Protein AF-A0A932EY19-F1 (afdb_monomer)

pLDDT: mean 72.68, std 18.91, range [20.19, 94.31]

Mean predicted aligned error: 14.41 Å

Radius of gyration: 33.02 Å; Cα contacts (8 Å, |Δi|>4): 1098; chains: 1; bounding box: 69×72×96 Å

Sequence (423 aa):
MHPPRRRRAAALLFATSMLAATVAALLGSPAGATTITYVGRTSGTQSTVTTNRGSQFERVINPEGTITAVLDDTAGTLVSATTSFAPAFTPTFTGPFGLLLYVRADLEQLGSSSGTATPSSTSGITNVAVTNTTRLRVTVYRTLDGTQRPATDQKLTDPAKCYADLSLRLTGTANRRTGDLSVSQDPFTIPQFPNGTPDPARTCGLATGSLNQQLAGANNSIVLNFTGGPTRAHYTGVSRGTSSTVVVRKGDPIFQRTLNPTGTIVADIDFTTGAVTNTVARFDPVTIKALPGILSSLPAWARINLTTIGTPTATLTPSGTAGIDNITVRTTARMAVTVLALDPNTGLKLTDPARCFVDVALTLQGTVDRGTDQLRLAQDPFRIPSFPAWGGCGLLLGPGLSLMVSGPANSISLNYVDGPVPA

Foldseek 3Di:
DDDDDDDDDDDDDDDDPDDDPPPPPPDPDPDDQKKFKAKWWAFQVQKWWWFDPDPVLTFIWRWTWMKIWIARQVQQWTPWMDMATDWTKTQWDQDPPRWTKIKIKGKAWDDTKIWGWHQDQFFGTWKTKIWTK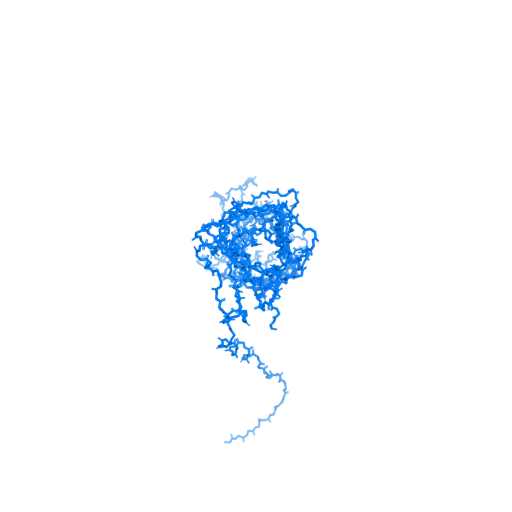IKIFMWMWTDDPRDDDPVPTDTQFDRVQFIFIWGDTWIGTAGQLQRKDKIKDWKGFTAQRDDDDPDPVHHRGPCRVVCCSRGGGIGIMIIDITGTHGQKIKDKFKFDQPQKWWQQDFPDDPAGDTWRKIWIWIWIAGPVVQAIPPTDTAIDKTKDWAQDDPCNVWGKIKIKGKAWDDDKGKGWAPPPRGQKIKMKIKTKIKTFIWMFTPDPPPGDTQFDSVQFIFIDIFIWIDMQRSRNRWDWTWTFFAFGDQTDQDDHTHPPVRVSVSSNRGDRGTIITGTGGPDDPDD

Solvent-accessible surface area (backbone atoms only — not comparable to full-atom values): 22203 Å² total; per-residue (Å²): 142,85,86,86,90,82,91,84,88,78,89,83,89,84,88,90,89,83,90,87,82,84,82,82,84,87,62,79,77,74,79,75,79,41,47,37,35,36,42,29,38,25,47,42,88,56,15,42,38,38,34,38,64,50,89,90,40,52,44,71,37,36,44,28,33,39,38,41,34,33,32,31,61,78,78,24,32,40,74,39,40,51,59,50,48,48,78,21,66,43,74,68,43,80,45,80,97,74,38,32,27,34,41,38,41,37,56,43,65,49,77,74,31,43,37,39,35,40,73,32,84,81,43,25,34,40,61,32,37,38,40,36,40,34,34,42,25,40,33,39,33,41,36,92,81,60,62,90,45,88,89,77,40,51,68,50,29,41,50,93,47,16,41,33,76,31,84,44,65,32,37,36,38,34,34,34,29,72,14,38,35,40,35,30,33,77,68,42,58,41,56,69,50,46,78,52,74,100,39,92,90,69,26,16,42,90,49,40,70,62,46,36,64,38,56,29,40,60,61,19,35,37,39,44,32,25,48,40,27,60,38,35,41,57,43,70,27,52,29,51,53,84,67,10,42,34,38,54,35,47,74,52,89,92,68,84,54,83,44,50,50,31,32,38,41,33,36,36,38,30,68,78,80,36,46,48,41,81,45,42,65,46,46,47,68,40,76,44,80,69,43,83,66,93,44,59,86,43,65,27,27,41,37,40,37,44,44,61,50,82,79,45,46,45,46,54,44,84,60,85,49,82,33,32,32,31,36,39,39,39,40,38,30,36,41,22,42,33,33,19,36,81,35,86,87,80,28,56,68,66,27,44,45,93,50,24,45,42,80,40,83,44,58,32,36,40,37,37,31,55,19,53,58,31,40,39,35,33,29,72,68,40,63,50,70,71,40,56,61,68,96,38,20,43,96,78,43,16,62,57,49,22,57,61,63,22,17,83,51,19,31,40,35,38,42,19,60,61,66,83,77,80,129

Secondary structure (DSSP, 8-state):
----------------S-SSSSSSSSS---S---EEEEEEEE-TTT-EEEE-SSTTT-EEE---EEEEEEEETTTTEEEEEEEEE--EEPPPEE-GGG-EEEEEEEEEEEEEEEEEEEEETTTEEEEEEEEEEEEEEEEEEEESSS---TTTSEESB-TTTSEEEEEEEEEEEEETTT--EEEEEEEEEEPPP---SS-TTTSSBTTHHHHHHHTSEEEEEEEEEEEEEEEEEEEEEEE-TTT-EEE---SSGGG---B---EEEEEEEETTTTEEEEEEEEEPPEEEE---SGGGGS-EEEEEEEEEEEEEEEEEEE-SSTTEEEEEEEEEEEEEEEEEES-TTTSEE-S-TTTSEEEEEEEEEEEEETTTTEEEEEEEEEPPPPPPTTTTS-TTTHHHHHHHH--TTEEEEEEEE------

Structure (mmCIF, N/CA/C/O backbone):
data_AF-A0A932EY19-F1
#
_entry.id   AF-A0A932EY19-F1
#
loop_
_atom_site.group_PDB
_atom_site.id
_atom_site.type_symbol
_atom_site.label_atom_id
_atom_site.label_alt_id
_atom_site.label_comp_id
_atom_site.label_asym_id
_atom_site.label_entity_id
_atom_site.label_seq_id
_atom_site.pdbx_PDB_ins_code
_atom_site.Cartn_x
_atom_site.Cartn_y
_atom_site.Cartn_z
_atom_site.occupancy
_atom_site.B_iso_or_equiv
_atom_site.auth_seq_id
_atom_site.auth_comp_id
_atom_site.auth_asym_id
_atom_site.auth_atom_id
_atom_site.pdbx_PDB_model_num
ATOM 1 N N . MET A 1 1 ? -8.400 -52.178 -42.804 1.00 41.41 1 MET A N 1
ATOM 2 C CA . MET A 1 1 ? -7.144 -52.820 -42.359 1.00 41.41 1 MET A CA 1
ATOM 3 C C . MET A 1 1 ? -6.386 -51.852 -41.459 1.00 41.41 1 MET A C 1
ATOM 5 O O . MET A 1 1 ? -6.065 -50.750 -41.874 1.00 41.41 1 MET A O 1
ATOM 9 N N . HIS A 1 2 ? -6.178 -52.248 -40.211 1.00 22.33 2 HIS A N 1
ATOM 10 C CA . HIS A 1 2 ? -5.276 -51.655 -39.215 1.00 22.33 2 HIS A CA 1
ATOM 11 C C . HIS A 1 2 ? -4.200 -52.733 -38.944 1.00 22.33 2 HIS A C 1
ATOM 13 O O . HIS A 1 2 ? -4.538 -53.908 -39.089 1.00 22.33 2 HIS A O 1
ATOM 19 N N . PRO A 1 3 ? -3.045 -52.450 -38.315 1.00 45.66 3 PRO A N 1
ATOM 20 C CA . PRO A 1 3 ? -1.992 -51.454 -38.559 1.00 45.66 3 PRO A CA 1
ATOM 21 C C . PRO A 1 3 ? -0.588 -52.156 -38.566 1.00 45.66 3 PRO A C 1
ATOM 23 O O . PRO A 1 3 ? -0.527 -53.380 -38.674 1.00 45.66 3 PRO A O 1
ATOM 26 N N . PRO A 1 4 ? 0.545 -51.443 -38.383 1.00 29.20 4 PRO A N 1
ATOM 27 C CA . PRO A 1 4 ? 1.147 -51.448 -37.036 1.00 29.20 4 PRO A CA 1
ATOM 28 C C . PRO A 1 4 ? 1.553 -50.020 -36.597 1.00 29.20 4 PRO A C 1
ATOM 30 O O . PRO A 1 4 ? 2.033 -49.242 -37.405 1.00 29.20 4 PRO A O 1
ATOM 33 N N . ARG A 1 5 ? 1.272 -49.500 -35.389 1.00 26.70 5 ARG A N 1
ATOM 34 C CA . ARG A 1 5 ? 1.547 -49.945 -34.001 1.00 26.70 5 ARG A CA 1
ATOM 35 C C . ARG A 1 5 ? 3.045 -50.150 -33.712 1.00 26.70 5 ARG A C 1
ATOM 37 O O . ARG A 1 5 ? 3.548 -51.241 -33.941 1.00 26.70 5 ARG A O 1
ATOM 44 N N . ARG A 1 6 ? 3.673 -49.193 -33.008 1.00 26.69 6 ARG A N 1
ATOM 45 C CA . ARG A 1 6 ? 4.061 -49.257 -31.568 1.00 26.69 6 ARG A CA 1
ATOM 46 C C . ARG A 1 6 ? 5.068 -48.131 -31.232 1.00 26.69 6 ARG A C 1
ATOM 48 O O . ARG A 1 6 ? 6.058 -48.003 -31.926 1.00 26.69 6 ARG A O 1
ATOM 55 N N . ARG A 1 7 ? 4.727 -47.225 -30.292 1.00 26.64 7 ARG A N 1
ATOM 56 C CA . ARG A 1 7 ? 5.081 -47.207 -28.834 1.00 26.64 7 ARG A CA 1
ATOM 57 C C . ARG A 1 7 ? 6.455 -46.550 -28.605 1.00 26.64 7 ARG A C 1
ATOM 59 O O . ARG A 1 7 ? 7.359 -46.848 -29.357 1.00 26.64 7 ARG A O 1
ATOM 66 N N . ARG A 1 8 ? 6.736 -45.743 -27.580 1.00 25.73 8 ARG A N 1
ATOM 67 C CA . ARG A 1 8 ? 6.120 -45.354 -26.286 1.00 25.73 8 ARG A CA 1
ATOM 68 C C . ARG A 1 8 ? 7.030 -44.225 -25.749 1.00 25.73 8 ARG A C 1
ATOM 70 O O . ARG A 1 8 ? 8.227 -44.304 -25.981 1.00 25.73 8 ARG A O 1
ATOM 77 N N . ALA A 1 9 ? 6.525 -43.161 -25.132 1.00 22.05 9 ALA A N 1
ATOM 78 C CA . ALA A 1 9 ? 6.479 -42.902 -23.673 1.00 22.05 9 ALA A CA 1
ATOM 79 C C . ALA A 1 9 ? 6.731 -41.377 -23.527 1.00 22.05 9 ALA A C 1
ATOM 81 O O . ALA A 1 9 ? 7.445 -40.839 -24.361 1.00 22.05 9 ALA A O 1
ATOM 82 N N . ALA A 1 10 ? 6.210 -40.587 -22.590 1.00 22.95 10 ALA A N 1
ATOM 83 C CA . ALA A 1 10 ? 5.550 -40.787 -21.301 1.00 22.95 10 ALA A CA 1
ATOM 84 C C . ALA A 1 10 ? 4.625 -39.554 -21.064 1.00 22.95 10 ALA A C 1
ATOM 86 O O . ALA A 1 10 ? 4.913 -38.486 -21.591 1.00 22.95 10 ALA A O 1
ATOM 87 N N . ALA A 1 11 ? 3.399 -39.709 -20.540 1.00 21.28 11 ALA A N 1
ATOM 88 C CA . ALA A 1 11 ? 3.009 -39.477 -19.129 1.00 21.28 11 ALA A CA 1
ATOM 89 C C . ALA A 1 11 ? 3.300 -38.027 -18.657 1.00 21.28 11 ALA A C 1
ATOM 91 O O . ALA A 1 11 ? 4.440 -37.598 -18.710 1.00 21.28 11 ALA A O 1
ATOM 92 N N . LEU A 1 12 ? 2.337 -37.201 -18.233 1.00 22.27 12 LEU A N 1
ATOM 93 C CA . LEU A 1 12 ? 1.388 -37.410 -17.134 1.00 22.27 12 LEU A CA 1
ATOM 94 C C . LEU A 1 12 ? 0.071 -36.629 -17.352 1.00 22.27 12 LEU A C 1
ATOM 96 O O . LEU A 1 12 ? 0.085 -35.465 -17.744 1.00 22.27 12 LEU A O 1
ATOM 100 N N . LEU A 1 13 ? -1.050 -37.271 -17.014 1.00 20.19 13 LEU A N 1
ATOM 101 C CA . LEU A 1 13 ? -2.313 -36.628 -16.643 1.00 20.19 13 LEU A CA 1
ATOM 102 C C . LEU A 1 13 ? -2.237 -36.135 -15.180 1.00 20.19 13 LEU A C 1
ATOM 104 O O . LEU A 1 13 ? -1.567 -36.778 -14.375 1.00 20.19 13 LEU A O 1
ATOM 108 N N . PHE A 1 14 ? -3.023 -35.100 -14.853 1.00 21.28 14 PHE A N 1
ATOM 109 C CA . PHE A 1 14 ? -4.076 -35.064 -13.807 1.00 21.28 14 PHE A CA 1
ATOM 110 C C . PHE A 1 14 ? -4.154 -33.732 -13.030 1.00 21.28 14 PHE A C 1
ATOM 112 O O . PHE A 1 14 ? -3.282 -33.389 -12.246 1.00 21.28 14 PHE A O 1
ATOM 119 N N . ALA A 1 15 ? -5.279 -33.042 -13.249 1.00 21.98 15 ALA A N 1
ATOM 120 C CA . ALA A 1 15 ? -6.218 -32.545 -12.239 1.00 21.98 15 ALA A CA 1
ATOM 121 C C . ALA A 1 15 ? -5.701 -31.756 -11.020 1.00 21.98 15 ALA A C 1
ATOM 123 O O . ALA A 1 15 ? -5.320 -32.348 -10.020 1.00 21.98 15 ALA A O 1
ATOM 124 N N . THR A 1 16 ? -5.948 -30.441 -11.035 1.00 24.75 16 THR A N 1
ATOM 125 C CA . THR A 1 16 ? -6.443 -29.665 -9.873 1.00 24.75 16 THR A CA 1
ATOM 126 C C . THR A 1 16 ? -7.260 -28.451 -10.345 1.00 24.75 16 THR A C 1
ATOM 128 O O . THR A 1 16 ? -7.015 -27.303 -10.000 1.00 24.75 16 THR A O 1
ATOM 131 N N . SER A 1 17 ? -8.287 -28.712 -11.152 1.00 24.48 17 SER A N 1
ATOM 132 C CA . SER A 1 17 ? -9.412 -27.802 -11.377 1.00 24.48 17 SER A CA 1
ATOM 133 C C . SER A 1 17 ? -10.645 -28.441 -10.738 1.00 24.48 17 SER A C 1
ATOM 135 O O . SER A 1 17 ? -11.333 -29.199 -11.411 1.00 24.48 17 SER A O 1
ATOM 137 N N . MET A 1 18 ? -10.826 -28.237 -9.426 1.00 24.89 18 MET A N 1
ATOM 138 C CA . MET A 1 18 ? -12.043 -28.435 -8.606 1.00 24.89 18 MET A CA 1
ATOM 139 C C . MET A 1 18 ? -11.643 -28.750 -7.154 1.00 24.89 18 MET A C 1
ATOM 141 O O . MET A 1 18 ? -11.585 -29.913 -6.774 1.00 24.89 18 MET A O 1
ATOM 145 N N . LEU A 1 19 ? -11.364 -27.716 -6.349 1.00 23.20 19 LEU A N 1
ATOM 146 C CA . LEU A 1 19 ? -11.694 -27.675 -4.912 1.00 23.20 19 LEU A CA 1
ATOM 147 C C . LEU A 1 19 ? -11.467 -26.253 -4.349 1.00 23.20 19 LEU A C 1
ATOM 149 O O . LEU A 1 19 ? -10.519 -25.998 -3.620 1.00 23.20 19 LEU A O 1
ATOM 153 N N . ALA A 1 20 ? -12.322 -25.299 -4.724 1.00 25.44 20 ALA A N 1
ATOM 154 C CA . ALA A 1 20 ? -12.454 -24.020 -4.003 1.00 25.44 20 ALA A CA 1
ATOM 155 C C . ALA A 1 20 ? -13.850 -23.379 -4.169 1.00 25.44 20 ALA A C 1
ATOM 157 O O . ALA A 1 20 ? -14.014 -22.186 -3.950 1.00 25.44 20 ALA A O 1
ATOM 158 N N . ALA A 1 21 ? -14.864 -24.156 -4.577 1.00 26.34 21 ALA A N 1
ATOM 159 C CA . ALA A 1 21 ? -16.198 -23.638 -4.910 1.00 26.34 21 ALA A CA 1
ATOM 160 C C . ALA A 1 21 ? -17.354 -24.236 -4.080 1.00 26.34 21 ALA A C 1
ATOM 162 O O . ALA A 1 21 ? -18.511 -23.956 -4.369 1.00 26.34 21 ALA A O 1
ATOM 163 N N . THR A 1 22 ? -17.096 -25.028 -3.033 1.00 25.39 22 THR A N 1
ATOM 164 C CA . THR A 1 22 ? -18.173 -25.663 -2.238 1.00 25.39 22 THR A CA 1
ATOM 165 C C . THR A 1 22 ? -17.925 -25.661 -0.726 1.00 25.39 22 THR A C 1
ATOM 167 O O . THR A 1 22 ? -18.200 -26.643 -0.048 1.00 25.39 22 THR A O 1
ATOM 170 N N . VAL A 1 23 ? -17.465 -24.529 -0.182 1.00 26.56 23 VAL A N 1
ATOM 171 C CA . VAL A 1 23 ? -17.737 -24.120 1.219 1.00 26.56 23 VAL A CA 1
ATOM 172 C C . VAL A 1 23 ? -18.206 -22.655 1.232 1.00 26.56 23 VAL A C 1
ATOM 174 O O . VAL A 1 23 ? -17.814 -21.850 2.062 1.00 26.56 23 VAL A O 1
ATOM 177 N N . ALA A 1 24 ? -19.028 -22.278 0.251 1.00 26.69 24 ALA A N 1
ATOM 178 C CA . ALA A 1 24 ? -19.553 -20.918 0.106 1.00 26.69 24 ALA A CA 1
ATOM 179 C C . ALA A 1 24 ? -21.018 -20.776 0.570 1.00 26.69 24 ALA A C 1
ATOM 181 O O . ALA A 1 24 ? -21.643 -19.764 0.282 1.00 26.69 24 ALA A O 1
ATOM 182 N N . ALA A 1 25 ? -21.596 -21.774 1.256 1.00 26.92 25 ALA A N 1
ATOM 183 C CA . ALA A 1 25 ? -23.048 -21.798 1.482 1.00 26.92 25 ALA A CA 1
ATOM 184 C C . ALA A 1 25 ? -23.539 -21.988 2.929 1.00 26.92 25 ALA A C 1
ATOM 186 O O . ALA A 1 25 ? -24.745 -21.914 3.127 1.00 26.92 25 ALA A O 1
ATOM 187 N N . LEU A 1 26 ? -22.687 -22.195 3.945 1.00 24.69 26 LEU A N 1
ATOM 188 C CA . LEU A 1 26 ? -23.171 -22.467 5.321 1.00 24.69 26 LEU A CA 1
ATOM 189 C C . LEU A 1 26 ? -22.337 -21.866 6.465 1.00 24.69 26 LEU A C 1
ATOM 191 O O . LEU A 1 26 ? -22.635 -22.105 7.631 1.00 24.69 26 LEU A O 1
ATOM 195 N N . LEU A 1 27 ? -21.340 -21.042 6.158 1.00 25.58 27 LEU A N 1
ATOM 196 C CA . LEU A 1 27 ? -20.616 -20.248 7.147 1.00 25.58 27 LEU A CA 1
ATOM 197 C C . LEU A 1 27 ? -20.782 -18.798 6.720 1.00 25.58 27 LEU A C 1
ATOM 199 O O . LEU A 1 27 ? -20.503 -18.469 5.566 1.00 25.58 27 LEU A O 1
ATOM 203 N N . GLY A 1 28 ? -21.315 -17.959 7.611 1.00 25.08 28 GLY A N 1
ATOM 204 C CA . GLY A 1 28 ? -21.382 -16.523 7.372 1.00 25.08 28 GLY A CA 1
ATOM 205 C C . GLY A 1 28 ? -20.021 -16.057 6.873 1.00 25.08 28 GLY A C 1
ATOM 206 O O . GLY A 1 28 ? -19.003 -16.449 7.443 1.00 25.08 28 GLY A O 1
ATOM 207 N N . SER A 1 29 ? -20.019 -15.304 5.773 1.00 24.28 29 SER A N 1
ATOM 208 C CA . SER A 1 29 ? -18.826 -14.664 5.220 1.00 24.28 29 SER A CA 1
ATOM 209 C C . SER A 1 29 ? -17.918 -14.213 6.369 1.00 24.28 29 SER A C 1
ATOM 211 O O . SER A 1 29 ? -18.405 -13.440 7.209 1.00 24.28 29 SER A O 1
ATOM 213 N N . PRO A 1 30 ? -16.661 -14.691 6.473 1.00 29.19 30 PRO A N 1
ATOM 214 C CA . PRO A 1 30 ? -15.753 -14.120 7.450 1.00 29.19 30 PRO A CA 1
ATOM 215 C C . PRO A 1 30 ? -15.715 -12.610 7.199 1.00 29.19 30 PRO A C 1
ATOM 217 O O . PRO A 1 30 ? -15.793 -12.163 6.050 1.00 29.19 30 PRO A O 1
ATOM 220 N N . ALA A 1 31 ? -15.727 -11.847 8.291 1.00 35.22 31 ALA A N 1
ATOM 221 C CA . ALA A 1 31 ? -15.650 -10.392 8.292 1.00 35.22 31 ALA A CA 1
ATOM 222 C C . ALA A 1 31 ? -14.646 -9.899 7.231 1.00 35.22 31 ALA A C 1
ATOM 224 O O . ALA A 1 31 ? -13.602 -10.517 7.044 1.00 35.22 31 ALA A O 1
ATOM 225 N N . GLY A 1 32 ? -15.044 -8.854 6.497 1.00 40.22 32 GLY A N 1
ATOM 226 C CA . GLY A 1 32 ? -14.531 -8.501 5.171 1.00 40.22 32 GLY A CA 1
ATOM 227 C C . GLY A 1 32 ? -13.011 -8.540 5.018 1.00 40.22 32 GLY A C 1
ATOM 228 O O . GLY A 1 32 ? -12.283 -8.091 5.895 1.00 40.22 32 GLY A O 1
ATOM 229 N N . ALA A 1 33 ? -12.558 -9.053 3.870 1.00 44.94 33 ALA A N 1
ATOM 230 C CA . ALA A 1 33 ? -11.153 -9.063 3.486 1.00 44.94 33 ALA A CA 1
ATOM 231 C C . ALA A 1 33 ? -10.539 -7.666 3.642 1.00 44.94 33 ALA A C 1
ATOM 233 O O . ALA A 1 33 ? -11.011 -6.689 3.048 1.00 44.94 33 ALA A O 1
ATOM 234 N N . THR A 1 34 ? -9.489 -7.576 4.449 1.00 64.06 34 THR A N 1
ATOM 235 C CA . THR A 1 34 ? -8.743 -6.343 4.662 1.00 64.06 34 THR A CA 1
ATOM 236 C C . THR A 1 34 ? -7.938 -6.039 3.403 1.00 64.06 34 THR A C 1
ATOM 238 O O . THR A 1 34 ? -6.936 -6.694 3.114 1.00 64.06 34 THR A O 1
ATOM 241 N N . THR A 1 35 ? -8.390 -5.069 2.604 1.00 70.81 35 THR A N 1
ATOM 242 C CA . THR A 1 35 ? -7.622 -4.607 1.442 1.00 70.81 35 THR A CA 1
ATOM 243 C C . THR A 1 35 ? -6.713 -3.450 1.818 1.00 70.81 35 THR A C 1
ATOM 245 O O . THR A 1 35 ? -7.153 -2.500 2.469 1.00 70.81 35 THR A O 1
ATOM 248 N N . ILE A 1 36 ? -5.479 -3.474 1.326 1.00 72.44 36 ILE A N 1
ATOM 249 C CA . ILE A 1 36 ? -4.508 -2.393 1.505 1.00 72.44 36 ILE A CA 1
ATOM 250 C C . ILE A 1 36 ? -4.220 -1.777 0.153 1.00 72.44 36 ILE A C 1
ATOM 252 O O . ILE A 1 36 ? -3.866 -2.481 -0.793 1.00 72.44 36 ILE A O 1
ATOM 256 N N . THR A 1 37 ? -4.331 -0.454 0.071 1.00 80.88 37 THR A N 1
ATOM 257 C CA . THR A 1 37 ? -3.890 0.285 -1.115 1.00 80.88 37 THR A CA 1
ATOM 258 C C . THR A 1 37 ? -2.486 0.823 -0.879 1.00 80.88 37 THR A C 1
ATOM 260 O O . THR A 1 37 ? -2.269 1.620 0.031 1.00 80.88 37 THR A O 1
ATOM 263 N N . TYR A 1 38 ? -1.535 0.399 -1.704 1.00 82.25 38 TYR A N 1
ATOM 264 C CA . TYR A 1 38 ? -0.167 0.897 -1.743 1.00 82.25 38 TYR A CA 1
ATOM 265 C C . TYR A 1 38 ? -0.004 1.885 -2.893 1.00 82.25 38 TYR A C 1
ATOM 267 O O . TYR A 1 38 ? -0.383 1.588 -4.027 1.00 82.25 38 TYR A O 1
ATOM 275 N N . VAL A 1 39 ? 0.606 3.036 -2.613 1.00 84.31 39 VAL A N 1
ATOM 276 C CA . VAL A 1 39 ? 1.035 3.983 -3.645 1.00 84.31 39 VAL A CA 1
ATOM 277 C C . VAL A 1 39 ? 2.513 4.273 -3.450 1.00 84.31 39 VAL A C 1
ATOM 279 O O . VAL A 1 39 ? 2.936 4.677 -2.367 1.00 84.31 39 VAL A O 1
ATOM 282 N N . GLY A 1 40 ? 3.291 4.072 -4.509 1.00 87.38 40 GLY A N 1
ATOM 283 C CA . GLY A 1 40 ? 4.732 4.281 -4.511 1.00 87.38 40 GLY A CA 1
ATOM 284 C C . GLY A 1 40 ? 5.191 5.103 -5.704 1.00 87.38 40 GLY A C 1
ATOM 285 O O . GLY A 1 40 ? 4.524 5.166 -6.740 1.00 87.38 40 GLY A O 1
ATOM 286 N N . ARG A 1 41 ? 6.347 5.741 -5.558 1.00 91.31 41 ARG A N 1
ATOM 287 C CA . ARG A 1 41 ? 7.051 6.469 -6.611 1.00 91.31 41 ARG A CA 1
ATOM 288 C C . ARG A 1 41 ? 8.493 6.012 -6.668 1.00 91.31 41 ARG A C 1
ATOM 290 O O . ARG A 1 41 ? 9.104 5.755 -5.637 1.00 91.31 41 ARG A O 1
ATOM 297 N N . THR A 1 42 ? 9.034 5.940 -7.870 1.00 91.19 42 THR A N 1
ATOM 298 C CA . THR A 1 42 ? 10.452 5.695 -8.091 1.00 91.19 42 THR A CA 1
ATOM 299 C C . THR A 1 42 ? 11.065 6.872 -8.831 1.00 91.19 42 THR A C 1
ATOM 301 O O . THR A 1 42 ? 10.442 7.431 -9.739 1.00 91.19 42 THR A O 1
ATOM 304 N N . SER A 1 43 ? 12.261 7.270 -8.408 1.00 84.56 43 SER A N 1
ATOM 305 C CA . SER A 1 43 ? 13.093 8.231 -9.127 1.00 84.56 43 SER A CA 1
ATOM 306 C C . SER A 1 43 ? 14.096 7.498 -10.020 1.00 84.56 43 SER A C 1
ATOM 308 O O . SER A 1 43 ? 14.414 6.332 -9.778 1.00 84.56 43 SER A O 1
ATOM 310 N N . GLY A 1 44 ? 14.654 8.191 -11.018 1.00 72.38 44 GLY A N 1
ATOM 311 C CA . GLY A 1 44 ? 15.538 7.568 -12.003 1.00 72.38 44 GLY A CA 1
ATOM 312 C C . GLY A 1 44 ? 16.790 6.937 -11.387 1.00 72.38 44 GLY A C 1
ATOM 313 O O . GLY A 1 44 ? 17.403 6.072 -11.983 1.00 72.38 44 GLY A O 1
ATOM 314 N N . THR A 1 45 ? 17.184 7.297 -10.168 1.00 82.81 45 THR A N 1
ATOM 315 C CA . THR A 1 45 ? 18.331 6.665 -9.496 1.00 82.81 45 THR A CA 1
ATOM 316 C C . THR A 1 45 ? 17.964 5.460 -8.634 1.00 82.81 45 THR A C 1
ATOM 318 O O . THR A 1 45 ? 18.855 4.727 -8.215 1.00 82.81 45 THR A O 1
ATOM 321 N N . GLN A 1 46 ? 16.679 5.255 -8.340 1.00 84.38 46 GLN A N 1
ATOM 322 C CA . GLN A 1 46 ? 16.209 4.175 -7.472 1.00 84.38 46 GLN A CA 1
ATOM 323 C C . GLN A 1 46 ? 15.897 2.903 -8.254 1.00 84.38 46 GLN A C 1
ATOM 325 O O . GLN A 1 46 ? 16.123 1.811 -7.741 1.00 84.38 46 GLN A O 1
ATOM 330 N N . SER A 1 47 ? 15.393 3.032 -9.478 1.00 88.38 47 SER A N 1
ATOM 331 C CA . SER A 1 47 ? 15.082 1.898 -10.343 1.00 88.38 47 SER A CA 1
ATOM 332 C C . SER A 1 47 ? 16.044 1.823 -11.513 1.00 88.38 47 SER A C 1
ATOM 334 O O . SER A 1 47 ? 16.402 2.844 -12.094 1.00 88.38 47 SER A O 1
ATOM 336 N N . THR A 1 48 ? 16.417 0.607 -11.892 1.00 89.69 48 THR A N 1
ATOM 337 C CA . THR A 1 48 ? 17.315 0.342 -13.010 1.00 89.69 48 THR A CA 1
ATOM 338 C C . THR A 1 48 ? 16.772 -0.783 -13.884 1.00 89.69 48 THR A C 1
ATOM 340 O O . THR A 1 48 ? 16.276 -1.806 -13.414 1.00 89.69 48 THR A O 1
ATOM 343 N N . VAL A 1 49 ? 16.879 -0.595 -15.193 1.00 87.19 49 VAL A N 1
ATOM 344 C CA . VAL A 1 49 ? 16.785 -1.654 -16.193 1.00 87.19 49 VAL A CA 1
ATOM 345 C C . VAL A 1 49 ? 18.150 -1.741 -16.847 1.00 87.19 49 VAL A C 1
ATOM 347 O O . VAL A 1 49 ? 18.572 -0.817 -17.544 1.00 87.19 49 VAL A O 1
ATOM 350 N N . THR A 1 50 ? 18.839 -2.849 -16.619 1.00 88.00 50 THR A N 1
ATOM 351 C CA . THR A 1 50 ? 20.136 -3.112 -17.226 1.00 88.00 50 THR A CA 1
ATOM 352 C C . THR A 1 50 ? 19.937 -4.063 -18.387 1.00 88.00 50 THR A C 1
ATOM 354 O O . THR A 1 50 ? 19.535 -5.215 -18.219 1.00 88.00 50 THR A O 1
ATOM 357 N N . THR A 1 51 ? 20.238 -3.579 -19.586 1.00 84.00 51 THR A N 1
ATOM 358 C CA . THR A 1 51 ? 20.344 -4.444 -20.762 1.00 84.00 51 THR A CA 1
ATOM 359 C C . THR A 1 51 ? 21.777 -4.925 -20.884 1.00 84.00 51 THR A C 1
ATOM 361 O O . THR A 1 51 ? 22.688 -4.099 -20.864 1.00 84.00 51 THR A O 1
ATOM 364 N N . ASN A 1 52 ? 21.992 -6.240 -20.957 1.00 79.75 52 ASN A N 1
ATOM 365 C CA . ASN A 1 52 ? 23.334 -6.820 -20.964 1.00 79.75 52 ASN A CA 1
ATOM 366 C C . ASN A 1 52 ? 23.491 -7.839 -22.094 1.00 79.75 52 ASN A C 1
ATOM 368 O O . ASN A 1 52 ? 22.893 -8.914 -22.104 1.00 79.75 52 ASN A O 1
ATOM 372 N N . ARG A 1 53 ? 24.356 -7.487 -23.046 1.00 75.94 53 ARG A N 1
ATOM 373 C CA . ARG A 1 53 ? 24.770 -8.319 -24.183 1.00 75.94 53 ARG A CA 1
ATOM 374 C C . ARG A 1 53 ? 26.298 -8.390 -24.277 1.00 75.94 53 ARG A C 1
ATOM 376 O O . ARG A 1 53 ? 26.856 -8.514 -25.364 1.00 75.94 53 ARG A O 1
ATOM 383 N N . GLY A 1 54 ? 26.963 -8.297 -23.124 1.00 72.94 54 GLY A N 1
ATOM 384 C CA . GLY A 1 54 ? 28.404 -8.098 -22.986 1.00 72.94 54 GLY A CA 1
ATOM 385 C C . GLY A 1 54 ? 28.757 -6.645 -22.655 1.00 72.94 54 GLY A C 1
ATOM 386 O O . GLY A 1 54 ? 27.980 -5.727 -22.917 1.00 72.94 54 GLY A O 1
ATOM 387 N N . SER A 1 55 ? 29.958 -6.431 -22.109 1.00 74.31 55 SER A N 1
ATOM 388 C CA . SER A 1 55 ? 30.392 -5.149 -21.521 1.00 74.31 55 SER A CA 1
ATOM 389 C C . SER A 1 55 ? 30.337 -3.945 -22.471 1.00 74.31 55 SER A C 1
ATOM 391 O O . SER A 1 55 ? 30.184 -2.815 -22.024 1.00 74.31 55 SER A O 1
ATOM 393 N N . GLN A 1 56 ? 30.428 -4.157 -23.787 1.00 73.25 56 GLN A N 1
ATOM 394 C CA . GLN A 1 56 ? 30.376 -3.079 -24.787 1.00 73.25 56 GLN A CA 1
ATOM 395 C C . GLN A 1 56 ? 28.947 -2.590 -25.091 1.00 73.25 56 GLN A C 1
ATOM 397 O O . GLN A 1 56 ? 28.742 -1.451 -25.528 1.00 73.25 56 GLN A O 1
ATOM 402 N N . PHE A 1 57 ? 27.946 -3.437 -24.852 1.00 74.06 57 PHE A N 1
ATOM 403 C CA . PHE A 1 57 ? 26.538 -3.157 -25.148 1.00 74.06 57 PHE A CA 1
ATOM 404 C C . PHE A 1 57 ? 25.693 -2.989 -23.894 1.00 74.06 57 PHE A C 1
ATOM 406 O O . PHE A 1 57 ? 24.491 -2.771 -24.005 1.00 74.06 57 PHE A O 1
ATOM 413 N N . GLU A 1 58 ? 26.317 -3.042 -22.718 1.00 82.06 58 GLU A N 1
ATOM 414 C CA . GLU A 1 58 ? 25.629 -2.757 -21.473 1.00 82.06 58 GLU A CA 1
ATOM 415 C C . GLU A 1 58 ? 25.065 -1.334 -21.501 1.00 82.06 58 GLU A C 1
ATOM 417 O O . GLU A 1 58 ? 25.762 -0.364 -21.832 1.00 82.06 58 GLU A O 1
ATOM 422 N N . ARG A 1 59 ? 23.772 -1.215 -21.211 1.00 80.00 59 ARG A N 1
ATOM 423 C CA . ARG A 1 59 ? 23.089 0.068 -21.042 1.00 80.00 59 ARG A CA 1
ATOM 424 C C . ARG A 1 59 ? 22.234 -0.006 -19.795 1.00 80.00 59 ARG A C 1
ATOM 426 O O . ARG A 1 59 ? 21.483 -0.965 -19.622 1.00 80.00 59 ARG A O 1
ATOM 433 N N . VAL A 1 60 ? 22.333 1.037 -18.980 1.00 84.31 60 VAL A N 1
ATOM 434 C CA . VAL A 1 60 ? 21.497 1.239 -17.799 1.00 84.31 60 VAL A CA 1
ATOM 435 C C . VAL A 1 60 ? 20.454 2.294 -18.133 1.00 84.31 60 VAL A C 1
ATOM 437 O O . VAL A 1 60 ? 20.780 3.390 -18.595 1.00 84.31 60 VAL A O 1
ATOM 440 N N . ILE A 1 61 ? 19.195 1.932 -17.929 1.00 84.94 61 ILE A N 1
ATOM 441 C CA . ILE A 1 61 ? 18.036 2.800 -18.082 1.00 84.94 61 ILE A CA 1
ATOM 442 C C . ILE A 1 61 ? 17.440 3.000 -16.698 1.00 84.94 61 ILE A C 1
ATOM 444 O O . ILE A 1 61 ? 17.278 2.055 -15.933 1.00 84.94 61 ILE A O 1
ATOM 448 N N . ASN A 1 62 ? 17.092 4.242 -16.415 1.00 88.00 62 ASN A N 1
ATOM 449 C CA . ASN A 1 62 ? 16.761 4.735 -15.093 1.00 88.00 62 ASN A CA 1
ATOM 450 C C . ASN A 1 62 ? 15.316 5.249 -15.104 1.00 88.00 62 ASN A C 1
ATOM 452 O O . ASN A 1 62 ? 15.101 6.449 -15.292 1.00 88.00 62 ASN A O 1
ATOM 456 N N . PRO A 1 63 ? 14.309 4.356 -15.044 1.00 86.12 63 PRO A N 1
ATOM 457 C CA . PRO A 1 63 ? 12.922 4.764 -15.177 1.00 86.12 63 PRO A CA 1
ATOM 458 C C . PRO A 1 63 ? 12.447 5.524 -13.938 1.00 86.12 63 PRO A C 1
ATOM 460 O O . PRO A 1 63 ? 12.632 5.089 -12.804 1.00 86.12 63 PRO A O 1
ATOM 463 N N . GLU A 1 64 ? 11.762 6.634 -14.179 1.00 91.19 64 GLU A N 1
ATOM 464 C CA . GLU A 1 64 ? 10.935 7.306 -13.179 1.00 91.19 64 GLU A CA 1
ATOM 465 C C . GLU A 1 64 ? 9.502 6.823 -13.311 1.00 91.19 64 GLU A C 1
ATOM 467 O O . GLU A 1 64 ? 9.036 6.560 -14.419 1.00 91.19 64 GLU A O 1
ATOM 472 N N . GLY A 1 65 ? 8.772 6.710 -12.207 1.00 92.19 65 GLY A N 1
ATOM 473 C CA . GLY A 1 65 ? 7.410 6.207 -12.297 1.00 92.19 65 GLY A CA 1
ATOM 474 C C . GLY A 1 65 ? 6.649 6.141 -10.991 1.00 92.19 65 GLY A C 1
ATOM 475 O O . GLY A 1 65 ? 7.135 6.506 -9.921 1.00 92.19 65 GLY A O 1
ATOM 476 N N . THR A 1 66 ? 5.420 5.657 -11.098 1.00 91.81 66 THR A N 1
ATOM 477 C CA . THR A 1 66 ? 4.509 5.431 -9.984 1.00 91.81 66 THR A CA 1
ATOM 478 C C . THR A 1 66 ? 3.950 4.019 -10.038 1.00 91.81 66 THR A C 1
ATOM 480 O O . THR A 1 66 ? 3.832 3.418 -11.105 1.00 91.81 66 THR A O 1
ATOM 483 N N . ILE A 1 67 ? 3.586 3.498 -8.873 1.00 90.62 67 ILE A N 1
ATOM 484 C CA . ILE A 1 67 ? 2.829 2.262 -8.720 1.00 90.62 67 ILE A CA 1
ATOM 485 C C . ILE A 1 67 ? 1.621 2.530 -7.830 1.00 90.62 67 ILE A C 1
ATOM 487 O O . ILE A 1 67 ? 1.704 3.261 -6.845 1.00 90.62 67 ILE A O 1
ATOM 491 N N . THR A 1 68 ? 0.489 1.940 -8.185 1.00 89.44 68 THR A N 1
ATOM 492 C CA . THR A 1 68 ? -0.681 1.796 -7.319 1.00 89.44 68 THR A CA 1
ATOM 493 C C . THR A 1 68 ? -1.042 0.324 -7.288 1.00 89.44 68 THR A C 1
ATOM 495 O O . THR A 1 68 ? -1.235 -0.276 -8.342 1.00 89.44 68 THR A O 1
ATOM 498 N N . ALA A 1 69 ? -1.088 -0.267 -6.102 1.00 86.69 69 ALA A N 1
ATOM 499 C CA . ALA A 1 69 ? -1.369 -1.682 -5.911 1.00 86.69 69 ALA A CA 1
ATOM 500 C C . ALA A 1 69 ? -2.416 -1.876 -4.815 1.00 86.69 69 ALA A C 1
ATOM 502 O O . ALA A 1 69 ? -2.413 -1.155 -3.822 1.00 86.69 69 ALA A O 1
ATOM 503 N N . VAL A 1 70 ? -3.295 -2.855 -4.993 1.00 84.88 70 VAL A N 1
ATOM 504 C CA . VAL A 1 70 ? -4.272 -3.287 -3.996 1.00 84.88 70 VAL A CA 1
ATOM 505 C C . VAL A 1 70 ? -3.974 -4.736 -3.641 1.00 84.88 70 VAL A C 1
ATOM 507 O O . VAL A 1 70 ? -3.979 -5.605 -4.515 1.00 84.88 70 VAL A O 1
ATOM 510 N N . LEU A 1 71 ? -3.704 -4.985 -2.365 1.00 81.75 71 LEU A N 1
ATOM 511 C CA . LEU A 1 71 ? -3.454 -6.313 -1.812 1.00 81.75 71 LEU A CA 1
ATOM 512 C C . LEU A 1 71 ? -4.644 -6.737 -0.952 1.00 81.75 71 LEU A C 1
ATOM 514 O O . LEU A 1 71 ? -5.118 -5.945 -0.142 1.00 81.75 71 LEU A O 1
ATOM 518 N N . ASP A 1 72 ? -5.090 -7.979 -1.112 1.00 80.75 72 ASP A N 1
ATOM 519 C CA . ASP A 1 72 ? -5.896 -8.681 -0.116 1.00 80.75 72 ASP A CA 1
ATOM 520 C C . ASP A 1 72 ? -4.934 -9.303 0.898 1.00 80.75 72 ASP A C 1
ATOM 522 O O . ASP A 1 72 ? -4.227 -10.267 0.583 1.00 80.75 72 ASP A O 1
ATOM 526 N N . ASP A 1 73 ? -4.870 -8.716 2.092 1.00 70.88 73 ASP A N 1
ATOM 527 C CA . ASP A 1 73 ? -3.927 -9.132 3.133 1.00 70.88 73 ASP A CA 1
ATOM 528 C C . ASP A 1 73 ? -4.305 -10.479 3.754 1.00 70.88 73 ASP A C 1
ATOM 530 O O . ASP A 1 73 ? -3.449 -11.236 4.203 1.00 70.88 73 ASP A O 1
ATOM 534 N N . THR A 1 74 ? -5.597 -10.817 3.734 1.00 72.12 74 THR A N 1
ATOM 535 C CA . THR A 1 74 ? -6.091 -12.079 4.292 1.00 72.12 74 THR A CA 1
ATOM 536 C C . THR A 1 74 ? -5.716 -13.244 3.385 1.00 72.12 74 THR A C 1
ATOM 538 O O . THR A 1 74 ? -5.248 -14.282 3.853 1.00 72.12 74 THR A O 1
ATOM 541 N N . ALA A 1 75 ? -5.905 -13.072 2.076 1.00 77.81 75 ALA A N 1
ATOM 542 C CA . ALA A 1 75 ? -5.547 -14.085 1.091 1.00 77.81 75 ALA A CA 1
ATOM 543 C C . ALA A 1 75 ? -4.054 -14.054 0.710 1.00 77.81 75 ALA A C 1
ATOM 545 O O . ALA A 1 75 ? -3.561 -15.011 0.111 1.00 77.81 75 ALA A O 1
ATOM 546 N N . GLY A 1 76 ? -3.339 -12.961 1.004 1.00 78.50 76 GLY A N 1
ATOM 547 C CA . GLY A 1 76 ? -1.973 -12.736 0.524 1.00 78.50 76 GLY A CA 1
ATOM 548 C C . GLY A 1 76 ? -1.904 -12.614 -1.003 1.00 78.50 76 GLY A C 1
ATOM 549 O O . GLY A 1 76 ? -0.927 -13.038 -1.628 1.00 78.50 76 GLY A O 1
ATOM 550 N N . THR A 1 77 ? -2.958 -12.085 -1.633 1.00 86.00 77 THR A N 1
ATOM 551 C CA . THR A 1 77 ? -3.074 -12.012 -3.100 1.00 86.00 77 THR A CA 1
ATOM 552 C C . THR A 1 77 ? -3.168 -10.579 -3.592 1.00 86.00 77 THR A C 1
ATOM 554 O O . THR A 1 77 ? -3.821 -9.727 -2.992 1.00 86.00 77 THR A O 1
ATOM 557 N N . LEU A 1 78 ? -2.504 -10.302 -4.712 1.00 85.69 78 LEU A N 1
ATOM 558 C CA . LEU A 1 78 ? -2.592 -9.012 -5.378 1.00 85.69 78 LEU A CA 1
ATOM 559 C C . LEU A 1 78 ? -3.924 -8.926 -6.132 1.00 85.69 78 LEU A C 1
ATOM 561 O O . LEU A 1 78 ? -4.125 -9.641 -7.113 1.00 85.69 78 LEU A O 1
ATOM 565 N N . VAL A 1 79 ? -4.807 -8.031 -5.691 1.00 86.44 79 VAL A N 1
ATOM 566 C CA . VAL A 1 79 ? -6.110 -7.771 -6.323 1.00 86.44 79 VAL A CA 1
ATOM 567 C C . VAL A 1 79 ? -5.919 -6.977 -7.612 1.00 86.44 79 VAL A C 1
ATOM 569 O O . VAL A 1 79 ? -6.521 -7.279 -8.640 1.00 86.44 79 VAL A O 1
ATOM 572 N N . SER A 1 80 ? -5.065 -5.955 -7.569 1.00 87.62 80 SER A N 1
ATOM 573 C CA . SER A 1 80 ? -4.675 -5.179 -8.744 1.00 87.62 80 SER A CA 1
ATOM 574 C C . SER A 1 80 ? -3.315 -4.521 -8.532 1.00 87.62 80 SER A C 1
ATOM 576 O O . SER A 1 80 ? -2.934 -4.197 -7.410 1.00 87.62 80 SER A O 1
ATOM 578 N N . ALA A 1 81 ? -2.568 -4.295 -9.610 1.00 88.69 81 ALA A N 1
ATOM 579 C CA . ALA A 1 81 ? -1.499 -3.305 -9.607 1.00 88.69 81 ALA A CA 1
ATOM 580 C C . ALA A 1 81 ? -1.358 -2.653 -10.975 1.00 88.69 81 ALA A C 1
ATOM 582 O O . ALA A 1 81 ? -1.452 -3.317 -12.011 1.00 88.69 81 ALA A O 1
ATOM 583 N N . THR A 1 82 ? -1.105 -1.353 -10.946 1.00 89.69 82 THR A N 1
ATOM 584 C CA . THR A 1 82 ? -0.890 -0.499 -12.108 1.00 89.69 82 THR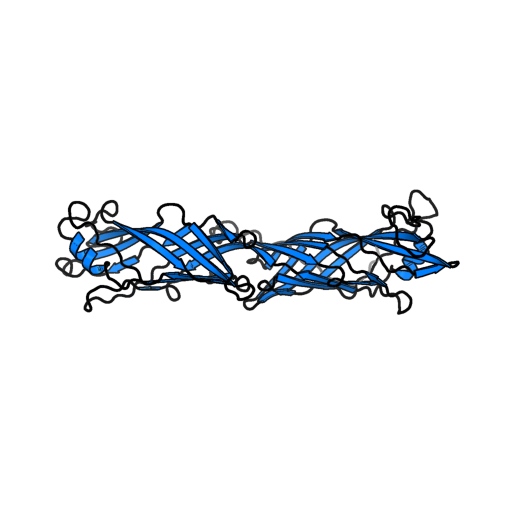 A CA 1
ATOM 585 C C . THR A 1 82 ? 0.358 0.340 -11.896 1.00 89.69 82 THR A C 1
ATOM 587 O O . THR A 1 82 ? 0.479 1.026 -10.879 1.00 89.69 82 THR A O 1
ATOM 590 N N . THR A 1 83 ? 1.259 0.318 -12.867 1.00 91.00 83 THR A N 1
ATOM 591 C CA . THR A 1 83 ? 2.460 1.146 -12.921 1.00 91.00 83 THR A CA 1
ATOM 592 C C . THR A 1 83 ? 2.383 2.129 -14.078 1.00 91.00 83 THR A C 1
ATOM 594 O O . THR A 1 83 ? 1.891 1.788 -15.153 1.00 91.00 83 THR A O 1
ATOM 597 N N . SER A 1 84 ? 2.928 3.323 -13.878 1.00 91.62 84 SER A N 1
ATOM 598 C CA . SER A 1 84 ? 3.145 4.314 -14.929 1.00 91.62 84 SER A CA 1
ATOM 599 C C . SER A 1 84 ? 4.599 4.749 -14.892 1.00 91.62 84 SER A C 1
ATOM 601 O O . SER A 1 84 ? 5.077 5.149 -13.835 1.00 91.62 84 SER A O 1
ATOM 603 N N . PHE A 1 85 ? 5.283 4.727 -16.033 1.00 91.81 85 PHE A N 1
ATOM 604 C CA . PHE A 1 85 ? 6.665 5.188 -16.141 1.00 91.81 85 PHE A CA 1
ATOM 605 C C . PHE A 1 85 ? 6.757 6.421 -17.037 1.00 91.81 85 PHE A C 1
ATOM 607 O O . PHE A 1 85 ? 6.089 6.510 -18.068 1.00 91.81 85 PHE A O 1
ATOM 614 N N . ALA A 1 86 ? 7.587 7.379 -16.638 1.00 90.69 86 ALA A N 1
ATOM 615 C CA . ALA A 1 86 ? 8.020 8.455 -17.508 1.00 90.69 86 ALA A CA 1
ATOM 616 C C . ALA A 1 86 ? 9.041 7.919 -18.531 1.00 90.69 86 ALA A C 1
ATOM 618 O O . ALA A 1 86 ? 9.724 6.924 -18.262 1.00 90.69 86 ALA A O 1
ATOM 619 N N . PRO A 1 87 ? 9.182 8.572 -19.697 1.00 91.19 87 PRO A N 1
ATOM 620 C CA . PRO A 1 87 ? 10.211 8.212 -20.661 1.00 91.19 87 PRO A CA 1
ATOM 621 C C . PRO A 1 87 ? 11.607 8.335 -20.050 1.00 91.19 87 PRO A C 1
ATOM 623 O O . PRO A 1 87 ? 11.944 9.373 -19.480 1.00 91.19 87 PRO A O 1
ATOM 626 N N . ALA A 1 88 ? 12.434 7.308 -20.221 1.00 90.19 88 ALA A N 1
ATOM 627 C CA . ALA A 1 88 ? 13.826 7.322 -19.791 1.00 90.19 88 ALA A CA 1
ATOM 628 C C . ALA A 1 88 ? 14.755 7.452 -21.000 1.00 90.19 88 ALA A C 1
ATOM 630 O O . ALA A 1 88 ? 14.494 6.881 -22.061 1.00 90.19 88 ALA A O 1
ATOM 631 N N . PHE A 1 89 ? 15.852 8.191 -20.841 1.00 87.81 89 PHE A N 1
ATOM 632 C CA . PHE A 1 89 ? 16.815 8.443 -21.910 1.00 87.81 89 PHE A CA 1
ATOM 633 C C . PHE A 1 89 ? 18.195 7.925 -21.520 1.00 87.81 89 PHE A C 1
ATOM 635 O O . PHE A 1 89 ? 18.650 8.123 -20.394 1.00 87.81 89 PHE A O 1
ATOM 642 N N . THR A 1 90 ? 18.881 7.277 -22.456 1.00 85.88 90 THR A N 1
ATOM 643 C CA . THR A 1 90 ? 20.306 6.979 -22.292 1.00 85.88 90 THR A CA 1
ATOM 644 C C . THR A 1 90 ? 21.123 8.260 -22.448 1.00 85.88 90 THR A C 1
ATOM 646 O O . THR A 1 90 ? 20.692 9.166 -23.166 1.00 85.88 90 THR A O 1
ATOM 649 N N . PRO A 1 91 ? 22.348 8.332 -21.903 1.00 86.38 91 PRO A N 1
ATOM 650 C CA . PRO A 1 91 ? 23.317 9.335 -22.331 1.00 86.38 91 PRO A CA 1
ATOM 651 C C . PRO A 1 91 ? 23.540 9.292 -23.850 1.00 86.38 91 PRO A C 1
ATOM 653 O O . PRO A 1 91 ? 23.348 8.249 -24.487 1.00 86.38 91 PRO A O 1
ATOM 656 N N . THR A 1 92 ? 23.948 10.421 -24.430 1.00 87.50 92 THR A N 1
ATOM 657 C CA . THR A 1 92 ? 24.345 10.485 -25.842 1.00 87.50 92 THR A CA 1
ATOM 658 C C . THR A 1 92 ? 25.616 9.662 -26.065 1.00 87.50 92 THR A C 1
ATOM 660 O O . THR A 1 92 ? 26.556 9.737 -25.277 1.00 87.50 92 THR A O 1
ATOM 663 N N . PHE A 1 93 ? 25.660 8.890 -27.147 1.00 84.69 93 PHE A N 1
ATOM 664 C CA . PHE A 1 93 ? 26.794 8.056 -27.534 1.00 84.69 93 PHE A CA 1
ATOM 665 C C . PHE A 1 93 ? 27.089 8.170 -29.031 1.00 84.69 93 PHE A C 1
ATOM 667 O O . PHE A 1 93 ? 26.224 8.522 -29.835 1.00 84.69 93 PHE A O 1
ATOM 674 N N . THR A 1 94 ? 28.317 7.834 -29.419 1.00 85.75 94 THR A N 1
ATOM 675 C CA . THR A 1 94 ? 28.719 7.797 -30.827 1.00 85.75 94 THR A CA 1
ATOM 676 C C . THR A 1 94 ? 28.253 6.492 -31.470 1.00 85.75 94 THR A C 1
ATOM 678 O O . THR A 1 94 ? 28.669 5.403 -31.078 1.00 85.75 94 THR A O 1
ATOM 681 N N . GLY A 1 95 ? 27.369 6.603 -32.453 1.00 76.56 95 GLY A N 1
ATOM 682 C CA . GLY A 1 95 ? 26.921 5.521 -33.317 1.00 76.56 95 GLY A CA 1
ATOM 683 C C . GLY A 1 95 ? 27.756 5.382 -34.598 1.00 76.56 95 GLY A C 1
ATOM 684 O O . GLY A 1 95 ? 28.793 6.031 -34.763 1.00 76.56 95 GLY A O 1
ATOM 685 N N . PRO A 1 96 ? 27.302 4.537 -35.541 1.00 72.94 96 PRO A N 1
ATOM 686 C CA . PRO A 1 96 ? 27.949 4.363 -36.838 1.00 72.94 96 PRO A CA 1
ATOM 687 C C . PRO A 1 96 ? 28.137 5.691 -37.578 1.00 72.94 96 PRO A C 1
ATOM 689 O O . PRO A 1 96 ? 27.312 6.595 -37.454 1.00 72.94 96 PRO A O 1
ATOM 692 N N . PHE A 1 97 ? 29.208 5.795 -38.369 1.00 79.75 97 PHE A N 1
ATOM 693 C CA . PHE A 1 97 ? 29.534 6.984 -39.173 1.00 79.75 97 PHE A CA 1
ATOM 694 C C . PHE A 1 97 ? 29.697 8.284 -38.361 1.00 79.75 97 PHE A C 1
ATOM 696 O O . PHE A 1 97 ? 29.518 9.374 -38.897 1.00 79.75 97 PHE A O 1
ATOM 703 N N . GLY A 1 98 ? 30.020 8.180 -37.067 1.00 80.88 98 GLY A N 1
ATOM 704 C CA . GLY A 1 98 ? 30.211 9.340 -36.192 1.00 80.88 98 GLY A CA 1
ATOM 705 C C . GLY A 1 98 ? 28.912 10.051 -35.804 1.00 80.88 98 GLY A C 1
ATOM 706 O O . GLY A 1 98 ? 28.955 11.179 -35.322 1.00 80.88 98 GLY A O 1
ATOM 707 N N . LEU A 1 99 ? 27.751 9.421 -36.016 1.00 85.62 99 LEU A N 1
ATOM 708 C CA . LEU A 1 99 ? 26.466 9.989 -35.616 1.00 85.62 99 LEU A CA 1
ATOM 709 C C . LEU A 1 99 ? 26.359 10.043 -34.090 1.00 85.62 99 LEU A C 1
ATOM 711 O O . LEU A 1 99 ? 26.633 9.053 -33.421 1.00 85.62 99 LEU A O 1
ATOM 715 N N . LEU A 1 100 ? 25.901 11.163 -33.537 1.00 90.00 100 LEU A N 1
ATOM 716 C CA . LEU A 1 100 ? 25.590 11.268 -32.113 1.00 90.00 100 LEU A CA 1
ATOM 717 C C . LEU A 1 100 ? 24.152 10.802 -31.882 1.00 90.00 100 LEU A C 1
ATOM 719 O O . LEU A 1 100 ? 23.205 11.377 -32.425 1.00 90.00 100 LEU A O 1
ATOM 723 N N . LEU A 1 101 ? 23.995 9.729 -31.112 1.00 87.88 101 LEU A N 1
ATOM 724 C CA . LEU A 1 101 ? 22.730 9.037 -30.901 1.00 87.88 101 LEU A CA 1
ATOM 725 C C . LEU A 1 101 ? 22.370 8.987 -29.420 1.00 87.88 101 LEU A C 1
ATOM 727 O O . LEU A 1 101 ? 23.240 8.969 -28.557 1.00 87.88 101 LEU A O 1
ATOM 731 N N . TYR A 1 102 ? 21.082 8.899 -29.126 1.00 88.88 102 TYR A N 1
ATOM 732 C CA . TYR A 1 102 ? 20.591 8.508 -27.808 1.00 88.88 102 TYR A CA 1
ATOM 733 C C . TYR A 1 102 ? 19.299 7.711 -27.958 1.00 88.88 102 TYR A C 1
ATOM 735 O O . TYR A 1 102 ? 18.635 7.750 -28.999 1.00 88.88 102 TYR A O 1
ATOM 743 N N . VAL A 1 103 ? 18.958 6.950 -26.924 1.00 87.38 103 VAL A N 1
ATOM 744 C CA . VAL A 1 103 ? 17.795 6.068 -26.928 1.00 87.38 103 VAL A CA 1
ATOM 745 C C . VAL A 1 103 ? 16.805 6.540 -25.881 1.00 87.38 103 VAL A C 1
ATOM 747 O O . VAL A 1 103 ? 17.167 6.734 -24.725 1.00 87.38 103 VAL A O 1
ATOM 750 N N . ARG A 1 104 ? 15.548 6.687 -26.293 1.00 90.94 104 ARG A N 1
ATOM 751 C CA . ARG A 1 104 ? 14.395 6.783 -25.402 1.00 90.94 104 ARG A CA 1
ATOM 752 C C . ARG A 1 104 ? 13.799 5.395 -25.219 1.00 90.94 104 ARG A C 1
ATOM 754 O O . ARG A 1 104 ? 13.496 4.728 -26.212 1.00 90.94 104 ARG A O 1
ATOM 761 N N . ALA A 1 105 ? 13.598 5.006 -23.971 1.00 89.94 105 ALA A N 1
ATOM 762 C CA . ALA A 1 105 ? 12.859 3.822 -23.579 1.00 89.94 105 ALA A CA 1
ATOM 763 C C . ALA A 1 105 ? 11.564 4.240 -22.876 1.00 89.94 105 ALA A C 1
ATOM 765 O O . ALA A 1 105 ? 11.593 5.011 -21.916 1.00 89.94 105 ALA A O 1
ATOM 766 N N . ASP A 1 106 ? 10.438 3.717 -23.350 1.00 92.06 106 ASP A N 1
ATOM 767 C CA . ASP A 1 106 ? 9.144 3.845 -22.686 1.00 92.06 106 ASP A CA 1
ATOM 768 C C . ASP A 1 106 ? 8.703 2.460 -22.203 1.00 92.06 106 ASP A C 1
ATOM 770 O O . ASP A 1 106 ? 8.723 1.495 -22.973 1.00 92.06 106 ASP A O 1
ATOM 774 N N . LEU A 1 107 ? 8.307 2.364 -20.934 1.00 91.31 107 LEU A N 1
ATOM 775 C CA . LEU A 1 107 ? 7.754 1.150 -20.337 1.00 91.31 107 LEU A CA 1
ATOM 776 C C . LEU A 1 107 ? 6.253 1.340 -20.128 1.00 91.31 107 LEU A C 1
ATOM 778 O O . LEU A 1 107 ? 5.821 2.222 -19.389 1.00 91.31 107 LEU A O 1
ATOM 782 N N . GLU A 1 108 ? 5.461 0.504 -20.785 1.00 93.06 108 GLU A N 1
ATOM 783 C CA . GLU A 1 108 ? 4.003 0.552 -20.750 1.00 93.06 108 GLU A CA 1
ATOM 784 C C . GLU A 1 108 ? 3.471 -0.757 -20.164 1.00 93.06 108 GLU A C 1
ATOM 786 O O . GLU A 1 108 ? 3.715 -1.834 -20.707 1.00 93.06 108 GLU A O 1
ATOM 791 N N . GLN A 1 109 ? 2.736 -0.691 -19.054 1.00 92.75 109 GLN A N 1
ATOM 792 C CA . GLN A 1 109 ? 2.088 -1.878 -18.506 1.00 92.75 109 GLN A CA 1
ATOM 793 C C . GLN A 1 109 ? 0.950 -2.334 -19.431 1.00 92.75 109 GLN A C 1
ATOM 795 O O . GLN A 1 109 ? 0.034 -1.565 -19.718 1.00 92.75 109 GLN A O 1
ATOM 800 N N . LEU A 1 110 ? 0.968 -3.601 -19.847 1.00 91.31 110 LEU A N 1
ATOM 801 C CA . LEU A 1 110 ? -0.115 -4.221 -20.603 1.00 91.31 110 LEU A CA 1
ATOM 802 C C . LEU A 1 110 ? -1.000 -5.056 -19.673 1.00 91.31 110 LEU A C 1
ATOM 804 O O . LEU A 1 110 ? -0.574 -6.070 -19.121 1.00 91.31 110 LEU A O 1
ATOM 808 N N . GLY A 1 111 ? -2.259 -4.641 -19.533 1.00 86.31 111 GLY A N 1
ATOM 809 C CA . GLY A 1 111 ? -3.247 -5.346 -18.716 1.00 86.31 111 GLY A CA 1
ATOM 810 C C . GLY A 1 111 ? -2.965 -5.284 -17.211 1.00 86.31 111 GLY A C 1
ATOM 811 O O . GLY A 1 111 ? -2.133 -4.512 -16.733 1.00 86.31 111 GLY A O 1
ATOM 812 N N . SER A 1 112 ? -3.701 -6.084 -16.442 1.00 80.81 112 SER A N 1
ATOM 813 C CA . SER A 1 112 ? -3.552 -6.165 -14.987 1.00 80.81 112 SER A CA 1
ATOM 814 C C . SER A 1 112 ? -2.355 -7.025 -14.591 1.00 80.81 112 SER A C 1
ATOM 816 O O . SER A 1 112 ? -2.151 -8.110 -15.133 1.00 80.81 112 SER A O 1
ATOM 818 N N . SER A 1 113 ? -1.609 -6.579 -13.585 1.00 88.44 113 SER A N 1
ATOM 819 C CA . SER A 1 113 ? -0.643 -7.426 -12.885 1.00 88.44 113 SER A CA 1
ATOM 820 C C . SER A 1 113 ? -1.356 -8.415 -11.965 1.00 88.44 113 SER A C 1
ATOM 822 O O . SER A 1 113 ? -2.388 -8.090 -11.381 1.00 88.44 113 SER A O 1
ATOM 824 N N . SER A 1 114 ? -0.774 -9.598 -11.798 1.00 88.31 114 SER A N 1
ATOM 825 C CA . SER A 1 114 ? -1.234 -10.618 -10.846 1.00 88.31 114 SER A CA 1
ATOM 826 C C . SER A 1 114 ? -0.079 -11.050 -9.960 1.00 88.31 114 SER A C 1
ATOM 828 O O . SER A 1 114 ? 1.065 -11.049 -10.414 1.00 88.31 114 SER A O 1
ATOM 830 N N . GLY A 1 115 ? -0.342 -11.456 -8.726 1.00 88.31 115 GLY A N 1
ATOM 831 C CA . GLY A 1 115 ? 0.738 -11.835 -7.832 1.00 88.31 115 GLY A CA 1
ATOM 832 C C . GLY A 1 115 ? 0.283 -12.278 -6.457 1.00 88.31 115 GLY A C 1
ATOM 833 O O . GLY A 1 115 ? -0.902 -12.263 -6.132 1.00 88.31 115 GLY A O 1
ATOM 834 N N . THR A 1 116 ? 1.264 -12.649 -5.651 1.00 89.44 116 THR A N 1
ATOM 835 C CA . THR A 1 116 ? 1.094 -13.021 -4.249 1.00 89.44 116 THR A CA 1
ATOM 836 C C . THR A 1 116 ? 2.068 -12.235 -3.397 1.00 89.44 116 THR A C 1
ATOM 838 O O . THR A 1 116 ? 3.142 -11.843 -3.858 1.00 89.44 116 THR A O 1
ATOM 841 N N . ALA A 1 117 ? 1.717 -12.047 -2.137 1.00 84.62 117 ALA A N 1
ATOM 842 C CA . ALA A 1 117 ? 2.604 -11.490 -1.141 1.00 84.62 117 ALA A CA 1
ATOM 843 C C . ALA A 1 117 ? 2.371 -12.218 0.183 1.00 84.62 117 ALA A C 1
ATOM 845 O O . ALA A 1 117 ? 1.237 -12.566 0.499 1.00 84.62 117 ALA A O 1
ATOM 846 N N . THR A 1 118 ? 3.430 -12.502 0.939 1.00 82.31 118 THR A N 1
ATOM 847 C CA . THR A 1 118 ? 3.298 -13.155 2.247 1.00 82.31 118 THR A CA 1
ATOM 848 C C . THR A 1 118 ? 3.261 -12.088 3.339 1.00 82.31 118 THR A C 1
ATOM 850 O O . THR A 1 118 ? 4.246 -11.369 3.503 1.00 82.31 118 THR A O 1
ATOM 853 N N . PRO A 1 119 ? 2.172 -11.959 4.110 1.00 69.62 119 PRO A N 1
ATOM 854 C CA . PRO A 1 119 ? 2.153 -11.056 5.254 1.00 69.62 119 PRO A CA 1
ATOM 855 C C . PRO A 1 119 ? 3.223 -11.449 6.283 1.00 69.62 119 PRO A C 1
ATOM 857 O O . PRO A 1 119 ? 3.486 -12.630 6.517 1.00 69.62 119 PRO A O 1
ATOM 860 N N . SER A 1 120 ? 3.858 -10.459 6.906 1.00 69.19 120 SER A N 1
ATOM 861 C CA . SER A 1 120 ? 4.873 -10.648 7.945 1.00 69.19 120 SER A CA 1
ATOM 862 C C . SER A 1 120 ? 4.538 -9.822 9.176 1.00 69.19 120 SER A C 1
ATOM 864 O O . SER A 1 120 ? 4.321 -8.615 9.085 1.00 69.19 120 SER A O 1
ATOM 866 N N . SER A 1 121 ? 4.594 -10.458 10.346 1.00 59.88 121 SER A N 1
ATOM 867 C CA . SER A 1 121 ? 4.280 -9.848 11.641 1.00 59.88 121 SER A CA 1
ATOM 868 C C . SER A 1 121 ? 5.297 -8.807 12.129 1.00 59.88 121 SER A C 1
ATOM 870 O O . SER A 1 121 ? 5.079 -8.210 13.181 1.00 59.88 121 SER A O 1
ATOM 872 N N . THR A 1 122 ? 6.400 -8.577 11.407 1.00 58.28 122 THR A N 1
ATOM 873 C CA . THR A 1 122 ? 7.475 -7.654 11.831 1.00 58.28 122 THR A CA 1
ATOM 874 C C . THR A 1 122 ? 7.720 -6.493 10.869 1.00 58.28 122 THR A C 1
ATOM 876 O O . THR A 1 122 ? 8.145 -5.423 11.310 1.00 58.28 122 THR A O 1
ATOM 879 N N . SER A 1 123 ? 7.485 -6.686 9.567 1.00 56.94 123 SER A N 1
ATOM 880 C CA . SER A 1 123 ? 7.811 -5.698 8.518 1.00 56.94 123 SER A CA 1
ATOM 881 C C . SER A 1 123 ? 6.683 -5.471 7.505 1.00 56.94 123 SER A C 1
ATOM 883 O O . SER A 1 123 ? 6.842 -4.671 6.583 1.00 56.94 123 SER A O 1
ATOM 885 N N . GLY A 1 124 ? 5.540 -6.134 7.680 1.00 63.28 124 GLY A N 1
ATOM 886 C CA . GLY A 1 124 ? 4.363 -5.968 6.840 1.00 63.28 124 GLY A CA 1
ATOM 887 C C . GLY A 1 124 ? 4.223 -7.054 5.789 1.00 63.28 124 GLY A C 1
ATOM 888 O O . GLY A 1 124 ? 3.308 -7.861 5.890 1.00 63.28 124 GLY A O 1
ATOM 889 N N . ILE A 1 125 ? 5.105 -7.097 4.784 1.00 71.38 125 ILE A N 1
ATOM 890 C CA . ILE A 1 125 ? 5.012 -8.055 3.670 1.00 71.38 125 ILE A CA 1
ATOM 891 C C . ILE A 1 125 ? 6.404 -8.575 3.280 1.00 71.38 125 ILE A C 1
ATOM 893 O O . ILE A 1 125 ? 7.308 -7.822 2.918 1.00 71.38 125 ILE A O 1
ATOM 897 N N . THR A 1 126 ? 6.574 -9.891 3.281 1.00 70.19 126 THR A N 1
ATOM 898 C CA . THR A 1 126 ? 7.746 -10.584 2.739 1.00 70.19 126 THR A CA 1
ATOM 899 C C . THR A 1 126 ? 7.356 -11.376 1.488 1.00 70.19 126 THR A C 1
ATOM 901 O O . THR A 1 126 ? 6.203 -11.754 1.304 1.00 70.19 126 THR A O 1
ATOM 904 N N . ASN A 1 127 ? 8.305 -11.612 0.580 1.00 77.56 127 ASN A N 1
ATOM 905 C CA . ASN A 1 127 ? 8.101 -12.438 -0.620 1.00 77.56 127 ASN A CA 1
ATOM 906 C C . ASN A 1 127 ? 6.973 -11.945 -1.547 1.00 77.56 127 ASN A C 1
ATOM 908 O O . ASN A 1 127 ? 6.031 -12.675 -1.861 1.00 77.56 127 ASN A O 1
ATOM 912 N N . VAL A 1 128 ? 7.080 -10.701 -2.008 1.00 86.00 128 VAL A N 1
ATOM 913 C CA . VAL A 1 128 ? 6.256 -10.192 -3.109 1.00 86.00 128 VAL A CA 1
ATOM 914 C C . VAL A 1 128 ? 6.655 -10.935 -4.381 1.00 86.00 128 VAL A C 1
ATOM 916 O O . VAL A 1 128 ? 7.835 -10.978 -4.717 1.00 86.00 128 VAL A O 1
ATOM 919 N N . ALA A 1 129 ? 5.690 -11.501 -5.097 1.00 89.38 129 ALA A N 1
ATOM 920 C CA . ALA A 1 129 ? 5.888 -12.101 -6.410 1.00 89.38 129 ALA A CA 1
ATOM 921 C C . ALA A 1 129 ? 4.795 -11.604 -7.355 1.00 89.38 129 ALA A C 1
ATOM 923 O O . ALA A 1 129 ? 3.617 -11.874 -7.140 1.00 89.38 129 ALA A O 1
ATOM 924 N N . VAL A 1 130 ? 5.182 -10.885 -8.405 1.00 90.31 130 VAL A N 1
ATOM 925 C CA . VAL A 1 130 ? 4.267 -10.255 -9.359 1.00 90.31 130 VAL A CA 1
ATOM 926 C C . VAL A 1 130 ? 4.618 -10.702 -10.763 1.00 90.31 130 VAL A C 1
ATOM 928 O O . VAL A 1 130 ? 5.770 -10.655 -11.179 1.00 90.31 130 VAL A O 1
ATOM 931 N N . THR A 1 131 ? 3.606 -11.120 -11.508 1.00 89.62 131 THR A N 1
ATOM 932 C CA . THR A 1 131 ? 3.701 -11.357 -12.944 1.00 89.62 131 THR A CA 1
ATOM 933 C C . THR A 1 131 ? 2.979 -10.238 -13.674 1.00 89.62 131 THR A C 1
ATOM 935 O O . THR A 1 131 ? 1.835 -9.906 -13.348 1.00 89.62 131 THR A O 1
ATOM 938 N N . ASN A 1 132 ? 3.652 -9.657 -14.658 1.00 91.06 132 ASN A N 1
ATOM 939 C CA . ASN A 1 132 ? 3.110 -8.603 -15.495 1.00 91.06 132 ASN A CA 1
ATOM 940 C C . ASN A 1 132 ? 3.639 -8.725 -16.929 1.00 91.06 132 ASN A C 1
ATOM 942 O O . ASN A 1 132 ? 4.761 -9.178 -17.153 1.00 91.06 132 ASN A O 1
ATOM 946 N N . THR A 1 133 ? 2.832 -8.291 -17.897 1.00 91.94 133 THR A N 1
ATOM 947 C CA . THR A 1 133 ? 3.320 -8.040 -19.254 1.00 91.94 133 THR A CA 1
ATOM 948 C C . THR A 1 133 ? 3.602 -6.551 -19.405 1.00 91.94 133 THR A C 1
ATOM 950 O O . THR A 1 133 ? 2.692 -5.736 -19.291 1.00 91.94 133 THR A O 1
ATOM 953 N N . THR A 1 134 ? 4.850 -6.186 -19.677 1.00 92.31 134 THR A N 1
ATOM 954 C CA . THR A 1 134 ? 5.262 -4.795 -19.907 1.00 92.31 134 THR A CA 1
ATOM 955 C C . THR A 1 134 ? 5.753 -4.642 -21.338 1.00 92.31 134 THR A C 1
ATOM 957 O O . THR A 1 134 ? 6.616 -5.388 -21.784 1.00 92.31 134 THR A O 1
ATOM 960 N N . ARG A 1 135 ? 5.247 -3.655 -22.067 1.00 93.19 135 ARG A N 1
ATOM 961 C CA . ARG A 1 135 ? 5.748 -3.283 -23.385 1.00 93.19 135 ARG A CA 1
ATOM 962 C C . ARG A 1 135 ? 6.902 -2.302 -23.249 1.00 93.19 135 ARG A C 1
ATOM 964 O O . ARG A 1 135 ? 6.724 -1.198 -22.746 1.00 93.19 135 ARG A O 1
ATOM 971 N N . LEU A 1 136 ? 8.068 -2.694 -23.750 1.00 90.88 136 LEU A N 1
ATOM 972 C CA . LEU A 1 136 ? 9.217 -1.815 -23.932 1.00 90.88 136 LEU A CA 1
ATOM 973 C C . LEU A 1 136 ? 9.163 -1.216 -25.337 1.00 90.88 136 LEU A C 1
ATOM 975 O O . LEU A 1 136 ? 9.316 -1.942 -26.320 1.00 90.88 136 LEU A O 1
ATOM 979 N N . ARG A 1 137 ? 8.971 0.101 -25.442 1.00 91.31 137 ARG A N 1
ATOM 980 C CA . ARG A 1 137 ? 9.083 0.847 -26.705 1.00 91.31 137 ARG A CA 1
ATOM 981 C C . ARG A 1 137 ? 10.424 1.549 -26.771 1.00 91.31 137 ARG A C 1
ATOM 983 O O . ARG A 1 137 ? 10.887 2.103 -25.777 1.00 91.31 137 ARG A O 1
ATOM 990 N N . VAL A 1 138 ? 11.024 1.552 -27.957 1.00 89.00 138 VAL A N 1
ATOM 991 C CA . VAL A 1 138 ? 12.349 2.133 -28.170 1.00 89.00 138 VAL A CA 1
ATOM 992 C C . VAL A 1 138 ? 12.308 3.146 -29.306 1.00 89.00 138 VAL A C 1
ATOM 994 O O . VAL A 1 138 ? 11.971 2.821 -30.447 1.00 89.00 138 VAL A O 1
ATOM 997 N N . THR A 1 139 ? 12.712 4.380 -29.003 1.00 90.06 139 THR A N 1
ATOM 998 C CA . THR A 1 139 ? 12.963 5.411 -30.017 1.00 90.06 139 THR A CA 1
ATOM 999 C C . THR A 1 139 ? 14.442 5.762 -30.032 1.00 90.06 139 THR A C 1
ATOM 1001 O O . THR A 1 139 ? 14.976 6.249 -29.039 1.00 90.06 139 THR A O 1
ATOM 1004 N N . VAL A 1 140 ? 15.106 5.544 -31.163 1.00 88.56 140 VAL A N 1
ATOM 1005 C CA . VAL A 1 140 ? 16.477 6.006 -31.383 1.00 88.56 140 VAL A CA 1
ATOM 1006 C C . VAL A 1 140 ? 16.418 7.393 -31.997 1.00 88.56 140 VAL A C 1
ATOM 1008 O O . VAL A 1 140 ? 15.772 7.595 -33.027 1.00 88.56 140 VAL A O 1
ATOM 1011 N N . TYR A 1 141 ? 17.112 8.334 -31.378 1.00 91.06 141 TYR A N 1
ATOM 1012 C CA . TYR A 1 141 ? 17.235 9.701 -31.849 1.00 91.06 141 TYR A CA 1
ATOM 1013 C C . TYR A 1 141 ? 18.652 9.972 -32.330 1.00 91.06 141 TYR A C 1
ATOM 1015 O O . TYR A 1 141 ? 19.620 9.432 -31.794 1.00 91.06 141 TYR A O 1
ATOM 1023 N N . ARG A 1 142 ? 18.763 10.856 -33.318 1.00 90.69 142 ARG A N 1
ATOM 1024 C CA . ARG A 1 142 ? 20.016 11.485 -33.721 1.00 90.69 142 ARG A CA 1
ATOM 1025 C C . ARG A 1 142 ? 20.002 12.948 -33.296 1.00 90.69 142 ARG A C 1
ATOM 1027 O O . ARG A 1 142 ? 19.101 13.688 -33.687 1.00 90.69 142 ARG A O 1
ATOM 1034 N N . THR A 1 143 ? 21.043 13.353 -32.578 1.00 92.62 143 THR A N 1
ATOM 1035 C CA . THR A 1 143 ? 21.344 14.755 -32.260 1.00 92.62 143 THR A CA 1
ATOM 1036 C C . THR A 1 143 ? 22.488 15.263 -33.146 1.00 92.62 143 THR A C 1
ATOM 1038 O O . THR A 1 143 ? 23.305 14.482 -33.642 1.00 92.62 143 THR A O 1
ATOM 1041 N N . LEU A 1 144 ? 22.517 16.572 -33.403 1.00 90.31 144 LEU A N 1
ATOM 1042 C CA . LEU A 1 144 ? 23.543 17.222 -34.228 1.00 90.31 144 LEU A CA 1
ATOM 1043 C C . LEU A 1 144 ? 24.732 17.730 -33.404 1.00 90.31 144 LEU A C 1
ATOM 1045 O O . LEU A 1 144 ? 25.853 17.718 -33.900 1.00 90.31 144 LEU A O 1
ATOM 1049 N N . ASP A 1 145 ? 24.489 18.167 -32.169 1.00 90.69 145 ASP A N 1
ATOM 1050 C CA . ASP A 1 145 ? 25.468 18.839 -31.302 1.00 90.69 145 ASP A CA 1
ATOM 1051 C C . ASP A 1 145 ? 25.749 18.061 -30.002 1.00 90.69 145 ASP A C 1
ATOM 1053 O O . ASP A 1 145 ? 26.492 18.524 -29.141 1.00 90.69 145 ASP A O 1
ATOM 1057 N N . GLY A 1 146 ? 25.149 16.877 -29.847 1.00 87.56 146 GLY A N 1
ATOM 1058 C CA . GLY A 1 146 ? 25.273 16.042 -28.652 1.00 87.56 146 GLY A CA 1
ATOM 1059 C C . GLY A 1 146 ? 24.255 16.365 -27.557 1.00 87.56 146 GLY A C 1
ATOM 1060 O O . GLY A 1 146 ? 24.072 15.553 -26.645 1.00 87.56 146 GLY A O 1
ATOM 1061 N N . THR A 1 147 ? 23.543 17.491 -27.670 1.00 93.38 147 THR A N 1
ATOM 1062 C CA . THR A 1 147 ? 22.475 17.882 -26.747 1.00 93.38 147 THR A CA 1
ATOM 1063 C C . THR A 1 147 ? 21.180 17.176 -27.130 1.00 93.38 147 THR A C 1
ATOM 1065 O O . THR A 1 147 ? 20.768 17.198 -28.289 1.00 93.38 147 THR A O 1
ATOM 1068 N N . GLN A 1 148 ? 20.512 16.555 -26.161 1.00 92.94 148 GLN A N 1
ATOM 1069 C CA . GLN A 1 148 ? 19.262 15.834 -26.402 1.00 92.94 148 GLN A CA 1
ATOM 1070 C C . GLN A 1 148 ? 18.086 16.811 -26.493 1.00 92.94 148 GLN A C 1
ATOM 1072 O O . GLN A 1 148 ? 17.814 17.559 -25.554 1.00 92.94 148 GLN A O 1
ATOM 1077 N N . ARG A 1 149 ? 17.368 16.796 -27.618 1.00 94.31 149 ARG A N 1
ATOM 1078 C CA . ARG A 1 149 ? 16.146 17.576 -27.860 1.00 94.31 149 ARG A CA 1
ATOM 1079 C C . ARG A 1 149 ? 15.069 16.679 -28.487 1.00 94.31 149 ARG A C 1
ATOM 1081 O O . ARG A 1 149 ? 14.786 16.795 -29.681 1.00 94.31 149 ARG A O 1
ATOM 1088 N N . PRO A 1 150 ? 14.392 15.818 -27.699 1.00 91.56 150 PRO A N 1
ATOM 1089 C CA . PRO A 1 150 ? 13.489 14.781 -28.224 1.00 91.56 150 PRO A CA 1
ATOM 1090 C C . PRO A 1 150 ? 12.327 15.278 -29.095 1.00 91.56 150 PRO A C 1
ATOM 1092 O O . PRO A 1 150 ? 11.737 14.495 -29.844 1.00 91.56 150 PRO A O 1
ATOM 1095 N N . ALA A 1 151 ? 11.966 16.559 -28.981 1.00 92.00 151 ALA A N 1
ATOM 1096 C CA . ALA A 1 151 ? 10.925 17.187 -29.788 1.00 92.00 151 ALA A CA 1
ATOM 1097 C C . ALA A 1 151 ? 11.388 17.543 -31.213 1.00 92.00 151 ALA A C 1
ATOM 1099 O O . ALA A 1 151 ? 10.572 17.524 -32.130 1.00 92.00 151 ALA A O 1
ATOM 1100 N N . THR A 1 152 ? 12.672 17.864 -31.400 1.00 92.56 152 THR A N 1
ATOM 1101 C CA . THR A 1 152 ? 13.232 18.360 -32.672 1.00 92.56 152 THR A CA 1
ATOM 1102 C C . THR A 1 152 ? 14.242 17.411 -33.304 1.00 92.56 152 THR A C 1
ATOM 1104 O O . THR A 1 152 ? 14.528 17.528 -34.493 1.00 92.56 152 THR A O 1
ATOM 1107 N N . ASP A 1 153 ? 14.795 16.488 -32.523 1.00 93.69 153 ASP A N 1
ATOM 1108 C CA . ASP A 1 153 ? 15.788 15.535 -32.997 1.00 93.69 153 ASP A CA 1
ATOM 1109 C C . ASP A 1 153 ? 15.195 14.535 -33.988 1.00 93.69 153 ASP A C 1
ATOM 1111 O O . ASP A 1 153 ? 14.032 14.123 -33.903 1.00 93.69 153 ASP A O 1
ATOM 1115 N N . GLN A 1 154 ? 16.031 14.104 -34.930 1.00 90.00 154 GLN A N 1
ATOM 1116 C CA . GLN A 1 154 ? 15.624 13.149 -35.948 1.00 90.00 154 GLN A CA 1
ATOM 1117 C C . GLN A 1 154 ? 15.375 11.781 -35.305 1.00 90.00 154 GLN A C 1
ATOM 1119 O O . GLN A 1 154 ? 16.281 11.178 -34.728 1.00 90.00 154 GLN A O 1
ATOM 1124 N N . LYS A 1 155 ? 14.158 11.258 -35.464 1.00 89.88 155 LYS A N 1
ATOM 1125 C CA . LYS A 1 155 ? 13.800 9.893 -35.064 1.00 89.88 155 LYS A CA 1
ATOM 1126 C C . LYS A 1 155 ? 14.274 8.902 -36.123 1.00 89.88 155 LYS A C 1
ATOM 1128 O O . LYS A 1 155 ? 13.925 9.032 -37.294 1.00 89.88 155 LYS A O 1
ATOM 1133 N N . LEU A 1 156 ? 15.058 7.913 -35.708 1.00 86.25 156 LEU A N 1
ATOM 1134 C CA . LEU A 1 156 ? 15.550 6.826 -36.562 1.00 86.25 156 LEU A CA 1
ATOM 1135 C C . LEU A 1 156 ? 14.696 5.555 -36.446 1.00 86.25 156 LEU A C 1
ATOM 1137 O O . LEU A 1 156 ? 14.755 4.693 -37.326 1.00 86.25 156 LEU A O 1
ATOM 1141 N N . THR A 1 157 ? 13.897 5.445 -35.381 1.00 86.44 157 THR A N 1
ATOM 1142 C CA . THR A 1 157 ? 12.900 4.385 -35.193 1.00 86.44 157 THR A CA 1
ATOM 1143 C C . THR A 1 157 ? 11.536 4.959 -34.841 1.00 86.44 157 THR A C 1
ATOM 1145 O O . THR A 1 157 ? 11.418 6.080 -34.345 1.00 86.44 157 THR A O 1
ATOM 1148 N N . ASP A 1 158 ? 10.497 4.179 -35.125 1.00 84.12 158 ASP A N 1
ATOM 1149 C CA . ASP A 1 158 ? 9.108 4.527 -34.831 1.00 84.12 158 ASP A CA 1
ATOM 1150 C C . ASP A 1 158 ? 8.636 3.750 -33.587 1.00 84.12 158 ASP A C 1
ATOM 1152 O O . ASP A 1 158 ? 8.487 2.530 -33.679 1.00 84.12 158 ASP A O 1
ATOM 1156 N N . PRO A 1 159 ? 8.371 4.394 -32.433 1.00 82.38 159 PRO A N 1
ATOM 1157 C CA . PRO A 1 159 ? 7.948 3.700 -31.209 1.00 82.38 159 PRO A CA 1
ATOM 1158 C C . PRO A 1 159 ? 6.581 3.013 -31.319 1.00 82.38 159 PRO A C 1
ATOM 1160 O O . PRO A 1 159 ? 6.261 2.148 -30.499 1.00 82.38 159 PRO A O 1
ATOM 1163 N N . ALA A 1 160 ? 5.759 3.364 -32.316 1.00 85.06 160 ALA A N 1
ATOM 1164 C CA . ALA A 1 160 ? 4.506 2.658 -32.574 1.00 85.06 160 ALA A CA 1
ATOM 1165 C C . ALA A 1 160 ? 4.751 1.242 -33.123 1.00 85.06 160 ALA A C 1
ATOM 1167 O O . ALA A 1 160 ? 3.912 0.361 -32.941 1.00 85.06 160 ALA A O 1
ATOM 1168 N N . LYS A 1 161 ? 5.911 1.018 -33.754 1.00 85.12 161 LYS A N 1
ATOM 1169 C CA . LYS A 1 161 ? 6.300 -0.241 -34.412 1.00 85.12 161 LYS A CA 1
ATOM 1170 C C . LYS A 1 161 ? 7.495 -0.917 -33.741 1.00 85.12 161 LYS A C 1
ATOM 1172 O O . LYS A 1 161 ? 7.639 -2.132 -33.822 1.00 85.12 161 LYS A O 1
ATOM 1177 N N . CYS A 1 162 ? 8.353 -0.141 -33.084 1.00 87.44 162 CYS A N 1
ATOM 1178 C CA . CYS A 1 162 ? 9.550 -0.616 -32.416 1.00 87.44 162 CYS A CA 1
ATOM 1179 C C . CYS A 1 162 ? 9.290 -0.862 -30.930 1.00 87.44 162 CYS A C 1
ATOM 1181 O O . CYS A 1 162 ? 9.626 -0.048 -30.065 1.00 87.44 162 CYS A O 1
ATOM 1183 N N . TYR A 1 163 ? 8.651 -1.994 -30.651 1.00 90.69 163 TYR A N 1
ATOM 1184 C CA . TYR A 1 163 ? 8.385 -2.437 -29.293 1.00 90.69 163 TYR A CA 1
ATOM 1185 C C . TYR A 1 163 ? 8.582 -3.943 -29.137 1.00 90.69 163 TYR A C 1
ATOM 1187 O O . TYR A 1 163 ? 8.526 -4.693 -30.113 1.00 90.69 163 TYR A O 1
ATOM 1195 N N . ALA A 1 164 ? 8.798 -4.365 -27.898 1.00 89.81 164 ALA A N 1
ATOM 1196 C CA . ALA A 1 164 ? 8.805 -5.759 -27.493 1.00 89.81 164 ALA A CA 1
ATOM 1197 C C . ALA A 1 164 ? 7.967 -5.918 -26.222 1.00 89.81 164 ALA A C 1
ATOM 1199 O O . ALA A 1 164 ? 8.055 -5.096 -25.308 1.00 89.81 164 ALA A O 1
ATOM 1200 N N . ASP A 1 165 ? 7.167 -6.979 -26.169 1.00 92.25 165 ASP A N 1
ATOM 1201 C CA . ASP A 1 165 ? 6.387 -7.318 -24.982 1.00 92.25 165 ASP A CA 1
ATOM 1202 C C . ASP A 1 165 ? 7.228 -8.228 -24.081 1.00 92.25 165 ASP A C 1
ATOM 1204 O O . ASP A 1 165 ? 7.716 -9.280 -24.496 1.00 92.25 165 ASP A O 1
ATOM 1208 N N . LEU A 1 166 ? 7.431 -7.787 -22.845 1.00 91.44 166 LEU A N 1
ATOM 1209 C CA . LEU A 1 166 ? 8.241 -8.437 -21.828 1.00 91.44 166 LEU A CA 1
ATOM 1210 C C . LEU A 1 166 ? 7.314 -9.156 -20.853 1.00 91.44 166 LEU A C 1
ATOM 1212 O O . LEU A 1 166 ? 6.478 -8.530 -20.204 1.00 91.44 166 LEU A O 1
ATOM 1216 N N . SER A 1 167 ? 7.476 -10.470 -20.732 1.00 90.75 167 SER A N 1
ATOM 1217 C CA . SER A 1 167 ? 6.844 -11.245 -19.662 1.00 90.75 167 SER A CA 1
ATOM 1218 C C . SER A 1 167 ? 7.732 -11.186 -18.424 1.00 90.75 167 SER A C 1
ATOM 1220 O O . SER A 1 167 ? 8.728 -11.906 -18.336 1.00 90.75 167 SER A O 1
ATOM 1222 N N . LEU A 1 168 ? 7.390 -10.299 -17.494 1.00 92.44 168 LEU A N 1
ATOM 1223 C CA . LEU A 1 168 ? 8.150 -10.092 -16.271 1.00 92.44 168 LEU A CA 1
ATOM 1224 C C . LEU A 1 168 ? 7.528 -10.877 -15.118 1.00 92.44 168 LEU A C 1
ATOM 1226 O O . LEU A 1 168 ? 6.318 -10.841 -14.896 1.00 92.44 168 LEU A O 1
ATOM 1230 N N . ARG A 1 169 ? 8.382 -11.562 -14.363 1.00 92.94 169 ARG A N 1
ATOM 1231 C CA . ARG A 1 169 ? 8.087 -12.172 -13.072 1.00 92.94 169 ARG A CA 1
ATOM 1232 C C . ARG A 1 169 ? 9.021 -11.549 -12.042 1.00 92.94 169 ARG A C 1
ATOM 1234 O O . ARG A 1 169 ? 10.136 -12.018 -11.835 1.00 92.94 169 ARG A O 1
ATOM 1241 N N . LEU A 1 170 ? 8.545 -10.477 -11.431 1.00 92.94 170 LEU A N 1
ATOM 1242 C CA . LEU A 1 170 ? 9.272 -9.687 -10.453 1.00 92.94 170 LEU A CA 1
ATOM 1243 C C . LEU A 1 170 ? 9.090 -10.291 -9.060 1.00 92.94 170 LEU A C 1
ATOM 1245 O O . LEU A 1 170 ? 7.979 -10.663 -8.680 1.00 92.94 170 LEU A O 1
ATOM 1249 N N . THR A 1 171 ? 10.166 -10.362 -8.286 1.00 93.19 171 THR A N 1
ATOM 1250 C CA . THR A 1 171 ? 10.143 -10.833 -6.898 1.00 93.19 171 THR A CA 1
ATOM 1251 C C . THR A 1 171 ? 10.841 -9.853 -5.973 1.00 93.19 171 THR A C 1
ATOM 1253 O O . THR A 1 171 ? 11.811 -9.222 -6.380 1.00 93.19 171 THR A O 1
ATOM 1256 N N . GLY A 1 172 ? 10.397 -9.741 -4.726 1.00 90.38 172 GLY A N 1
ATOM 1257 C CA . GLY A 1 172 ? 11.093 -8.925 -3.738 1.00 90.38 172 GLY A CA 1
ATOM 1258 C C . GLY A 1 172 ? 10.332 -8.747 -2.430 1.00 90.38 172 GLY A C 1
ATOM 1259 O O . GLY A 1 172 ? 9.729 -9.693 -1.919 1.00 90.38 172 GLY A O 1
ATOM 1260 N N . THR A 1 173 ? 10.396 -7.553 -1.852 1.00 87.56 173 THR A N 1
ATOM 1261 C CA . THR A 1 173 ? 9.897 -7.256 -0.502 1.00 87.56 173 THR A CA 1
ATOM 1262 C C . THR A 1 173 ? 9.185 -5.908 -0.445 1.00 87.56 173 THR A C 1
ATOM 1264 O O . THR A 1 173 ? 9.486 -4.998 -1.215 1.00 87.56 173 THR A O 1
ATOM 1267 N N . ALA A 1 174 ? 8.239 -5.779 0.488 1.00 82.88 174 ALA A N 1
ATOM 1268 C CA . ALA A 1 174 ? 7.561 -4.522 0.781 1.00 82.88 174 ALA A CA 1
ATOM 1269 C C . ALA A 1 174 ? 7.600 -4.252 2.288 1.00 82.88 174 ALA A C 1
ATOM 1271 O O . ALA A 1 174 ? 7.058 -5.012 3.089 1.00 82.88 174 ALA A O 1
ATOM 1272 N N . ASN A 1 175 ? 8.212 -3.144 2.686 1.00 78.94 175 ASN A N 1
ATOM 1273 C CA . ASN A 1 175 ? 8.174 -2.686 4.064 1.00 78.94 175 ASN A CA 1
ATOM 1274 C C . ASN A 1 175 ? 6.954 -1.786 4.250 1.00 78.94 175 ASN A C 1
ATOM 1276 O O . ASN A 1 175 ? 6.923 -0.677 3.732 1.00 78.94 175 ASN A O 1
ATOM 1280 N N . ARG A 1 176 ? 5.945 -2.220 5.010 1.00 74.12 176 ARG A N 1
ATOM 1281 C CA . ARG A 1 176 ? 4.722 -1.415 5.201 1.00 74.12 176 ARG A CA 1
ATOM 1282 C C . ARG A 1 176 ? 4.909 -0.217 6.137 1.00 74.12 176 ARG A C 1
ATOM 1284 O O . ARG A 1 176 ? 4.100 0.706 6.091 1.00 74.12 176 ARG A O 1
ATOM 1291 N N . ARG A 1 177 ? 5.965 -0.202 6.962 1.00 73.12 177 ARG A N 1
ATOM 1292 C CA . ARG A 1 177 ? 6.256 0.923 7.868 1.00 73.12 177 ARG A CA 1
ATOM 1293 C C . ARG A 1 177 ? 6.930 2.084 7.155 1.00 73.12 177 ARG A C 1
ATOM 1295 O O . ARG A 1 177 ? 6.519 3.224 7.339 1.00 73.12 177 ARG A O 1
ATOM 1302 N N . THR A 1 178 ? 7.967 1.792 6.374 1.00 74.75 178 THR A N 1
ATOM 1303 C CA . THR A 1 178 ? 8.667 2.809 5.570 1.00 74.75 178 THR A CA 1
ATOM 1304 C C . THR A 1 178 ? 7.977 3.043 4.232 1.00 74.75 178 THR A C 1
ATOM 1306 O O . THR A 1 178 ? 8.133 4.102 3.640 1.00 74.75 178 THR A O 1
ATOM 1309 N N . GLY A 1 179 ? 7.189 2.059 3.793 1.00 75.19 179 GLY A N 1
ATOM 1310 C CA . GLY A 1 179 ? 6.504 2.032 2.513 1.00 75.19 179 GLY A CA 1
ATOM 1311 C C . GLY A 1 179 ? 7.433 1.824 1.321 1.00 75.19 179 GLY A C 1
ATOM 1312 O O . GLY A 1 179 ? 7.059 2.132 0.190 1.00 75.19 179 GLY A O 1
ATOM 1313 N N . ASP A 1 180 ? 8.620 1.273 1.561 1.00 84.25 180 ASP A N 1
ATOM 1314 C CA . ASP A 1 180 ? 9.541 0.881 0.503 1.00 84.25 180 ASP A CA 1
ATOM 1315 C C . ASP A 1 180 ? 9.090 -0.438 -0.127 1.00 84.25 180 ASP A C 1
ATOM 1317 O O . ASP A 1 180 ? 8.847 -1.423 0.572 1.00 84.25 180 ASP A O 1
ATOM 1321 N N . LEU A 1 181 ? 9.006 -0.469 -1.452 1.00 87.75 181 LEU A N 1
ATOM 1322 C CA . LEU A 1 181 ? 8.774 -1.671 -2.243 1.00 87.75 181 LEU A CA 1
ATOM 1323 C C . LEU A 1 181 ? 9.979 -1.879 -3.151 1.00 87.75 181 LEU A C 1
ATOM 1325 O O . LEU A 1 181 ? 10.272 -1.033 -3.990 1.00 87.75 181 LEU A O 1
ATOM 1329 N N . SER A 1 182 ? 10.638 -3.022 -3.017 1.00 90.44 182 SER A N 1
ATOM 1330 C CA . SER A 1 182 ? 11.712 -3.442 -3.909 1.00 90.44 182 SER A CA 1
ATOM 1331 C C . SER A 1 182 ? 11.286 -4.713 -4.615 1.00 90.44 182 SER A C 1
ATOM 1333 O O . SER A 1 182 ? 10.946 -5.698 -3.960 1.00 90.44 182 SER A O 1
ATOM 1335 N N . VAL A 1 183 ? 11.281 -4.699 -5.943 1.00 91.75 183 VAL A N 1
ATOM 1336 C CA . VAL A 1 183 ? 11.045 -5.892 -6.755 1.00 91.75 183 VAL A CA 1
ATOM 1337 C C . VAL A 1 183 ? 12.063 -5.961 -7.875 1.00 91.75 183 VAL A C 1
ATOM 1339 O O . VAL A 1 183 ? 12.413 -4.953 -8.482 1.00 91.75 183 VAL A O 1
ATOM 1342 N N . SER A 1 184 ? 12.539 -7.157 -8.173 1.00 93.38 184 SER A N 1
ATOM 1343 C CA . SER A 1 184 ? 13.535 -7.365 -9.208 1.00 93.38 184 SER A CA 1
ATOM 1344 C C . SER A 1 184 ? 13.288 -8.650 -9.974 1.00 93.38 184 SER A C 1
ATOM 1346 O O . SER A 1 184 ? 12.598 -9.565 -9.520 1.00 93.38 184 SER A O 1
ATOM 1348 N N . GLN A 1 185 ? 13.856 -8.705 -11.169 1.00 92.81 185 GLN A N 1
ATOM 1349 C CA . GLN A 1 185 ? 14.009 -9.931 -11.924 1.00 92.81 185 GLN A CA 1
ATOM 1350 C C . GLN A 1 185 ? 15.381 -9.916 -12.580 1.00 92.81 185 GLN A C 1
ATOM 1352 O O . GLN A 1 185 ? 15.714 -8.999 -13.331 1.00 92.81 185 GLN A O 1
ATOM 1357 N N . ASP A 1 186 ? 16.145 -10.968 -12.320 1.00 87.06 186 ASP A N 1
ATOM 1358 C CA . ASP A 1 186 ? 17.414 -11.230 -12.978 1.00 87.06 186 ASP A CA 1
ATOM 1359 C C . ASP A 1 186 ? 17.597 -12.753 -13.131 1.00 87.06 186 ASP A C 1
ATOM 1361 O O . ASP A 1 186 ? 17.568 -13.462 -12.119 1.00 87.06 186 ASP A O 1
ATOM 1365 N N . PRO A 1 187 ? 17.738 -13.293 -14.357 1.00 91.06 187 PRO A N 1
ATOM 1366 C CA . PRO A 1 187 ? 17.673 -12.605 -15.650 1.00 91.06 187 PRO A CA 1
ATOM 1367 C C . PRO A 1 187 ? 16.253 -12.542 -16.248 1.00 91.06 187 PRO A C 1
ATOM 1369 O O . PRO A 1 187 ? 15.354 -13.320 -15.912 1.00 91.06 187 PRO A O 1
ATOM 1372 N N . PHE A 1 188 ? 16.065 -11.666 -17.237 1.00 91.56 188 PHE A N 1
ATOM 1373 C CA . PHE A 1 188 ? 14.954 -11.711 -18.190 1.00 91.56 188 PHE A CA 1
ATOM 1374 C C . PHE A 1 188 ? 15.439 -11.591 -19.642 1.00 91.56 188 PHE A C 1
ATOM 1376 O O . PHE A 1 188 ? 16.562 -11.165 -19.933 1.00 91.56 188 PHE A O 1
ATOM 1383 N N . THR A 1 189 ? 14.581 -12.007 -20.575 1.00 91.62 189 THR A N 1
ATOM 1384 C CA . THR A 1 189 ? 14.875 -11.981 -22.013 1.00 91.62 189 THR A CA 1
ATOM 1385 C C . THR A 1 189 ? 14.070 -10.886 -22.696 1.00 91.62 189 THR A C 1
ATOM 1387 O O . THR A 1 189 ? 12.850 -10.851 -22.557 1.00 91.62 189 THR A O 1
ATOM 1390 N N . ILE A 1 190 ? 14.741 -10.028 -23.465 1.00 90.88 190 ILE A N 1
ATOM 1391 C CA . ILE A 1 190 ? 14.095 -9.101 -24.399 1.00 90.88 190 ILE A CA 1
ATOM 1392 C C . ILE A 1 190 ? 13.943 -9.833 -25.741 1.00 90.88 190 ILE A C 1
ATOM 1394 O O . ILE A 1 190 ? 14.960 -10.229 -26.324 1.00 90.88 190 ILE A O 1
ATOM 1398 N N . PRO A 1 191 ? 12.713 -10.056 -26.243 1.00 90.00 191 PRO A N 1
ATOM 1399 C CA . PRO A 1 191 ? 12.495 -10.626 -27.569 1.00 90.00 191 PRO A CA 1
ATOM 1400 C C . PRO A 1 191 ? 13.085 -9.754 -28.679 1.00 90.00 191 PRO A C 1
ATOM 1402 O O . PRO A 1 191 ? 13.379 -8.576 -28.483 1.00 90.00 191 PRO A O 1
ATOM 1405 N N . GLN A 1 192 ? 13.219 -10.316 -29.879 1.00 88.12 192 GLN A N 1
ATOM 1406 C CA . GLN A 1 192 ? 13.596 -9.504 -31.032 1.00 88.12 192 GLN A CA 1
ATOM 1407 C C . GLN A 1 192 ? 12.505 -8.478 -31.351 1.00 88.12 192 GLN A C 1
ATOM 1409 O O . GLN A 1 192 ? 11.324 -8.812 -31.440 1.00 88.12 192 GLN A O 1
ATOM 1414 N N . PHE A 1 193 ? 12.925 -7.238 -31.581 1.00 85.12 193 PHE A N 1
ATOM 1415 C CA . PHE A 1 193 ? 12.091 -6.199 -32.159 1.00 85.12 193 PHE A CA 1
ATOM 1416 C C . PHE A 1 193 ? 11.668 -6.601 -33.580 1.00 85.12 193 PHE A C 1
ATOM 1418 O O . PHE A 1 193 ? 12.481 -7.202 -34.299 1.00 85.12 193 PHE A O 1
ATOM 1425 N N . PRO A 1 194 ? 10.439 -6.251 -34.010 1.00 81.38 194 PRO A N 1
ATOM 1426 C CA . PRO A 1 194 ? 9.898 -6.632 -35.311 1.00 81.38 194 PRO A CA 1
ATOM 1427 C C . PRO A 1 194 ? 10.835 -6.284 -36.474 1.00 81.38 194 PRO A C 1
ATOM 1429 O O . PRO A 1 194 ? 10.987 -5.121 -36.858 1.00 81.38 194 PRO A O 1
ATOM 1432 N N . ASN A 1 195 ? 11.446 -7.321 -37.051 1.00 70.88 195 ASN A N 1
ATOM 1433 C CA . ASN A 1 195 ? 12.306 -7.235 -38.224 1.00 70.88 195 ASN A CA 1
ATOM 1434 C C . ASN A 1 195 ? 11.518 -7.716 -39.450 1.00 70.88 195 ASN A C 1
ATOM 1436 O O . ASN A 1 195 ? 11.539 -8.895 -39.793 1.00 70.88 195 ASN A O 1
ATOM 1440 N N . GLY A 1 196 ? 10.733 -6.825 -40.055 1.00 56.16 196 GLY A N 1
ATOM 1441 C CA . GLY A 1 196 ? 10.073 -7.110 -41.330 1.00 56.16 196 GLY A CA 1
ATOM 1442 C C . GLY A 1 196 ? 11.022 -6.926 -42.517 1.00 56.16 196 GLY A C 1
ATOM 1443 O O . GLY A 1 196 ? 12.046 -6.250 -42.407 1.00 56.16 196 GLY A O 1
ATOM 1444 N N . THR A 1 197 ? 10.638 -7.454 -43.684 1.00 54.03 197 THR A N 1
ATOM 1445 C CA . THR A 1 197 ? 11.104 -6.928 -44.983 1.00 54.03 197 THR A CA 1
ATOM 1446 C C . THR A 1 197 ? 11.004 -5.399 -44.976 1.00 54.03 197 THR A C 1
ATOM 1448 O O . THR A 1 197 ? 10.065 -4.910 -44.347 1.00 54.03 197 THR A O 1
ATOM 1451 N N . PRO A 1 198 ? 11.912 -4.650 -45.636 1.00 54.03 198 PRO A N 1
ATOM 1452 C CA . PRO A 1 198 ? 11.970 -3.185 -45.606 1.00 54.03 198 PRO A CA 1
ATOM 1453 C C . PRO A 1 198 ? 10.707 -2.553 -46.212 1.00 54.03 198 PRO A C 1
ATOM 1455 O O . PRO A 1 198 ? 10.686 -2.075 -47.338 1.00 54.03 198 PRO A O 1
ATOM 1458 N N . ASP A 1 199 ? 9.634 -2.579 -45.437 1.00 55.38 199 ASP A N 1
ATOM 1459 C CA . ASP A 1 199 ? 8.390 -1.874 -45.636 1.00 55.38 199 ASP A CA 1
ATOM 1460 C C . ASP A 1 199 ? 8.364 -0.770 -44.565 1.00 55.38 199 ASP A C 1
ATOM 1462 O O . ASP A 1 199 ? 8.291 -1.071 -43.361 1.00 55.38 199 ASP A O 1
ATOM 1466 N N . PRO A 1 200 ? 8.459 0.511 -44.958 1.00 56.31 200 PRO A N 1
ATOM 1467 C CA . PRO A 1 200 ? 8.417 1.632 -44.022 1.00 56.31 200 PRO A CA 1
ATOM 1468 C C . PRO A 1 200 ? 7.099 1.693 -43.221 1.00 56.31 200 PRO A C 1
ATOM 1470 O O . PRO A 1 200 ? 7.041 2.312 -42.153 1.00 56.31 200 PRO A O 1
ATOM 1473 N N . ALA A 1 201 ? 6.043 1.001 -43.663 1.00 56.41 201 ALA A N 1
ATOM 1474 C CA . ALA A 1 201 ? 4.786 0.902 -42.933 1.00 56.41 201 ALA A CA 1
ATOM 1475 C C . ALA A 1 201 ? 4.800 -0.135 -41.793 1.00 56.41 201 ALA A C 1
ATOM 1477 O O . ALA A 1 201 ? 3.960 -0.034 -40.901 1.00 56.41 201 ALA A O 1
ATOM 1478 N N . ARG A 1 202 ? 5.730 -1.105 -41.770 1.00 56.81 202 ARG A N 1
ATOM 1479 C CA . ARG A 1 202 ? 5.658 -2.279 -40.865 1.00 56.81 202 ARG A CA 1
ATOM 1480 C C . ARG A 1 202 ? 6.929 -2.599 -40.074 1.00 56.81 202 ARG A C 1
ATOM 1482 O O . ARG A 1 202 ? 6.916 -3.525 -39.269 1.00 56.81 202 ARG A O 1
ATOM 1489 N N . THR A 1 203 ? 8.018 -1.868 -40.283 1.00 69.69 203 THR A N 1
ATOM 1490 C CA . THR A 1 203 ? 9.309 -2.146 -39.630 1.00 69.69 203 THR A CA 1
ATOM 1491 C C . THR A 1 203 ? 9.583 -1.215 -38.445 1.00 69.69 203 THR A C 1
ATOM 1493 O O . THR A 1 203 ? 9.097 -0.085 -38.411 1.00 69.69 203 THR A O 1
ATOM 1496 N N . CYS A 1 204 ? 10.399 -1.669 -37.481 1.00 72.19 204 CYS A N 1
ATOM 1497 C CA . CYS A 1 204 ? 10.930 -0.833 -36.387 1.00 72.19 204 CYS A CA 1
ATOM 1498 C C . CYS A 1 204 ? 11.828 0.324 -36.912 1.00 72.19 204 CYS A C 1
ATOM 1500 O O . CYS A 1 204 ? 12.166 1.246 -36.170 1.00 72.19 204 CYS A O 1
ATOM 1502 N N . GLY A 1 205 ? 12.140 0.348 -38.214 1.00 74.75 205 GLY A N 1
ATOM 1503 C CA . GLY A 1 205 ? 12.904 1.390 -38.899 1.00 74.75 205 GLY A CA 1
ATOM 1504 C C . GLY A 1 205 ? 14.315 0.934 -39.275 1.00 74.75 205 GLY A C 1
ATOM 1505 O O . GLY A 1 205 ? 14.676 -0.237 -39.125 1.00 74.75 205 GLY A O 1
ATOM 1506 N N . LEU A 1 206 ? 15.133 1.873 -39.758 1.00 67.62 206 LEU A N 1
ATOM 1507 C CA . LEU A 1 206 ? 16.470 1.599 -40.310 1.00 67.62 206 LEU A CA 1
ATOM 1508 C C . LEU A 1 206 ? 17.471 1.051 -39.272 1.00 67.62 206 LEU A C 1
ATOM 1510 O O . LEU A 1 206 ? 18.480 0.463 -39.650 1.00 67.62 206 LEU A O 1
ATOM 1514 N N . ALA A 1 207 ? 17.193 1.199 -37.972 1.00 69.94 207 ALA A N 1
ATOM 1515 C CA . ALA A 1 207 ? 18.076 0.758 -36.887 1.00 69.94 207 ALA A CA 1
ATOM 1516 C C . ALA A 1 207 ? 17.722 -0.623 -36.287 1.00 69.94 207 ALA A C 1
ATOM 1518 O O . ALA A 1 207 ? 18.366 -1.050 -35.329 1.00 69.94 207 ALA A O 1
ATOM 1519 N N . THR A 1 208 ? 16.729 -1.338 -36.834 1.00 76.75 208 THR A N 1
ATOM 1520 C CA . THR A 1 208 ? 16.183 -2.577 -36.234 1.00 76.75 208 THR A CA 1
ATOM 1521 C C . THR A 1 208 ? 17.240 -3.667 -36.009 1.00 76.75 208 THR A C 1
ATOM 1523 O O . THR A 1 208 ? 17.282 -4.281 -34.944 1.00 76.75 208 THR A O 1
ATOM 1526 N N . GLY A 1 209 ? 18.127 -3.902 -36.983 1.00 76.31 209 GLY A N 1
ATOM 1527 C CA . GLY A 1 209 ? 19.190 -4.909 -36.862 1.00 76.31 209 GLY A CA 1
ATOM 1528 C C . GLY A 1 209 ? 20.160 -4.606 -35.716 1.00 76.31 209 GLY A C 1
ATOM 1529 O O . GLY A 1 209 ? 20.443 -5.477 -34.895 1.00 76.31 209 GLY A O 1
ATOM 1530 N N . SER A 1 210 ? 20.605 -3.352 -35.611 1.00 76.88 210 SER A N 1
ATOM 1531 C CA . SER A 1 210 ? 21.490 -2.896 -34.534 1.00 76.88 210 SER A CA 1
ATOM 1532 C C . SER A 1 210 ? 20.805 -2.935 -33.167 1.00 76.88 210 SER A C 1
ATOM 1534 O O . SER A 1 210 ? 21.428 -3.345 -32.192 1.00 76.88 210 SER A O 1
ATOM 1536 N N . LEU A 1 211 ? 19.516 -2.585 -33.088 1.00 78.25 211 LEU A N 1
ATOM 1537 C CA . LEU A 1 211 ? 18.735 -2.709 -31.853 1.00 78.25 211 LEU A CA 1
ATOM 1538 C C . LEU A 1 211 ? 18.643 -4.162 -31.381 1.00 78.25 211 LEU A C 1
ATOM 1540 O O . LEU A 1 211 ? 18.866 -4.441 -30.208 1.00 78.25 211 LEU A O 1
ATOM 1544 N N . ASN A 1 212 ? 18.390 -5.101 -32.293 1.00 82.88 212 ASN A N 1
ATOM 1545 C CA . ASN A 1 212 ? 18.344 -6.526 -31.964 1.00 82.88 212 ASN A CA 1
ATOM 1546 C C . ASN A 1 212 ? 19.706 -7.104 -31.553 1.00 82.88 212 ASN A C 1
ATOM 1548 O O . ASN A 1 212 ? 19.760 -8.056 -30.779 1.00 82.88 212 ASN A O 1
ATOM 1552 N N . GLN A 1 213 ? 20.815 -6.547 -32.039 1.00 80.31 213 GLN A N 1
ATOM 1553 C CA . GLN A 1 213 ? 22.142 -6.958 -31.579 1.00 80.31 213 GLN A CA 1
ATOM 1554 C C . GLN A 1 213 ? 22.429 -6.465 -30.156 1.00 80.31 213 GLN A C 1
ATOM 1556 O O . GLN A 1 213 ? 22.961 -7.234 -29.351 1.00 80.31 213 GLN A O 1
ATOM 1561 N N . GLN A 1 214 ? 22.047 -5.220 -29.855 1.00 77.19 214 GLN A N 1
ATOM 1562 C CA . GLN A 1 214 ? 22.406 -4.533 -28.612 1.00 77.19 214 GLN A CA 1
ATOM 1563 C C . GLN A 1 214 ? 21.439 -4.792 -27.451 1.00 77.19 214 GLN A C 1
ATOM 1565 O O . GLN A 1 214 ? 21.891 -4.906 -26.320 1.00 77.19 214 GLN A O 1
ATOM 1570 N N . LEU A 1 215 ? 20.131 -4.884 -27.716 1.00 80.44 215 LEU A N 1
ATOM 1571 C CA . LEU A 1 215 ? 19.094 -4.934 -26.676 1.00 80.44 215 LEU A CA 1
ATOM 1572 C C . LEU A 1 215 ? 18.383 -6.289 -26.591 1.00 80.44 215 LEU A C 1
ATOM 1574 O O . LEU A 1 215 ? 18.064 -6.738 -25.496 1.00 80.44 215 LEU A O 1
ATOM 1578 N N . ALA A 1 216 ? 18.110 -6.948 -27.722 1.00 84.19 216 ALA A N 1
ATOM 1579 C CA . ALA A 1 216 ? 17.407 -8.231 -27.699 1.00 84.19 216 ALA A CA 1
ATOM 1580 C C . ALA A 1 216 ? 18.329 -9.355 -27.211 1.00 84.19 216 ALA A C 1
ATOM 1582 O O . ALA A 1 216 ? 19.483 -9.448 -27.624 1.00 84.19 216 ALA A O 1
ATOM 1583 N N . GLY A 1 217 ? 17.810 -10.255 -26.377 1.00 85.81 217 GLY A N 1
ATOM 1584 C CA . GLY A 1 217 ? 18.553 -11.394 -25.843 1.00 85.81 217 GLY A CA 1
ATOM 1585 C C . GLY A 1 217 ? 18.289 -11.672 -24.371 1.00 85.81 217 GLY A C 1
ATOM 1586 O O . GLY A 1 217 ? 17.492 -10.991 -23.734 1.00 85.81 217 GLY A O 1
ATOM 1587 N N . ALA A 1 218 ? 18.953 -12.705 -23.857 1.00 84.38 218 ALA A N 1
ATOM 1588 C CA . ALA A 1 218 ? 18.947 -13.069 -22.443 1.00 84.38 218 ALA A CA 1
ATOM 1589 C C . ALA A 1 218 ? 19.949 -12.215 -21.637 1.00 84.38 218 ALA A C 1
ATOM 1591 O O . ALA A 1 218 ? 20.776 -11.530 -22.234 1.00 84.38 218 ALA A O 1
ATOM 1592 N N . ASN A 1 219 ? 19.904 -12.326 -20.305 1.00 88.50 219 ASN A N 1
ATOM 1593 C CA . ASN A 1 219 ? 20.791 -11.669 -19.324 1.00 88.50 219 ASN A CA 1
ATOM 1594 C C . ASN A 1 219 ? 20.479 -10.203 -19.002 1.00 88.50 219 ASN A C 1
ATOM 1596 O O . ASN A 1 219 ? 21.320 -9.513 -18.437 1.00 88.50 219 ASN A O 1
ATOM 1600 N N . ASN A 1 220 ? 19.283 -9.715 -19.320 1.00 89.88 220 ASN A N 1
ATOM 1601 C CA . ASN A 1 220 ? 18.862 -8.403 -18.834 1.00 89.88 220 ASN A CA 1
ATOM 1602 C C . ASN A 1 220 ? 18.405 -8.523 -17.383 1.00 89.88 220 ASN A C 1
ATOM 1604 O O . ASN A 1 220 ? 17.875 -9.564 -16.990 1.00 89.88 220 ASN A O 1
ATOM 1608 N N . SER A 1 221 ? 18.543 -7.452 -16.617 1.00 91.75 221 SER A N 1
ATOM 1609 C CA . SER A 1 221 ? 18.043 -7.386 -15.251 1.00 91.75 221 SER A CA 1
ATOM 1610 C C . SER A 1 221 ? 17.217 -6.129 -15.046 1.00 91.75 221 SER A C 1
ATOM 1612 O O . SER A 1 221 ? 17.386 -5.110 -15.719 1.00 91.75 221 SER A O 1
ATOM 1614 N N . ILE A 1 222 ? 16.252 -6.230 -14.146 1.00 91.75 222 ILE A N 1
ATOM 1615 C CA . ILE A 1 222 ? 15.408 -5.117 -13.743 1.00 91.75 222 ILE A CA 1
ATOM 1616 C C . ILE A 1 222 ? 15.331 -5.098 -12.227 1.00 91.75 222 ILE A C 1
ATOM 1618 O O . ILE A 1 222 ? 15.096 -6.127 -11.594 1.00 91.75 222 ILE A O 1
ATOM 1622 N N . VAL A 1 223 ? 15.526 -3.919 -11.654 1.00 93.00 223 VAL A N 1
ATOM 1623 C CA . VAL A 1 223 ? 15.334 -3.634 -10.237 1.00 93.00 223 VAL A CA 1
ATOM 1624 C C . VAL A 1 223 ? 14.457 -2.398 -10.154 1.00 93.00 223 VAL A C 1
ATOM 1626 O O . VAL A 1 223 ? 14.825 -1.334 -10.640 1.00 93.00 223 VAL A O 1
ATOM 1629 N N . LEU A 1 224 ? 13.284 -2.538 -9.551 1.00 91.88 224 LEU A N 1
ATOM 1630 C CA . LEU A 1 224 ? 12.353 -1.446 -9.323 1.00 91.88 224 LEU A CA 1
ATOM 1631 C C . LEU A 1 224 ? 12.242 -1.197 -7.826 1.00 91.88 224 LEU A C 1
ATOM 1633 O O . LEU A 1 224 ? 11.769 -2.058 -7.084 1.00 91.88 224 LEU A O 1
ATOM 1637 N N . ASN A 1 225 ? 12.663 -0.013 -7.397 1.00 92.81 225 ASN A N 1
ATOM 1638 C CA . ASN A 1 225 ? 12.546 0.424 -6.013 1.00 92.81 225 ASN A CA 1
ATOM 1639 C C . ASN A 1 225 ? 11.598 1.615 -5.947 1.00 92.81 225 ASN A C 1
ATOM 1641 O O . ASN A 1 225 ? 11.881 2.674 -6.508 1.00 92.81 225 ASN A O 1
ATOM 1645 N N . PHE A 1 226 ? 10.476 1.443 -5.261 1.00 90.12 226 PHE A N 1
ATOM 1646 C CA . PHE A 1 226 ? 9.498 2.488 -5.013 1.00 90.12 226 PHE A CA 1
ATOM 1647 C C . PHE A 1 226 ? 9.557 2.907 -3.550 1.00 90.12 226 PHE A C 1
ATOM 1649 O O . PHE A 1 226 ? 9.594 2.071 -2.652 1.00 90.12 226 PHE A O 1
ATOM 1656 N N . THR A 1 227 ? 9.510 4.212 -3.327 1.00 87.38 227 THR A N 1
ATOM 1657 C CA . THR A 1 227 ? 9.294 4.831 -2.018 1.00 87.38 227 THR A CA 1
ATOM 1658 C C . THR A 1 227 ? 7.848 5.309 -1.944 1.00 87.38 227 THR A C 1
ATOM 1660 O O . THR A 1 227 ? 7.288 5.782 -2.938 1.00 87.38 227 THR A O 1
ATOM 1663 N N . GLY A 1 228 ? 7.189 5.150 -0.803 1.00 77.12 228 GLY A N 1
ATOM 1664 C CA . GLY A 1 228 ? 5.750 5.384 -0.716 1.00 77.12 228 GLY A CA 1
ATOM 1665 C C . GLY A 1 228 ? 5.160 4.858 0.573 1.00 77.12 228 GLY A C 1
ATOM 1666 O O . GLY A 1 228 ? 5.778 4.994 1.618 1.00 77.12 228 GLY A O 1
ATOM 1667 N N . GLY A 1 229 ? 3.961 4.282 0.513 1.00 69.50 229 GLY A N 1
ATOM 1668 C CA . GLY A 1 229 ? 3.376 3.583 1.652 1.00 69.50 229 GLY A CA 1
ATOM 1669 C C . GLY A 1 229 ? 1.918 3.182 1.463 1.00 69.50 229 GLY A C 1
ATOM 1670 O O . GLY A 1 229 ? 1.284 3.565 0.474 1.00 69.50 229 GLY A O 1
ATOM 1671 N N . PRO A 1 230 ? 1.376 2.392 2.405 1.00 68.19 230 PRO A N 1
ATOM 1672 C CA . PRO A 1 230 ? -0.055 2.148 2.469 1.00 68.19 230 PRO A CA 1
ATOM 1673 C C . PRO A 1 230 ? -0.783 3.480 2.682 1.00 68.19 230 PRO A C 1
ATOM 1675 O O . PRO A 1 230 ? -0.506 4.209 3.635 1.00 68.19 230 PRO A O 1
ATOM 1678 N N . THR A 1 231 ? -1.696 3.814 1.773 1.00 67.62 231 THR A N 1
ATOM 1679 C CA . THR A 1 231 ? -2.479 5.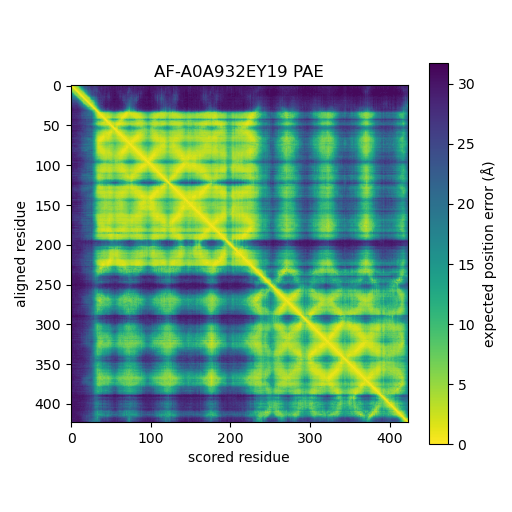056 1.823 1.00 67.62 231 THR A CA 1
ATOM 1680 C C . THR A 1 231 ? -3.806 4.860 2.534 1.00 67.62 231 THR A C 1
ATOM 1682 O O . THR A 1 231 ? -4.298 5.792 3.169 1.00 67.62 231 THR A O 1
ATOM 1685 N N . ARG A 1 232 ? -4.378 3.654 2.452 1.00 66.31 232 ARG A N 1
ATOM 1686 C CA . ARG A 1 232 ? -5.640 3.282 3.094 1.00 66.31 232 ARG A 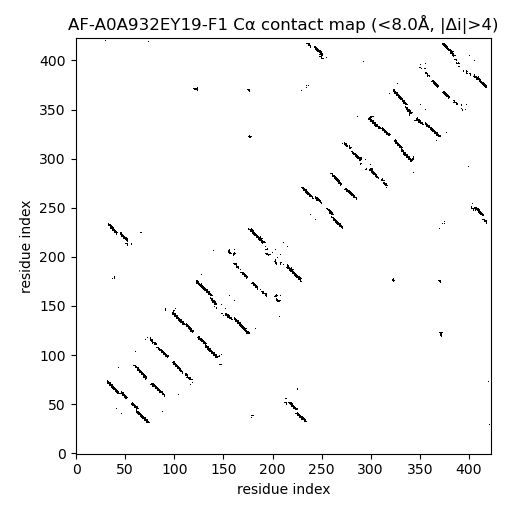CA 1
ATOM 1687 C C . ARG A 1 232 ? -5.579 1.879 3.668 1.00 66.31 232 ARG A C 1
ATOM 1689 O O . ARG A 1 232 ? -5.042 0.979 3.018 1.00 66.31 232 ARG A O 1
ATOM 1696 N N . ALA A 1 233 ? -6.181 1.716 4.839 1.00 64.81 233 ALA A N 1
ATOM 1697 C CA . ALA A 1 233 ? -6.410 0.427 5.471 1.00 64.81 233 ALA A CA 1
ATOM 1698 C C . ALA A 1 233 ? -7.787 0.401 6.147 1.00 64.81 233 ALA A C 1
ATOM 1700 O O . ALA A 1 233 ? -8.215 1.382 6.760 1.00 64.81 233 ALA A O 1
ATOM 1701 N N . HIS A 1 234 ? -8.463 -0.736 6.016 1.00 67.69 234 HIS A N 1
ATOM 1702 C CA . HIS A 1 234 ? -9.643 -1.072 6.802 1.00 67.69 234 HIS A CA 1
ATOM 1703 C C . HIS A 1 234 ? -9.172 -1.787 8.069 1.00 67.69 234 HIS A C 1
ATOM 1705 O O . HIS A 1 234 ? -8.337 -2.674 7.974 1.00 67.69 234 HIS A O 1
ATOM 1711 N N . TYR A 1 235 ? -9.683 -1.434 9.242 1.00 65.00 235 TYR A N 1
ATOM 1712 C CA . TYR A 1 235 ? -9.365 -2.131 10.487 1.00 65.00 235 TYR A CA 1
ATOM 1713 C C . TYR A 1 235 ? -10.641 -2.688 11.098 1.00 65.00 235 TYR A C 1
ATOM 1715 O O . TYR A 1 235 ? -11.572 -1.935 11.386 1.00 65.00 235 TYR A O 1
ATOM 1723 N N . THR A 1 236 ? -10.660 -3.997 11.355 1.00 60.47 236 THR A N 1
ATOM 1724 C CA . THR A 1 236 ? -11.678 -4.640 12.194 1.00 60.47 236 THR A CA 1
ATOM 1725 C C . THR A 1 236 ? -11.007 -5.219 13.432 1.00 60.47 236 THR A C 1
ATOM 1727 O O . THR A 1 236 ? -10.498 -6.332 13.449 1.00 60.47 236 THR A O 1
ATOM 1730 N N . GLY A 1 237 ? -11.016 -4.453 14.514 1.00 55.78 237 GLY A N 1
ATOM 1731 C CA . GLY A 1 237 ? -10.511 -4.896 15.800 1.00 55.78 237 GLY A CA 1
ATOM 1732 C C . GLY A 1 237 ? -11.570 -5.663 16.588 1.00 55.78 237 GLY A C 1
ATOM 1733 O O . GLY A 1 237 ? -12.632 -5.121 16.891 1.00 55.78 237 GLY A O 1
ATOM 1734 N N . VAL A 1 238 ? -11.254 -6.885 17.024 1.00 56.31 238 VAL A N 1
ATOM 1735 C CA . VAL A 1 238 ? -12.045 -7.621 18.025 1.00 56.31 238 VAL A CA 1
ATOM 1736 C C . VAL A 1 238 ? -11.285 -7.673 19.351 1.00 56.31 238 VAL A C 1
ATOM 1738 O O . VAL A 1 238 ? -10.211 -8.261 19.453 1.00 56.31 238 VAL A O 1
ATOM 174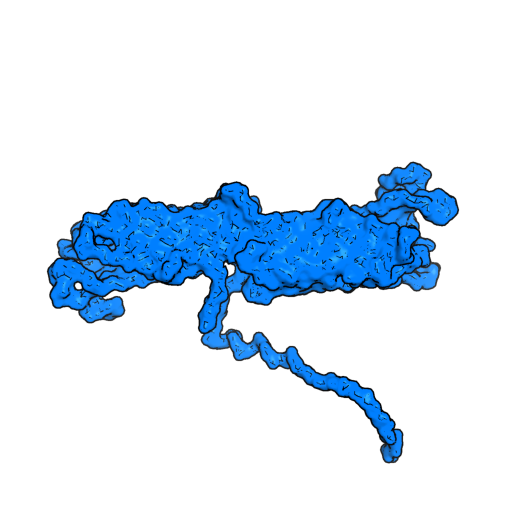1 N N . SER A 1 239 ? -11.858 -7.077 20.390 1.00 54.34 239 SER A N 1
ATOM 1742 C CA . SER A 1 239 ? -11.397 -7.197 21.771 1.00 54.34 239 SER A CA 1
ATOM 1743 C C . SER A 1 239 ? -11.748 -8.597 22.281 1.00 54.34 239 SER A C 1
ATOM 1745 O O . SER A 1 239 ? -12.921 -8.919 22.482 1.00 54.34 239 SER A O 1
ATOM 1747 N N . ARG A 1 240 ? -10.730 -9.446 22.474 1.00 53.53 240 ARG A N 1
ATOM 1748 C CA . ARG A 1 240 ? -10.857 -10.754 23.139 1.00 53.53 240 ARG A CA 1
ATOM 1749 C C . ARG A 1 240 ? -10.445 -10.594 24.606 1.00 53.53 240 ARG A C 1
ATOM 1751 O O . ARG A 1 240 ? -9.376 -10.060 24.898 1.00 53.53 240 ARG A O 1
ATOM 1758 N N . GLY A 1 241 ? -11.314 -11.031 25.519 1.00 41.06 241 GLY A N 1
ATOM 1759 C CA . GLY A 1 241 ? -11.384 -10.627 26.934 1.00 41.06 241 GLY A CA 1
ATOM 1760 C C . GLY A 1 241 ? -10.195 -10.941 27.856 1.00 41.06 241 GLY A C 1
ATOM 1761 O O . GLY A 1 241 ? -10.352 -10.871 29.070 1.00 41.06 241 GLY A O 1
ATOM 1762 N N . THR A 1 242 ? -9.019 -11.294 27.337 1.00 45.09 242 THR A N 1
ATOM 1763 C CA . THR A 1 242 ? -7.775 -11.399 28.123 1.00 45.09 242 THR A CA 1
ATOM 1764 C C . THR A 1 242 ? -6.788 -10.267 27.836 1.00 45.09 242 THR A C 1
ATOM 1766 O O . THR A 1 242 ? -6.015 -9.910 28.720 1.00 45.09 242 THR A O 1
ATOM 1769 N N . SER A 1 243 ? -6.818 -9.669 26.641 1.00 38.66 243 SER A N 1
ATOM 1770 C CA . SER A 1 243 ? -5.909 -8.575 26.249 1.00 38.66 243 SER A CA 1
ATOM 1771 C C . SER A 1 243 ? -6.554 -7.195 26.352 1.00 38.66 243 SER A C 1
ATOM 1773 O O . SER A 1 243 ? -5.854 -6.185 26.350 1.00 38.66 243 SER A O 1
ATOM 1775 N N . SER A 1 244 ? -7.880 -7.158 26.445 1.00 44.25 244 SER A N 1
ATOM 1776 C CA . SER A 1 244 ? -8.669 -5.947 26.621 1.00 44.25 244 SER A CA 1
ATOM 1777 C C . SER A 1 244 ? -9.380 -6.010 27.963 1.00 44.25 244 SER A C 1
ATOM 1779 O O . SER A 1 244 ? -10.015 -7.010 28.294 1.00 44.25 244 SER A O 1
ATOM 1781 N N . THR A 1 245 ? -9.233 -4.961 28.760 1.00 46.91 245 THR A N 1
ATOM 1782 C CA . THR A 1 245 ? -9.710 -4.915 30.141 1.00 46.91 245 THR A CA 1
ATOM 1783 C C . THR A 1 245 ? -10.558 -3.670 30.332 1.00 46.91 245 THR A C 1
ATOM 1785 O O . THR A 1 245 ? -10.111 -2.566 30.041 1.00 46.91 245 THR A O 1
ATOM 1788 N N . VAL A 1 246 ? -11.786 -3.819 30.830 1.00 44.78 246 VAL A N 1
ATOM 1789 C CA . VAL A 1 246 ? -12.543 -2.677 31.360 1.00 44.78 246 VAL A CA 1
ATOM 1790 C C . VAL A 1 246 ? -12.584 -2.822 32.860 1.00 44.78 246 VAL A C 1
ATOM 1792 O O . VAL A 1 246 ? -13.425 -3.507 33.440 1.00 44.78 246 VAL A O 1
ATOM 1795 N N . VAL A 1 247 ? -11.634 -2.175 33.513 1.00 49.56 247 VAL A N 1
ATOM 1796 C CA . VAL A 1 247 ? -11.584 -2.204 34.962 1.00 49.56 247 VAL A CA 1
ATOM 1797 C C . VAL A 1 247 ? -12.588 -1.184 35.462 1.00 49.56 247 VAL A C 1
ATOM 1799 O O . VAL A 1 247 ? -12.306 0.004 35.461 1.00 49.56 247 VAL A O 1
ATOM 1802 N N . VAL A 1 248 ? -13.762 -1.625 35.903 1.00 44.06 248 VAL A N 1
ATOM 1803 C CA . VAL A 1 248 ? -14.676 -0.767 36.666 1.00 44.06 248 VAL A CA 1
ATOM 1804 C C . VAL A 1 248 ? -14.227 -0.812 38.125 1.00 44.06 248 VAL A C 1
ATOM 1806 O O . VAL A 1 248 ? -14.446 -1.808 38.815 1.00 44.06 248 VAL A O 1
ATOM 1809 N N . ARG A 1 249 ? -13.533 0.229 38.600 1.00 45.41 249 ARG A N 1
ATOM 1810 C CA . ARG A 1 249 ? -13.087 0.305 40.000 1.00 45.41 249 ARG A CA 1
ATOM 1811 C C . ARG A 1 249 ? -14.126 1.055 40.822 1.00 45.41 249 ARG A C 1
ATOM 1813 O O . ARG A 1 249 ? -14.317 2.261 40.662 1.00 45.41 249 ARG A O 1
ATOM 1820 N N . LYS A 1 250 ? -14.766 0.318 41.730 1.00 49.41 250 LYS A N 1
ATOM 1821 C CA . LYS A 1 250 ? -15.715 0.842 42.717 1.00 49.41 250 LYS A CA 1
ATOM 1822 C C . LYS A 1 250 ? -15.040 1.868 43.636 1.00 49.41 250 LYS A C 1
ATOM 1824 O O . LYS A 1 250 ? -13.842 1.789 43.895 1.00 49.41 250 LYS A O 1
ATOM 1829 N N . GLY A 1 251 ? -15.835 2.771 44.204 1.00 36.56 251 GLY A N 1
ATOM 1830 C CA . GLY A 1 251 ? -15.425 3.596 45.345 1.00 36.56 251 GLY A CA 1
ATOM 1831 C C . GLY A 1 251 ? -15.348 2.862 46.696 1.00 36.56 251 GLY A C 1
ATOM 1832 O O . GLY A 1 251 ? -15.068 3.515 47.691 1.00 36.56 251 GLY A O 1
ATOM 1833 N N . ASP A 1 252 ? -15.610 1.548 46.767 1.00 40.47 252 ASP A N 1
ATOM 1834 C CA . ASP A 1 252 ? -15.791 0.823 48.036 1.00 40.47 252 ASP A CA 1
ATOM 1835 C C . ASP A 1 252 ? -15.077 -0.560 48.026 1.00 40.47 252 ASP A C 1
ATOM 1837 O O . ASP A 1 252 ? -15.358 -1.391 47.152 1.00 40.47 252 ASP A O 1
ATOM 1841 N N . PRO A 1 253 ? -14.123 -0.810 48.949 1.00 41.56 253 PRO A N 1
ATOM 1842 C CA . PRO A 1 253 ? -13.147 -1.908 48.879 1.00 41.56 253 PRO A CA 1
ATOM 1843 C C . PRO A 1 253 ? -13.712 -3.330 49.021 1.00 41.56 253 PRO A C 1
ATOM 1845 O O . PRO A 1 253 ? -13.037 -4.282 48.640 1.00 41.56 253 PRO A O 1
ATOM 1848 N N . ILE A 1 254 ? -14.943 -3.506 49.509 1.00 41.62 254 ILE A N 1
ATOM 1849 C CA . ILE A 1 254 ? -15.521 -4.834 49.799 1.00 41.62 254 ILE A CA 1
ATOM 1850 C C . ILE A 1 254 ? -15.950 -5.594 48.517 1.00 41.62 254 ILE A C 1
ATOM 1852 O O . ILE A 1 254 ? -16.202 -6.796 48.551 1.00 41.62 254 ILE A O 1
ATOM 1856 N N . PHE A 1 255 ? -16.009 -4.931 47.353 1.00 50.66 255 PHE A N 1
ATOM 1857 C CA . PHE A 1 255 ? -16.700 -5.456 46.160 1.00 50.66 255 PHE A CA 1
ATOM 1858 C C . PHE A 1 255 ? -15.882 -5.397 44.861 1.00 50.66 255 PHE A C 1
ATOM 1860 O O . PHE A 1 255 ? -16.447 -5.201 43.783 1.00 50.66 255 PHE A O 1
ATOM 1867 N N . GLN A 1 256 ? -14.558 -5.550 44.933 1.00 52.69 256 GLN A N 1
ATOM 1868 C CA . GLN A 1 256 ? -13.709 -5.532 43.738 1.00 52.69 256 GLN A CA 1
ATOM 1869 C C . GLN A 1 256 ? -14.086 -6.666 42.770 1.00 52.69 256 GLN A C 1
ATOM 1871 O O . GLN A 1 256 ? -13.936 -7.846 43.082 1.00 52.69 256 GLN A O 1
ATOM 1876 N N . ARG A 1 257 ? -14.562 -6.307 41.573 1.00 57.22 257 ARG A N 1
ATOM 1877 C CA . ARG A 1 257 ? -14.709 -7.231 40.445 1.00 57.22 257 ARG A CA 1
ATOM 1878 C C . ARG A 1 257 ? -14.118 -6.600 39.199 1.00 57.22 257 ARG A C 1
ATOM 1880 O O . ARG A 1 257 ? -14.542 -5.526 38.786 1.00 57.22 257 ARG A O 1
ATOM 1887 N N . THR A 1 258 ? -13.164 -7.289 38.590 1.00 56.44 258 THR A N 1
ATOM 1888 C CA . THR A 1 258 ? -12.685 -6.950 37.251 1.00 56.44 258 THR A CA 1
ATOM 1889 C C . THR A 1 258 ? -13.689 -7.484 36.238 1.00 56.44 258 THR A C 1
ATOM 1891 O O . THR A 1 258 ? -14.038 -8.665 36.278 1.00 56.44 258 THR A O 1
ATOM 1894 N N . LEU A 1 259 ? -14.173 -6.617 35.351 1.00 59.59 259 LEU A N 1
ATOM 1895 C CA . LEU A 1 259 ? -15.014 -7.008 34.227 1.00 59.59 259 LEU A CA 1
ATOM 1896 C C . LEU A 1 259 ? -14.146 -7.040 32.970 1.00 59.59 259 LEU A C 1
ATOM 1898 O O . LEU A 1 259 ? -13.354 -6.137 32.724 1.00 59.59 259 LEU A O 1
ATOM 1902 N N . ASN A 1 260 ? -14.308 -8.076 32.159 1.00 59.34 260 ASN A N 1
ATOM 1903 C CA . ASN A 1 260 ? -13.591 -8.203 30.893 1.00 59.34 260 ASN A CA 1
ATOM 1904 C C . ASN A 1 260 ? -14.607 -8.188 29.745 1.00 59.34 260 ASN A C 1
ATOM 1906 O O . ASN A 1 260 ? -14.893 -9.245 29.182 1.00 59.34 260 ASN A O 1
ATOM 1910 N N . PRO A 1 261 ? -15.238 -7.038 29.440 1.00 60.00 261 PRO A N 1
ATOM 1911 C CA . PRO A 1 261 ? -16.092 -6.943 28.269 1.00 60.00 261 PRO A CA 1
ATOM 1912 C C . PRO A 1 261 ? -15.265 -7.170 27.008 1.00 60.00 261 PRO A C 1
ATOM 1914 O O . PRO A 1 261 ? -14.169 -6.627 26.841 1.00 60.00 261 PRO A O 1
ATOM 1917 N N . THR A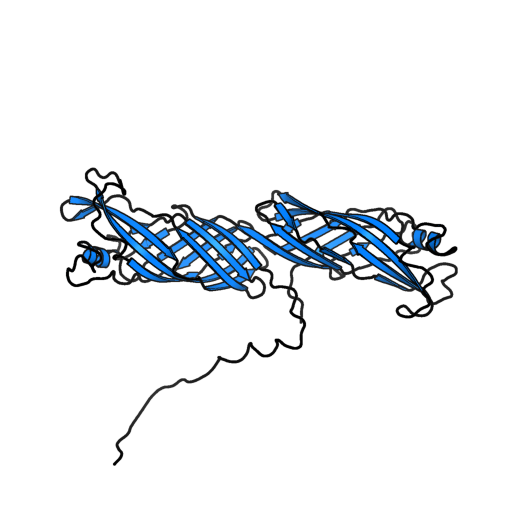 1 262 ? -15.839 -7.949 26.108 1.00 64.69 262 THR A N 1
ATOM 1918 C CA . THR A 1 262 ? -15.408 -8.051 24.719 1.00 64.69 262 THR A CA 1
ATOM 1919 C C . THR A 1 262 ? -16.121 -6.987 23.887 1.00 64.69 262 THR A C 1
ATOM 1921 O O . THR A 1 262 ? -17.027 -6.297 24.361 1.00 64.69 262 THR A O 1
ATOM 1924 N N . GLY A 1 263 ? -15.669 -6.760 22.662 1.00 65.56 263 GLY A N 1
ATOM 1925 C CA . GLY A 1 263 ? -16.272 -5.762 21.785 1.00 65.56 263 GLY A CA 1
ATOM 1926 C C . GLY A 1 263 ? -15.556 -5.667 20.452 1.00 65.56 263 GLY A C 1
ATOM 1927 O O . GLY A 1 263 ? -14.486 -6.244 20.272 1.00 65.56 263 GLY A O 1
ATOM 1928 N N . THR A 1 264 ? -16.123 -4.920 19.515 1.00 67.06 264 THR A N 1
ATOM 1929 C CA . THR A 1 264 ? -15.546 -4.722 18.184 1.00 67.06 264 THR A CA 1
ATOM 1930 C C . THR A 1 264 ? -15.416 -3.241 17.873 1.00 67.06 264 THR A C 1
ATOM 1932 O O . THR A 1 264 ? -16.388 -2.502 18.040 1.00 67.06 264 THR A O 1
ATOM 1935 N N . ILE A 1 265 ? -14.255 -2.814 17.382 1.00 65.38 265 ILE A N 1
ATOM 1936 C CA . ILE A 1 265 ? -14.092 -1.509 16.741 1.00 65.38 265 ILE A CA 1
ATOM 1937 C C . ILE A 1 265 ? -13.795 -1.729 15.265 1.00 65.38 265 ILE A C 1
ATOM 1939 O O . ILE A 1 265 ? -12.880 -2.467 14.927 1.00 65.38 265 ILE A O 1
ATOM 1943 N N . VAL A 1 266 ? -14.565 -1.081 14.400 1.00 69.12 266 VAL A N 1
ATOM 1944 C CA . VAL A 1 266 ? -14.297 -1.009 12.962 1.00 69.12 266 VAL A CA 1
ATOM 1945 C C . VAL A 1 266 ? -13.911 0.425 12.639 1.00 69.12 266 VAL A C 1
ATOM 1947 O O . VAL A 1 266 ? -14.547 1.333 13.170 1.00 69.12 266 VAL A O 1
ATOM 1950 N N . ALA A 1 267 ? -12.884 0.641 11.822 1.00 67.19 267 ALA A N 1
ATOM 1951 C CA . ALA A 1 267 ? -12.508 1.965 11.339 1.00 67.19 267 ALA A CA 1
ATOM 1952 C C . ALA A 1 267 ? -11.808 1.876 9.978 1.00 67.19 267 ALA A C 1
ATOM 1954 O O . ALA A 1 267 ? -10.940 1.032 9.777 1.00 67.19 267 ALA A O 1
ATOM 1955 N N . ASP A 1 268 ? -12.145 2.791 9.075 1.00 68.25 268 ASP A N 1
ATOM 1956 C CA . ASP A 1 268 ? -11.422 3.016 7.825 1.00 68.25 268 ASP A CA 1
ATOM 1957 C C . ASP A 1 268 ? -10.443 4.166 8.007 1.00 68.25 268 ASP A C 1
ATOM 1959 O O . ASP A 1 268 ? -10.849 5.286 8.322 1.00 68.25 268 ASP A O 1
ATOM 1963 N N . ILE A 1 269 ? -9.159 3.902 7.791 1.00 69.44 269 ILE A N 1
ATOM 1964 C CA . ILE A 1 269 ? -8.091 4.881 7.962 1.00 69.44 269 ILE A CA 1
ATOM 1965 C C . ILE A 1 269 ? -7.515 5.267 6.600 1.00 69.44 269 ILE A C 1
ATOM 1967 O O . ILE A 1 269 ? -7.058 4.413 5.841 1.00 69.44 269 ILE A O 1
ATOM 1971 N N . ASP A 1 270 ? -7.485 6.569 6.317 1.00 72.44 270 ASP A N 1
ATOM 1972 C CA . ASP A 1 270 ? -6.739 7.165 5.210 1.00 72.44 270 ASP A CA 1
ATOM 1973 C C . ASP A 1 270 ? -5.491 7.868 5.767 1.00 72.44 270 ASP A C 1
ATOM 1975 O O . ASP A 1 270 ? -5.552 8.978 6.298 1.00 72.44 270 ASP A O 1
ATOM 1979 N N . PHE A 1 271 ? -4.334 7.217 5.638 1.00 71.06 271 PHE A N 1
ATOM 1980 C CA . PHE A 1 271 ? -3.047 7.716 6.131 1.00 71.06 271 PHE A CA 1
ATOM 1981 C C . PHE A 1 271 ? -2.522 8.925 5.347 1.00 71.06 271 PHE A C 1
ATOM 1983 O O . PHE A 1 271 ? -1.590 9.586 5.800 1.00 71.06 271 PHE A O 1
ATOM 1990 N N . THR A 1 272 ? -3.094 9.216 4.176 1.00 69.69 272 THR A N 1
ATOM 1991 C CA . THR A 1 272 ? -2.683 10.355 3.341 1.00 69.69 272 THR A CA 1
ATOM 1992 C C . THR A 1 272 ? -3.284 11.647 3.873 1.00 69.69 272 THR A C 1
ATOM 1994 O O . THR A 1 272 ? -2.618 12.675 3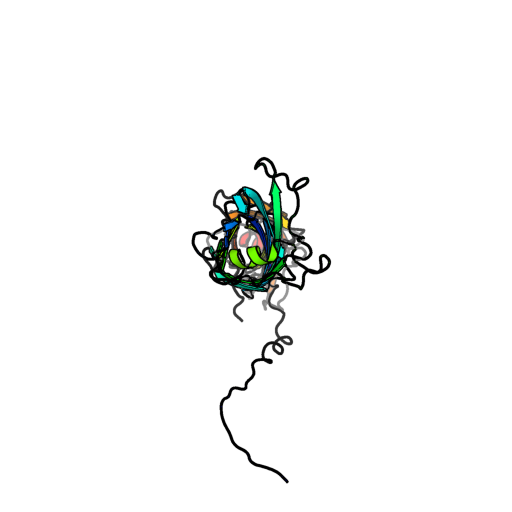.941 1.00 69.69 272 THR A O 1
ATOM 1997 N N . THR A 1 273 ? -4.559 11.587 4.249 1.00 73.44 273 THR A N 1
ATOM 1998 C CA . THR A 1 273 ? -5.316 12.735 4.768 1.00 73.44 273 THR A CA 1
ATOM 1999 C C . THR A 1 273 ? -5.363 12.778 6.295 1.00 73.44 273 THR A C 1
ATOM 2001 O O . THR A 1 273 ? -5.731 13.802 6.864 1.00 73.44 273 THR A O 1
ATOM 2004 N N . GLY A 1 274 ? -5.017 11.672 6.962 1.00 67.50 274 GLY A N 1
ATOM 2005 C CA . GLY A 1 274 ? -5.234 11.476 8.396 1.00 67.50 274 GLY A CA 1
ATOM 2006 C C . GLY A 1 274 ? -6.709 11.274 8.759 1.00 67.50 274 GLY A C 1
ATOM 2007 O O . GLY A 1 274 ? -7.055 11.291 9.942 1.00 67.50 274 GLY A O 1
ATOM 2008 N N . ALA A 1 275 ? -7.586 11.112 7.762 1.00 71.94 275 ALA A N 1
ATOM 2009 C CA . ALA A 1 275 ? -9.008 10.918 7.982 1.00 71.94 275 ALA A CA 1
ATOM 2010 C C . ALA A 1 275 ? -9.286 9.506 8.505 1.00 71.94 275 ALA A C 1
ATOM 2012 O O . ALA A 1 275 ? -8.737 8.518 8.015 1.00 71.94 275 ALA A O 1
ATOM 2013 N N . VAL A 1 276 ? -10.194 9.422 9.474 1.00 74.56 276 VAL A N 1
ATOM 2014 C CA . VAL A 1 276 ? -10.730 8.159 9.977 1.00 74.56 276 VAL A CA 1
ATOM 2015 C C . VAL A 1 276 ? -12.241 8.184 9.789 1.00 74.56 276 VAL A C 1
ATOM 2017 O O . VAL A 1 276 ? -12.920 9.102 10.250 1.00 74.56 276 VAL A O 1
ATOM 2020 N N . THR A 1 277 ? -12.764 7.197 9.073 1.00 75.38 277 THR A N 1
ATOM 2021 C CA . THR A 1 277 ? -14.168 7.116 8.653 1.00 75.38 277 THR A CA 1
ATOM 2022 C C . THR A 1 277 ? -14.765 5.758 9.010 1.00 75.38 277 THR A C 1
ATOM 2024 O O . THR A 1 277 ? -14.051 4.860 9.448 1.00 75.38 277 THR A O 1
ATOM 2027 N N . ASN A 1 278 ? -16.091 5.624 8.891 1.00 73.75 278 ASN A N 1
ATOM 2028 C CA . ASN A 1 278 ? -16.828 4.390 9.201 1.00 73.75 278 ASN A CA 1
ATOM 2029 C C . ASN A 1 278 ? -16.505 3.796 10.582 1.00 73.75 278 ASN A C 1
ATOM 2031 O O . ASN A 1 278 ? -16.583 2.586 10.792 1.00 73.75 278 ASN A O 1
ATOM 2035 N N . THR A 1 279 ? -16.162 4.665 11.536 1.00 69.12 279 THR A N 1
ATOM 2036 C CA . THR A 1 279 ? -15.809 4.251 12.884 1.00 69.12 279 THR A CA 1
ATOM 2037 C C . THR A 1 279 ? -17.042 3.710 13.595 1.00 69.12 279 THR A C 1
ATOM 2039 O O . THR A 1 279 ? -18.001 4.439 13.848 1.00 69.12 279 THR A O 1
ATOM 2042 N N . VAL A 1 280 ? -17.019 2.434 13.957 1.00 72.88 280 VAL A N 1
ATOM 2043 C CA . VAL A 1 280 ? -18.075 1.773 14.723 1.00 72.88 280 VAL A CA 1
ATOM 2044 C C . VAL A 1 280 ? -17.445 1.182 15.965 1.00 72.88 280 VAL A C 1
ATOM 2046 O O . VAL A 1 280 ? -16.530 0.381 15.856 1.00 72.88 280 VAL A O 1
ATOM 2049 N N . ALA A 1 281 ? -17.962 1.521 17.142 1.00 70.12 281 ALA A N 1
ATOM 2050 C CA . ALA A 1 281 ? -17.611 0.848 18.388 1.00 70.12 281 ALA A CA 1
ATOM 2051 C C . ALA A 1 281 ? -18.814 0.040 18.882 1.00 70.12 281 ALA A C 1
ATOM 2053 O O . ALA A 1 281 ? -19.913 0.580 19.034 1.00 70.12 281 ALA A O 1
ATOM 2054 N N . ARG A 1 282 ? -18.621 -1.253 19.133 1.00 73.44 282 ARG A N 1
ATOM 2055 C CA . ARG A 1 282 ? -19.601 -2.140 19.767 1.00 73.44 282 ARG A CA 1
ATOM 2056 C C . ARG A 1 282 ? -18.963 -2.788 20.978 1.00 73.44 282 ARG A C 1
ATOM 2058 O O . ARG A 1 282 ? -17.803 -3.185 20.935 1.00 73.44 282 ARG A O 1
ATOM 2065 N N . PHE A 1 283 ? -19.742 -2.919 22.036 1.00 74.94 283 PHE A N 1
ATOM 2066 C CA . PHE A 1 283 ? -19.327 -3.569 23.266 1.00 74.94 283 PHE A CA 1
ATOM 2067 C C . PHE A 1 283 ? -20.293 -4.708 23.541 1.00 74.94 283 PHE A C 1
ATOM 2069 O O . PHE A 1 283 ? -21.512 -4.529 23.455 1.00 74.94 283 PHE A O 1
ATOM 2076 N N . ASP A 1 284 ? -19.750 -5.871 23.870 1.00 73.94 284 ASP A N 1
ATOM 2077 C CA . ASP A 1 284 ? -20.560 -7.008 24.251 1.00 73.94 284 ASP A CA 1
ATOM 2078 C C . ASP A 1 284 ? -21.140 -6.788 25.650 1.00 73.94 284 ASP A C 1
ATOM 2080 O O . ASP A 1 284 ? -20.508 -6.182 26.526 1.00 73.94 284 ASP A O 1
ATOM 2084 N N . PRO A 1 285 ? -22.370 -7.262 25.879 1.00 75.00 285 PRO A N 1
ATOM 2085 C CA . PRO A 1 285 ? -23.026 -7.102 27.158 1.00 75.00 285 PRO A CA 1
ATOM 2086 C C . PRO A 1 285 ? -22.313 -7.910 28.243 1.00 75.00 285 PRO A C 1
ATOM 2088 O O . PRO A 1 285 ? -22.007 -9.088 28.068 1.00 75.00 285 PRO A O 1
ATOM 2091 N N . VAL A 1 286 ? -22.120 -7.300 29.410 1.00 74.75 286 VAL A N 1
ATOM 2092 C CA . VAL A 1 286 ? -21.516 -7.968 30.569 1.00 74.75 286 VAL A CA 1
ATOM 2093 C C . VAL A 1 286 ? -22.609 -8.404 31.527 1.00 74.75 286 VAL A C 1
ATOM 2095 O O . VAL A 1 286 ? -23.440 -7.590 31.923 1.00 74.75 286 VAL A O 1
ATOM 2098 N N . THR A 1 287 ? -22.593 -9.672 31.936 1.00 74.00 287 THR A N 1
ATOM 2099 C CA . THR A 1 287 ? -23.522 -10.196 32.947 1.00 74.00 287 THR A CA 1
ATOM 2100 C C . THR A 1 287 ? -22.779 -10.497 34.241 1.00 74.00 287 THR A C 1
ATOM 2102 O O . THR A 1 287 ? -21.795 -11.232 34.248 1.00 74.00 287 THR A O 1
ATOM 2105 N N . ILE A 1 288 ? -23.262 -9.946 35.353 1.00 73.44 288 ILE A N 1
ATOM 2106 C CA . ILE A 1 288 ? -22.657 -10.093 36.677 1.00 73.44 288 ILE A CA 1
ATOM 2107 C C . ILE A 1 288 ? -23.662 -10.781 37.596 1.00 73.44 288 ILE A C 1
ATOM 2109 O O . ILE A 1 288 ? -24.785 -10.308 37.759 1.00 73.44 288 ILE A O 1
ATOM 2113 N N . LYS A 1 289 ? -23.251 -11.895 38.211 1.00 67.31 289 LYS A N 1
ATOM 2114 C CA . LYS A 1 289 ? -24.048 -12.623 39.207 1.00 67.31 289 LYS A CA 1
ATOM 2115 C C . LYS A 1 289 ? -23.832 -12.044 40.608 1.00 67.31 289 LYS A C 1
ATOM 2117 O O . LYS A 1 289 ? -22.678 -11.858 41.006 1.00 67.31 289 LYS A O 1
ATOM 2122 N N . ALA A 1 290 ? -24.927 -11.892 41.352 1.00 57.69 290 ALA A N 1
ATOM 2123 C CA . ALA A 1 290 ? -25.037 -11.384 42.722 1.00 57.69 290 ALA A CA 1
ATOM 2124 C C . ALA A 1 290 ? -24.994 -9.852 42.841 1.00 57.69 290 ALA A C 1
ATOM 2126 O O . ALA A 1 290 ? -23.945 -9.222 42.705 1.00 57.69 290 ALA A O 1
ATOM 2127 N N . LEU A 1 291 ? -26.157 -9.280 43.159 1.00 59.12 291 LEU A N 1
ATOM 2128 C CA . LEU A 1 291 ? -26.317 -7.891 43.575 1.00 59.12 291 LEU A CA 1
ATOM 2129 C C . LEU A 1 291 ? -26.297 -7.830 45.112 1.00 59.12 291 LEU A C 1
ATOM 2131 O O . LEU A 1 291 ? -27.134 -8.475 45.744 1.00 59.12 291 LEU A O 1
ATOM 2135 N N . PRO A 1 292 ? -25.356 -7.105 45.741 1.00 53.72 292 PRO A N 1
ATOM 2136 C CA . PRO A 1 292 ? -25.345 -6.955 47.193 1.00 53.72 292 PRO A CA 1
ATOM 2137 C C . PRO A 1 292 ? -26.552 -6.153 47.711 1.00 53.72 292 PRO A C 1
ATOM 2139 O O . PRO A 1 292 ? -27.158 -5.367 46.983 1.00 53.72 292 PRO A O 1
ATOM 2142 N N . GLY A 1 293 ? -26.881 -6.341 48.995 1.00 61.03 293 GLY A N 1
ATOM 2143 C CA . GLY A 1 293 ? -27.983 -5.656 49.685 1.00 61.03 293 GLY A CA 1
ATOM 2144 C C . GLY A 1 293 ? -29.253 -6.505 49.795 1.00 61.03 293 GLY A C 1
ATOM 2145 O O . GLY A 1 293 ? -29.173 -7.724 49.918 1.00 61.03 293 GLY A O 1
ATOM 2146 N N . ILE A 1 294 ? -30.431 -5.872 49.744 1.00 53.00 294 ILE A N 1
ATOM 2147 C CA . ILE A 1 294 ? -31.756 -6.524 49.882 1.00 53.00 294 ILE A CA 1
ATOM 2148 C C . ILE A 1 294 ? -31.976 -7.617 48.814 1.00 53.00 294 ILE A C 1
ATOM 2150 O O . ILE A 1 294 ? -32.749 -8.545 49.021 1.00 53.00 294 ILE A O 1
ATOM 2154 N N . LEU A 1 295 ? -31.249 -7.545 47.693 1.00 57.38 295 LEU A N 1
ATOM 2155 C CA . LEU A 1 295 ? -31.264 -8.553 46.631 1.00 57.38 295 LEU A CA 1
ATOM 2156 C C . LEU A 1 295 ? -30.297 -9.724 46.853 1.00 57.38 295 LEU A C 1
ATOM 2158 O O . LEU A 1 295 ? -30.308 -10.650 46.056 1.00 57.38 295 LEU A O 1
ATOM 2162 N N . SER A 1 296 ? -29.480 -9.728 47.910 1.00 63.25 296 SER A N 1
ATOM 2163 C CA . SER A 1 296 ? -28.544 -10.833 48.185 1.00 63.25 296 SER A CA 1
ATOM 2164 C C . SER A 1 296 ? -29.244 -12.160 48.499 1.00 63.25 296 SER A C 1
ATOM 2166 O O . SER A 1 296 ? -28.658 -13.221 48.295 1.00 63.25 296 SER A O 1
ATOM 2168 N N . SER A 1 297 ? -30.501 -12.106 48.950 1.00 66.31 297 SER A N 1
ATOM 2169 C CA . SER A 1 297 ? -31.357 -13.270 49.196 1.00 66.31 297 SER A CA 1
ATOM 2170 C C . SER A 1 297 ? -32.040 -13.807 47.934 1.00 66.31 297 SER A C 1
ATOM 2172 O O . SER A 1 297 ? -32.617 -14.892 47.972 1.00 66.31 297 SER A O 1
ATOM 2174 N N . LEU A 1 298 ? -31.969 -13.080 46.813 1.00 66.44 298 LEU A N 1
ATOM 2175 C CA . LEU A 1 298 ? -32.536 -13.487 45.533 1.00 66.44 298 LEU A CA 1
ATOM 2176 C C . LEU A 1 298 ? -31.409 -13.738 44.521 1.00 66.44 298 LEU A C 1
ATOM 2178 O O . LEU A 1 298 ? -30.477 -12.939 44.414 1.00 66.44 298 LEU A O 1
ATOM 2182 N N . PRO A 1 299 ? -31.469 -14.816 43.720 1.00 72.38 299 PRO A N 1
ATOM 2183 C CA . PRO A 1 299 ? -30.583 -14.946 42.575 1.00 72.38 299 PRO A CA 1
ATOM 2184 C C . PRO A 1 299 ? -30.894 -13.799 41.605 1.00 72.38 299 PRO A C 1
ATOM 2186 O O . PRO A 1 299 ? -31.926 -13.797 40.938 1.00 72.38 299 PRO A O 1
ATOM 2189 N N . ALA A 1 300 ? -30.028 -12.788 41.590 1.00 71.81 300 ALA A N 1
ATOM 2190 C CA . ALA A 1 300 ? -30.158 -11.618 40.738 1.00 71.81 300 ALA A CA 1
ATOM 2191 C C . ALA A 1 300 ? -28.887 -11.402 39.912 1.00 71.81 300 ALA A C 1
ATOM 2193 O O . ALA A 1 300 ? -27.760 -11.632 40.377 1.00 71.81 300 ALA A O 1
ATOM 2194 N N . TRP A 1 301 ? -29.084 -10.940 38.682 1.00 76.50 301 TRP A N 1
ATOM 2195 C CA . TRP A 1 301 ? -28.033 -10.628 37.726 1.00 76.50 301 TRP A CA 1
ATOM 2196 C C . TRP A 1 301 ? -28.161 -9.187 37.260 1.00 76.50 301 TRP A C 1
ATOM 2198 O O . TRP A 1 301 ? -29.263 -8.700 37.018 1.00 76.50 301 TRP A O 1
ATOM 2208 N N . ALA A 1 302 ? -27.027 -8.516 37.094 1.00 76.06 302 ALA A N 1
ATOM 2209 C CA . ALA A 1 302 ? -26.956 -7.253 36.379 1.00 76.06 302 ALA A CA 1
ATOM 2210 C C . ALA A 1 302 ? -26.373 -7.504 34.993 1.00 76.06 302 ALA A C 1
ATOM 2212 O O . ALA A 1 302 ? -25.249 -7.989 34.869 1.00 76.06 302 ALA A O 1
ATOM 2213 N N . ARG A 1 303 ? -27.137 -7.157 33.961 1.00 79.75 303 ARG A N 1
ATOM 2214 C CA . ARG A 1 303 ? -26.672 -7.091 32.582 1.00 79.75 303 ARG A CA 1
ATOM 2215 C C . ARG A 1 303 ? -26.392 -5.637 32.228 1.00 79.75 303 ARG A C 1
ATOM 2217 O O . ARG A 1 303 ? -27.299 -4.806 32.253 1.00 79.75 303 ARG A O 1
ATOM 2224 N N . ILE A 1 304 ? -25.141 -5.341 31.910 1.00 79.44 304 ILE A N 1
ATOM 2225 C CA . ILE A 1 304 ? -24.673 -4.017 31.508 1.00 79.44 304 ILE A CA 1
ATOM 2226 C C . ILE A 1 304 ? -24.504 -4.035 29.993 1.00 79.44 304 ILE A C 1
ATOM 2228 O O . ILE A 1 304 ? -23.702 -4.804 29.467 1.00 79.44 304 ILE A O 1
ATOM 2232 N N . ASN A 1 305 ? -25.260 -3.189 29.300 1.00 83.00 305 ASN A N 1
ATOM 223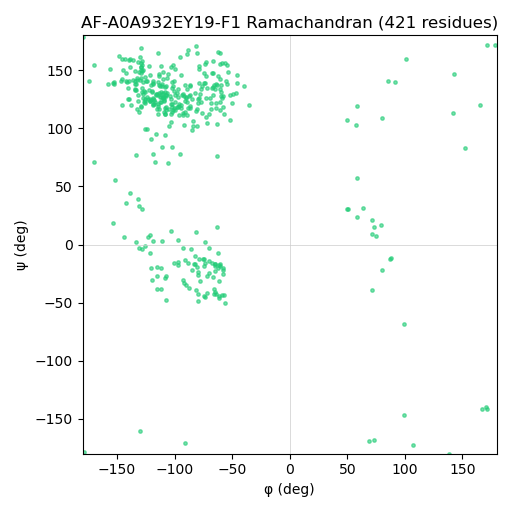3 C CA . ASN A 1 305 ? -25.151 -2.995 27.859 1.00 83.00 305 ASN A CA 1
ATOM 2234 C C . ASN A 1 305 ? -24.496 -1.635 27.602 1.00 83.00 305 ASN A C 1
ATOM 2236 O O . ASN A 1 305 ? -24.961 -0.627 28.135 1.00 83.00 305 ASN A O 1
ATOM 2240 N N . LEU A 1 306 ? -23.446 -1.601 26.781 1.00 81.62 306 LEU A N 1
ATOM 2241 C CA . LEU A 1 306 ? -22.855 -0.358 26.294 1.00 81.62 306 LEU A CA 1
ATOM 2242 C C . LEU A 1 306 ? -23.191 -0.204 24.812 1.00 81.62 306 LEU A C 1
ATOM 2244 O O . LEU A 1 306 ? -22.710 -0.957 23.969 1.00 81.62 306 LEU A O 1
ATOM 2248 N N . THR A 1 307 ? -24.016 0.785 24.496 1.00 83.75 307 THR A N 1
ATOM 2249 C CA . THR A 1 307 ? -24.399 1.114 23.119 1.00 83.75 307 THR A CA 1
ATOM 2250 C C . THR A 1 307 ? -23.833 2.464 22.731 1.00 83.75 307 THR A C 1
ATOM 2252 O O . THR A 1 307 ? -24.127 3.465 23.379 1.00 83.75 307 THR A O 1
ATOM 2255 N N . THR A 1 308 ? -23.040 2.504 21.667 1.00 84.19 308 THR A N 1
ATOM 2256 C CA . THR A 1 308 ? -22.533 3.753 21.093 1.00 84.19 308 THR A CA 1
ATOM 2257 C C . THR A 1 308 ? -23.689 4.642 20.627 1.00 84.19 308 THR A C 1
ATOM 2259 O O . THR A 1 308 ? -24.619 4.160 19.981 1.00 84.19 308 THR A O 1
ATOM 2262 N N . ILE A 1 309 ? -23.636 5.928 20.971 1.00 86.81 309 ILE A N 1
ATOM 2263 C CA . ILE A 1 309 ? -24.596 6.954 20.564 1.00 86.81 309 ILE A CA 1
ATOM 2264 C C . ILE A 1 309 ? -23.896 7.929 19.623 1.00 86.81 309 ILE A C 1
ATOM 2266 O O . ILE A 1 309 ? -22.831 8.457 19.943 1.00 86.81 309 ILE A O 1
ATOM 2270 N N . GLY A 1 310 ? -24.543 8.216 18.496 1.00 84.75 310 GLY A N 1
ATOM 2271 C CA . GLY A 1 310 ? -23.992 9.092 17.471 1.00 84.75 310 GLY A CA 1
ATOM 2272 C C . GLY A 1 310 ? -22.866 8.429 16.682 1.00 84.75 310 GLY A C 1
ATOM 2273 O O . GLY A 1 310 ? -22.660 7.216 16.748 1.00 84.75 310 GLY A O 1
ATOM 2274 N N . THR A 1 311 ? -22.158 9.247 15.910 1.00 81.81 311 THR A N 1
ATOM 2275 C CA . THR A 1 311 ? -21.038 8.803 15.081 1.00 81.81 311 THR A CA 1
ATOM 2276 C C . THR A 1 311 ? -19.734 9.061 15.833 1.00 81.81 311 THR A C 1
ATOM 2278 O O . THR A 1 311 ? -19.443 10.224 16.131 1.00 81.81 311 THR A O 1
ATOM 2281 N N . PRO A 1 312 ? -18.941 8.024 16.153 1.00 83.44 312 PRO A N 1
ATOM 2282 C CA . PRO A 1 312 ? -17.606 8.215 16.699 1.00 83.44 312 PRO A CA 1
ATOM 2283 C C . PRO A 1 312 ? -16.765 9.098 15.776 1.00 83.44 312 PRO A C 1
ATOM 2285 O O . PRO A 1 312 ? -16.815 8.962 14.554 1.00 83.44 312 PRO A O 1
ATOM 2288 N N . THR A 1 313 ? -15.959 9.976 16.359 1.00 84.44 313 THR A N 1
ATOM 2289 C CA . THR A 1 313 ? -14.954 10.744 15.621 1.00 84.44 313 THR A CA 1
ATOM 2290 C C . THR A 1 313 ? -13.581 10.181 15.925 1.00 84.44 313 THR A C 1
ATOM 2292 O O . THR A 1 313 ? -13.334 9.677 17.021 1.00 84.44 313 THR A O 1
ATOM 2295 N N . ALA A 1 314 ? -12.677 10.229 14.956 1.00 83.50 314 ALA A N 1
ATOM 2296 C CA . ALA A 1 314 ? -11.316 9.783 15.168 1.00 83.50 314 ALA A CA 1
ATOM 2297 C C . ALA A 1 314 ? -10.324 10.673 14.427 1.00 83.50 314 ALA A C 1
ATOM 2299 O O . ALA A 1 314 ? -10.632 11.242 13.381 1.00 83.50 314 ALA A O 1
ATOM 2300 N N . THR A 1 315 ? -9.147 10.822 15.020 1.00 86.38 315 THR A N 1
ATOM 2301 C CA . THR A 1 315 ? -8.062 11.659 14.511 1.00 86.38 315 THR A CA 1
ATOM 2302 C C . THR A 1 315 ? -6.761 10.886 14.555 1.00 86.38 315 THR A C 1
ATOM 2304 O O . THR A 1 315 ? -6.500 10.184 15.537 1.00 86.38 315 THR A O 1
ATOM 2307 N N . LEU A 1 316 ? -5.932 11.074 13.532 1.00 86.12 316 LEU A N 1
ATOM 2308 C CA . LEU A 1 316 ? -4.584 10.526 13.458 1.00 86.12 316 LEU A CA 1
ATOM 2309 C C . LEU A 1 316 ? -3.551 11.639 13.559 1.00 86.12 316 LEU A C 1
ATOM 2311 O O . LEU A 1 316 ? -3.704 12.698 12.950 1.00 86.12 316 LEU A O 1
ATOM 2315 N N . THR A 1 317 ? -2.491 11.392 14.319 1.00 88.00 317 THR A N 1
ATOM 2316 C CA . THR A 1 317 ? -1.324 12.270 14.390 1.00 88.00 317 THR A CA 1
ATOM 2317 C C . THR A 1 317 ? -0.037 11.449 14.308 1.00 88.00 317 THR A C 1
ATOM 2319 O O . THR A 1 317 ? -0.010 10.304 14.758 1.00 88.00 317 THR A O 1
ATOM 2322 N N . PRO A 1 318 ? 1.058 11.994 13.753 1.00 87.50 318 PRO A N 1
ATOM 2323 C CA . PRO A 1 318 ? 2.328 11.274 13.711 1.00 87.50 318 PRO A CA 1
ATOM 2324 C C . PRO A 1 318 ? 2.829 10.927 15.121 1.00 87.50 318 PRO A C 1
ATOM 2326 O O . PRO A 1 318 ? 2.800 11.777 16.013 1.00 87.50 318 PRO A O 1
ATOM 2329 N N . SER A 1 319 ? 3.336 9.705 15.323 1.00 88.88 319 SER A N 1
ATOM 2330 C CA . SER A 1 319 ? 3.966 9.313 16.600 1.00 88.88 319 SER A CA 1
ATOM 2331 C C . SER A 1 319 ? 5.437 9.731 16.718 1.00 88.88 319 SER A C 1
ATOM 2333 O O . SER A 1 319 ? 6.003 9.712 17.808 1.00 88.88 319 SER A O 1
ATOM 2335 N N . GLY A 1 320 ? 6.074 10.070 15.591 1.00 86.12 320 GLY A N 1
ATOM 2336 C CA . GLY A 1 320 ? 7.527 10.240 15.480 1.00 86.12 320 GLY A CA 1
ATOM 2337 C C . GLY A 1 320 ? 8.284 8.943 15.155 1.00 86.12 320 GLY A C 1
ATOM 2338 O O . GLY A 1 320 ? 9.448 9.009 14.772 1.00 86.12 320 GLY A O 1
ATOM 2339 N N . THR A 1 321 ? 7.634 7.776 15.233 1.00 84.69 321 THR A N 1
ATOM 2340 C CA . THR A 1 321 ? 8.186 6.495 14.760 1.00 84.69 321 THR A CA 1
ATOM 2341 C C . THR A 1 321 ? 7.643 6.173 13.368 1.00 84.69 321 THR A C 1
ATOM 2343 O O . THR A 1 321 ? 6.435 6.233 13.141 1.00 84.69 321 THR A O 1
ATOM 2346 N N . ALA A 1 322 ? 8.522 5.820 12.425 1.00 79.25 322 ALA A N 1
ATOM 2347 C CA . ALA A 1 322 ? 8.128 5.514 11.048 1.00 79.25 322 ALA A CA 1
ATOM 2348 C C . ALA A 1 322 ? 7.101 4.369 10.987 1.00 79.25 322 ALA A C 1
ATOM 2350 O O . ALA A 1 322 ? 7.321 3.291 11.545 1.00 79.25 322 ALA A O 1
ATOM 2351 N N . GLY A 1 323 ? 5.984 4.612 10.297 1.00 74.44 323 GLY A N 1
ATOM 2352 C CA . GLY A 1 323 ? 4.902 3.641 10.139 1.00 74.44 323 GLY A CA 1
ATOM 2353 C C . GLY A 1 323 ? 4.024 3.436 11.373 1.00 74.44 323 GLY A C 1
ATOM 2354 O O . GLY A 1 323 ? 3.184 2.541 11.347 1.00 74.44 323 GLY A O 1
ATOM 2355 N N . ILE A 1 324 ? 4.200 4.232 12.433 1.00 83.75 324 ILE A N 1
ATOM 2356 C CA . ILE A 1 324 ? 3.330 4.217 13.609 1.00 83.75 324 ILE A CA 1
ATOM 2357 C C . ILE A 1 324 ? 2.685 5.593 13.764 1.00 83.75 324 ILE A C 1
ATOM 2359 O O . ILE A 1 324 ? 3.378 6.609 13.854 1.00 83.75 324 ILE A O 1
ATOM 2363 N N . ASP A 1 325 ? 1.362 5.628 13.852 1.00 85.88 325 ASP A N 1
ATOM 2364 C CA . ASP A 1 325 ? 0.598 6.847 14.109 1.00 85.88 325 ASP A CA 1
ATOM 2365 C C . ASP A 1 325 ? -0.079 6.769 15.470 1.00 85.88 325 ASP A C 1
ATOM 2367 O O . ASP A 1 325 ? -0.508 5.702 15.907 1.00 85.88 325 ASP A O 1
ATOM 2371 N N . ASN A 1 326 ? -0.200 7.913 16.133 1.00 90.50 326 ASN A N 1
ATOM 2372 C CA . ASN A 1 326 ? -1.088 8.058 17.268 1.00 90.50 326 ASN A CA 1
ATOM 2373 C C . ASN A 1 326 ? -2.518 8.187 16.749 1.00 90.50 326 ASN A C 1
ATOM 2375 O O . ASN A 1 326 ? -2.799 8.971 15.842 1.00 90.50 326 ASN A O 1
ATOM 2379 N N . ILE A 1 327 ? -3.435 7.453 17.358 1.00 86.38 327 ILE A N 1
ATOM 2380 C CA . ILE A 1 327 ? -4.859 7.526 17.062 1.00 86.38 327 ILE A CA 1
ATOM 2381 C C . ILE A 1 327 ? -5.610 7.957 18.312 1.00 86.38 327 ILE A C 1
ATOM 2383 O O . ILE A 1 327 ? -5.317 7.526 19.427 1.00 86.38 327 ILE A O 1
ATOM 2387 N N . THR A 1 328 ? -6.594 8.828 18.129 1.00 87.94 328 THR A N 1
ATOM 2388 C CA . THR A 1 328 ? -7.569 9.162 19.166 1.00 87.94 328 THR A CA 1
ATOM 2389 C C . THR A 1 328 ? -8.964 8.951 18.613 1.00 87.94 328 THR A C 1
ATOM 2391 O O . THR A 1 328 ? -9.324 9.577 17.623 1.00 87.94 328 THR A O 1
ATOM 2394 N N . VAL A 1 329 ? -9.753 8.099 19.261 1.00 84.88 329 VAL A N 1
ATOM 2395 C CA . VAL A 1 329 ? -11.166 7.859 18.961 1.00 84.88 329 VAL A CA 1
ATOM 2396 C C . VAL A 1 329 ? -12.007 8.449 20.085 1.00 84.88 329 VAL A C 1
ATOM 2398 O O . VAL A 1 329 ? -11.846 8.100 21.255 1.00 84.88 329 VAL A O 1
ATOM 2401 N N . ARG A 1 330 ? -12.927 9.344 19.738 1.00 88.06 330 ARG A N 1
ATOM 2402 C CA . ARG A 1 330 ? -13.890 9.946 20.655 1.00 88.06 330 ARG A CA 1
ATOM 2403 C C . ARG A 1 330 ? -15.279 9.438 20.328 1.00 88.06 330 ARG A C 1
ATOM 2405 O O . ARG A 1 330 ? -15.720 9.484 19.183 1.00 88.06 330 ARG A O 1
ATOM 2412 N N . THR A 1 331 ? -15.985 8.971 21.344 1.00 87.88 331 THR A N 1
ATOM 2413 C CA . THR A 1 331 ? -17.364 8.517 21.197 1.00 87.88 331 THR A CA 1
ATOM 2414 C C . THR A 1 331 ? -18.157 8.769 22.470 1.00 87.88 331 THR A C 1
ATOM 2416 O O . THR A 1 331 ? -17.592 8.955 23.548 1.00 87.88 331 THR A O 1
ATOM 2419 N N . THR A 1 332 ? -19.477 8.751 22.357 1.00 88.50 332 THR A N 1
ATOM 2420 C CA . THR A 1 332 ? -20.377 8.676 23.503 1.00 88.50 332 THR A CA 1
ATOM 2421 C C . THR A 1 332 ? -20.995 7.287 23.529 1.00 88.50 332 THR A C 1
ATOM 2423 O O . THR A 1 332 ? -21.482 6.800 22.514 1.00 88.50 332 THR A O 1
ATOM 2426 N N . ALA A 1 333 ? -20.976 6.628 24.683 1.00 86.25 333 ALA A N 1
ATOM 2427 C CA . ALA A 1 333 ? -21.621 5.337 24.879 1.00 86.25 333 ALA A CA 1
ATOM 2428 C C . ALA A 1 333 ? -22.683 5.444 25.972 1.00 86.25 333 ALA A C 1
ATOM 2430 O O . ALA A 1 333 ? -22.417 5.943 27.063 1.00 86.25 333 ALA A O 1
ATOM 2431 N N . ARG A 1 334 ? -23.880 4.933 25.693 1.00 87.19 334 ARG A N 1
ATOM 2432 C CA . ARG A 1 334 ? -24.929 4.722 26.685 1.00 87.19 334 ARG A CA 1
ATOM 2433 C C . ARG A 1 334 ? -24.668 3.428 27.424 1.00 87.19 334 ARG A C 1
ATOM 2435 O O . ARG A 1 334 ? -24.751 2.356 26.829 1.00 87.19 334 ARG A O 1
ATOM 2442 N N . MET A 1 335 ? -24.400 3.529 28.717 1.00 83.44 335 MET A N 1
ATOM 2443 C CA . MET A 1 335 ? -24.335 2.394 29.624 1.00 83.44 335 MET A CA 1
ATOM 2444 C C . MET A 1 335 ? -25.713 2.187 30.250 1.00 83.44 335 MET A C 1
ATOM 2446 O O . MET A 1 335 ? -26.105 2.927 31.150 1.00 83.44 335 MET A O 1
ATOM 2450 N N . ALA A 1 336 ? -26.450 1.188 29.770 1.00 84.50 336 ALA A N 1
ATOM 2451 C CA . ALA A 1 336 ? -27.752 0.807 30.302 1.00 84.50 336 ALA A CA 1
ATOM 2452 C C . ALA A 1 336 ? -27.631 -0.444 31.176 1.00 84.50 336 ALA A C 1
ATOM 2454 O O . ALA A 1 336 ? -26.986 -1.422 30.788 1.00 84.50 336 ALA A O 1
ATOM 2455 N N . VAL A 1 337 ? -28.277 -0.435 32.342 1.00 80.06 337 VAL A N 1
ATOM 2456 C CA . VAL A 1 337 ? -28.224 -1.556 33.288 1.00 80.06 337 VAL A CA 1
ATOM 2457 C C . VAL A 1 337 ? -29.596 -2.198 33.418 1.00 80.06 337 VAL A C 1
ATOM 2459 O O . VAL A 1 337 ? -30.571 -1.565 33.823 1.00 80.06 337 VAL A O 1
ATOM 2462 N N . THR A 1 338 ? -29.662 -3.487 33.093 1.00 81.62 338 THR A N 1
ATOM 2463 C CA . THR A 1 338 ? -30.837 -4.329 33.324 1.00 81.62 338 THR A CA 1
ATOM 2464 C C . THR A 1 338 ? -30.562 -5.250 34.502 1.00 81.62 338 THR A C 1
ATOM 2466 O O . THR A 1 338 ? -29.675 -6.097 34.433 1.00 81.62 338 THR A O 1
ATOM 2469 N N . VAL A 1 339 ? -31.323 -5.103 35.578 1.00 79.06 339 VAL A N 1
ATOM 2470 C CA . VAL A 1 339 ? -31.323 -6.051 36.688 1.00 79.06 339 VAL A CA 1
ATOM 2471 C C . VAL A 1 339 ? -32.405 -7.088 36.439 1.00 79.06 339 VAL A C 1
ATOM 2473 O O . VAL A 1 339 ? -33.557 -6.734 36.199 1.00 79.06 339 VAL A O 1
ATOM 2476 N N . LEU A 1 340 ? -32.035 -8.359 36.511 1.00 79.75 340 LEU A N 1
ATOM 2477 C CA . LEU A 1 340 ? -32.923 -9.500 36.328 1.00 79.75 340 LEU A CA 1
ATOM 2478 C C . LEU A 1 340 ? -32.921 -10.336 37.604 1.00 79.75 340 LEU A C 1
ATOM 2480 O O . LEU A 1 340 ? -31.854 -10.644 38.135 1.00 79.75 340 LEU A O 1
ATOM 2484 N N . ALA A 1 341 ? -34.100 -10.704 38.093 1.00 80.38 341 ALA A N 1
ATOM 2485 C CA . ALA A 1 341 ? -34.256 -11.667 39.180 1.00 80.38 341 ALA A CA 1
ATOM 2486 C C . ALA A 1 341 ? -34.609 -13.058 38.636 1.00 80.38 341 ALA A C 1
ATOM 2488 O O . ALA A 1 341 ? -35.297 -13.169 37.624 1.00 80.38 341 ALA A O 1
ATOM 2489 N N . LEU A 1 342 ? -34.210 -14.107 39.358 1.00 78.94 342 LEU A N 1
ATOM 2490 C CA . LEU A 1 342 ? -34.501 -15.532 39.119 1.00 78.94 342 LEU A CA 1
ATOM 2491 C C . LEU A 1 342 ? -33.792 -16.192 37.925 1.00 78.94 342 LEU A C 1
ATOM 2493 O O . LEU A 1 342 ? -33.291 -17.299 38.096 1.00 78.94 342 LEU A O 1
ATOM 2497 N N . ASP A 1 343 ? -33.646 -15.503 36.789 1.00 78.44 343 ASP A N 1
ATOM 2498 C CA . ASP A 1 343 ? -32.880 -15.988 35.629 1.00 78.44 343 ASP A CA 1
ATOM 2499 C C . ASP A 1 343 ? -32.159 -14.844 34.858 1.00 78.44 343 ASP A C 1
ATOM 2501 O O . ASP A 1 343 ? -32.725 -13.757 34.721 1.00 78.44 343 ASP A O 1
ATOM 2505 N N . PRO A 1 344 ? -30.926 -15.034 34.333 1.00 71.00 344 PRO A N 1
ATOM 2506 C CA . PRO A 1 344 ? -30.170 -13.996 33.615 1.00 71.00 344 PRO A CA 1
ATOM 2507 C C . PRO A 1 344 ? -30.662 -13.686 32.189 1.00 71.00 344 PRO A C 1
ATOM 2509 O O . PRO A 1 344 ? -30.220 -12.699 31.601 1.00 71.00 344 PRO A O 1
ATOM 2512 N N . ASN A 1 345 ? -31.538 -14.507 31.611 1.00 75.06 345 ASN A N 1
ATOM 2513 C CA . ASN A 1 345 ? -32.039 -14.369 30.242 1.00 75.06 345 ASN A CA 1
ATOM 2514 C C . ASN A 1 345 ? -33.545 -14.080 30.198 1.00 75.06 345 ASN A C 1
ATOM 2516 O O . ASN A 1 345 ? -33.986 -13.275 29.378 1.00 75.06 345 ASN A O 1
ATOM 2520 N N . THR A 1 346 ? -34.325 -14.702 31.083 1.00 77.56 346 THR A N 1
ATOM 2521 C CA . THR A 1 346 ? -35.797 -14.616 31.110 1.00 77.56 346 THR A CA 1
ATOM 2522 C C . THR A 1 346 ? -36.356 -14.117 32.441 1.00 77.56 346 THR A C 1
ATOM 2524 O O . THR A 1 346 ? -37.569 -14.139 32.645 1.00 77.56 346 THR A O 1
ATOM 2527 N N . GLY A 1 347 ? -35.490 -13.697 33.363 1.00 77.56 347 GLY A N 1
ATOM 2528 C CA . GLY A 1 347 ? -35.881 -13.255 34.694 1.00 77.56 347 GLY A CA 1
ATOM 2529 C C . GLY A 1 347 ? -36.781 -12.020 34.715 1.00 77.56 347 GLY A C 1
ATOM 2530 O O . GLY A 1 347 ? -36.898 -11.273 33.739 1.00 77.56 347 GLY A O 1
ATOM 2531 N N . LEU A 1 348 ? -37.388 -11.767 35.876 1.00 81.12 348 LEU A N 1
ATOM 2532 C CA . LEU A 1 348 ? -38.165 -10.551 36.101 1.00 81.12 348 LEU A CA 1
ATOM 2533 C C . LEU A 1 348 ? -37.228 -9.340 36.016 1.00 81.12 348 LEU A C 1
ATOM 2535 O O . LEU A 1 348 ? -36.304 -9.208 36.822 1.00 81.12 348 LEU A O 1
ATOM 2539 N N . LYS A 1 349 ? -37.468 -8.455 35.044 1.00 79.94 349 LYS A N 1
ATOM 2540 C CA . LYS A 1 349 ? -36.723 -7.200 34.898 1.00 79.94 349 LYS A CA 1
ATOM 2541 C C . LYS A 1 349 ? -37.096 -6.260 36.037 1.00 79.94 349 LYS A C 1
ATOM 2543 O O . LYS A 1 349 ? -38.220 -5.773 36.101 1.00 79.94 349 LYS A O 1
ATOM 2548 N N . LEU A 1 350 ? -36.143 -6.005 36.925 1.00 77.31 350 LEU A N 1
ATOM 2549 C CA . LEU A 1 350 ? -36.301 -5.075 38.039 1.00 77.31 350 LEU A CA 1
ATOM 2550 C C . LEU A 1 350 ? -35.935 -3.634 37.659 1.00 77.31 350 LEU A C 1
ATOM 2552 O O . LEU A 1 350 ? -36.298 -2.704 38.375 1.00 77.31 350 LEU A O 1
ATOM 2556 N N . THR A 1 351 ? -35.232 -3.439 36.540 1.00 78.69 351 THR A N 1
ATOM 2557 C CA . THR A 1 351 ? -34.936 -2.114 35.981 1.00 78.69 351 THR A CA 1
ATOM 2558 C C . THR A 1 351 ? -35.327 -2.028 34.509 1.00 78.69 351 THR A C 1
ATOM 2560 O O . THR A 1 351 ? -35.270 -3.015 33.771 1.00 78.69 351 THR A O 1
ATOM 2563 N N . ASP A 1 352 ? -35.703 -0.823 34.081 1.00 81.12 352 ASP A N 1
ATOM 2564 C CA . ASP A 1 352 ? -35.946 -0.493 32.678 1.00 81.12 352 ASP A CA 1
ATOM 2565 C C . ASP A 1 352 ? -34.680 0.141 32.069 1.00 81.12 352 ASP A C 1
ATOM 2567 O O . ASP A 1 352 ? -34.334 1.264 32.445 1.00 81.12 352 ASP A O 1
ATOM 2571 N N . PRO A 1 353 ? -33.975 -0.519 31.130 1.00 78.75 353 PRO A N 1
ATOM 2572 C CA . PRO A 1 353 ? -32.771 0.034 30.509 1.00 78.75 353 PRO A CA 1
ATOM 2573 C C . PRO A 1 353 ? -33.033 1.296 29.673 1.00 78.75 353 PRO A C 1
ATOM 2575 O O . PRO A 1 353 ? -32.096 2.052 29.427 1.00 78.75 353 PRO A O 1
ATOM 2578 N N . ALA A 1 354 ? -34.281 1.567 29.267 1.00 83.12 354 ALA A N 1
ATOM 2579 C CA . ALA A 1 354 ? -34.639 2.804 28.571 1.00 83.12 354 ALA A CA 1
ATOM 2580 C C . ALA A 1 354 ? -34.663 4.025 29.504 1.00 83.12 354 ALA A C 1
ATOM 2582 O O . ALA A 1 354 ? -34.649 5.159 29.034 1.00 83.12 354 ALA A O 1
ATOM 2583 N N . ARG A 1 355 ? -34.689 3.801 30.823 1.00 82.38 355 ARG A N 1
ATOM 2584 C CA . ARG A 1 355 ? -34.690 4.845 31.859 1.00 82.38 355 ARG A CA 1
ATOM 2585 C C . ARG A 1 355 ? -33.502 4.741 32.812 1.00 82.38 355 ARG A C 1
ATOM 2587 O O . ARG A 1 355 ? -33.163 5.716 33.477 1.00 82.38 355 ARG A O 1
ATOM 2594 N N . CYS A 1 356 ? -32.879 3.567 32.880 1.00 81.38 356 CYS A N 1
ATOM 2595 C CA . CYS A 1 356 ? -31.753 3.265 33.746 1.00 81.38 356 CYS A CA 1
ATOM 2596 C C . CYS A 1 356 ? -30.449 3.197 32.962 1.00 81.38 356 CYS A C 1
ATOM 2598 O O . CYS A 1 356 ? -29.862 2.131 32.753 1.00 81.38 356 CYS A O 1
ATOM 2600 N N . PHE A 1 357 ? -30.017 4.370 32.513 1.00 85.88 357 PHE A N 1
ATOM 2601 C CA . PHE A 1 357 ? -28.790 4.522 31.760 1.00 85.88 357 PHE A CA 1
ATOM 2602 C C . PHE A 1 357 ? -28.016 5.766 32.185 1.00 85.88 357 PHE A C 1
ATOM 2604 O O . PHE A 1 357 ? -28.574 6.707 32.751 1.00 85.88 357 PHE A O 1
ATOM 2611 N N . VAL A 1 358 ? -26.725 5.760 31.875 1.00 84.69 358 VAL A N 1
ATOM 2612 C CA . VAL A 1 358 ? -25.862 6.940 31.900 1.00 84.69 358 VAL A CA 1
ATOM 2613 C C . VAL A 1 358 ? -25.107 7.020 30.585 1.00 84.69 358 VAL A C 1
ATOM 2615 O O . VAL A 1 358 ? -24.691 5.998 30.037 1.00 84.69 358 VAL A O 1
ATOM 2618 N N . ASP A 1 359 ? -24.933 8.233 30.082 1.00 88.19 359 ASP A N 1
ATOM 2619 C CA . ASP A 1 359 ? -24.126 8.471 28.894 1.00 88.19 359 ASP A CA 1
ATOM 2620 C C . ASP A 1 359 ? -22.693 8.785 29.336 1.00 88.19 359 ASP A C 1
ATOM 2622 O O . ASP A 1 359 ? -22.452 9.603 30.226 1.00 88.19 359 ASP A O 1
ATOM 2626 N N . VAL A 1 360 ? -21.735 8.080 28.742 1.00 83.88 360 VAL A N 1
ATOM 2627 C CA . VAL A 1 360 ? -20.317 8.150 29.080 1.00 83.88 360 VAL A CA 1
ATOM 2628 C C . VAL A 1 360 ? -19.557 8.642 27.858 1.00 83.88 360 VAL A C 1
ATOM 2630 O O . VAL A 1 360 ? -19.632 8.044 26.784 1.00 83.88 360 VAL A O 1
ATOM 2633 N N . ALA A 1 361 ? -18.807 9.728 28.024 1.00 86.75 361 ALA A N 1
ATOM 2634 C CA . ALA A 1 361 ? -17.844 10.163 27.025 1.00 86.75 361 ALA A CA 1
ATOM 2635 C C . ALA A 1 361 ? -16.595 9.277 27.110 1.00 86.75 361 ALA A C 1
ATOM 2637 O O . ALA A 1 361 ? -15.966 9.180 28.165 1.00 86.75 361 ALA A O 1
ATOM 2638 N N . LEU A 1 362 ? -16.242 8.635 26.001 1.00 84.25 362 LEU A N 1
ATOM 2639 C CA . LEU A 1 362 ? -15.057 7.798 25.876 1.00 84.25 362 LEU A CA 1
ATOM 2640 C C . LEU A 1 362 ? -14.057 8.501 24.962 1.00 84.25 362 LEU A C 1
ATOM 2642 O O . LEU A 1 362 ? -14.403 8.952 23.869 1.00 84.25 362 LEU A O 1
ATOM 2646 N N . THR A 1 363 ? -12.813 8.592 25.421 1.00 88.06 363 THR A N 1
ATOM 2647 C CA . THR A 1 363 ? -11.675 9.042 24.613 1.00 88.06 363 THR A CA 1
ATOM 2648 C C . THR A 1 363 ? -10.626 7.946 24.651 1.00 88.06 363 THR A C 1
ATOM 2650 O O . THR A 1 363 ? -9.910 7.796 25.634 1.00 88.06 363 THR A O 1
ATOM 2653 N N . LEU A 1 364 ? -10.594 7.147 23.594 1.00 84.50 364 LEU A N 1
ATOM 2654 C CA . LEU A 1 364 ? -9.645 6.063 23.405 1.00 84.50 364 LEU A CA 1
ATOM 2655 C C . LEU A 1 364 ? -8.430 6.619 22.667 1.00 84.50 364 LEU A C 1
ATOM 2657 O O . LEU A 1 364 ? -8.577 7.172 21.583 1.00 84.50 364 LEU A O 1
ATOM 2661 N N . GLN A 1 365 ? -7.246 6.479 23.238 1.00 89.00 365 GLN A N 1
ATOM 2662 C CA . GLN A 1 365 ? -5.980 6.922 22.671 1.00 89.00 365 GLN A CA 1
ATOM 2663 C C . GLN A 1 365 ? -5.030 5.742 22.525 1.00 89.00 365 GLN A C 1
ATOM 2665 O O . GLN A 1 365 ? -5.008 4.841 23.357 1.00 89.00 365 GLN A O 1
ATOM 2670 N N . GLY A 1 366 ? -4.206 5.748 21.493 1.00 89.12 366 GLY A N 1
ATOM 2671 C CA . GLY A 1 366 ? -3.107 4.802 21.397 1.00 89.12 366 GLY A CA 1
ATOM 2672 C C . GLY A 1 366 ? -2.460 4.863 20.033 1.00 89.12 366 GLY A C 1
ATOM 2673 O O . GLY A 1 366 ? -2.270 5.960 19.513 1.00 89.12 366 GLY A O 1
ATOM 2674 N N . THR A 1 367 ? -2.102 3.716 19.467 1.00 87.75 367 THR A N 1
ATOM 2675 C CA . THR A 1 367 ? -1.293 3.656 18.250 1.00 87.75 367 THR A CA 1
ATOM 2676 C C . THR A 1 367 ? -1.869 2.728 17.192 1.00 87.75 367 THR A C 1
ATOM 2678 O O . THR A 1 367 ? -2.487 1.710 17.500 1.00 87.75 367 THR A O 1
ATOM 2681 N N . VAL A 1 368 ? -1.628 3.080 15.932 1.00 82.50 368 VAL A N 1
ATOM 2682 C CA . VAL A 1 368 ? -1.794 2.210 14.766 1.00 82.50 368 VAL A CA 1
ATOM 2683 C C . VAL A 1 368 ? -0.408 1.925 14.209 1.00 82.50 368 VAL A C 1
ATOM 2685 O O . VAL A 1 368 ? 0.321 2.860 13.886 1.00 82.50 368 VAL A O 1
ATOM 2688 N N . ASP A 1 369 ? -0.034 0.652 14.105 1.00 80.81 369 ASP A N 1
ATOM 2689 C CA . ASP A 1 369 ? 1.213 0.216 13.471 1.00 80.81 369 ASP A CA 1
ATOM 2690 C C . ASP A 1 369 ? 0.923 -0.337 12.074 1.00 80.81 369 ASP A C 1
ATOM 2692 O O . ASP A 1 369 ? 0.447 -1.461 11.925 1.00 80.81 369 ASP A O 1
ATOM 2696 N N . ARG A 1 370 ? 1.267 0.438 11.041 1.00 75.88 370 ARG A N 1
ATOM 2697 C CA . ARG A 1 370 ? 1.072 0.084 9.623 1.00 75.88 370 ARG A CA 1
ATOM 2698 C C . ARG A 1 370 ? 1.862 -1.160 9.203 1.00 75.88 370 ARG A C 1
ATOM 2700 O O . ARG A 1 370 ? 1.568 -1.760 8.174 1.00 75.88 370 ARG A O 1
ATOM 2707 N N . GLY A 1 371 ? 2.904 -1.513 9.961 1.00 70.50 371 GLY A N 1
ATOM 2708 C CA . GLY A 1 371 ? 3.750 -2.678 9.719 1.00 70.50 371 GLY A CA 1
ATOM 2709 C C . GLY A 1 371 ? 3.154 -3.995 10.188 1.00 70.50 371 GLY A C 1
ATOM 2710 O O . GLY A 1 371 ? 3.534 -5.037 9.672 1.00 70.50 371 GLY A O 1
ATOM 2711 N N . THR A 1 372 ? 2.272 -3.955 11.183 1.00 71.06 372 THR A N 1
ATOM 2712 C CA . THR A 1 372 ? 1.705 -5.157 11.817 1.00 71.06 372 THR A CA 1
ATOM 2713 C C . THR A 1 372 ? 0.184 -5.167 11.815 1.00 71.06 372 THR A C 1
ATOM 2715 O O . THR A 1 372 ? -0.412 -6.100 12.344 1.00 71.06 372 THR A O 1
ATOM 2718 N N . ASP A 1 373 ? -0.426 -4.111 11.276 1.00 69.44 373 ASP A N 1
ATOM 2719 C CA . ASP A 1 373 ? -1.856 -3.824 11.342 1.00 69.44 373 ASP A CA 1
ATOM 2720 C C . ASP A 1 373 ? -2.440 -3.908 12.755 1.00 69.44 373 ASP A C 1
ATOM 2722 O O . ASP A 1 373 ? -3.613 -4.209 12.967 1.00 69.44 373 ASP A O 1
ATOM 2726 N N . GLN A 1 374 ? -1.620 -3.596 13.760 1.00 74.19 374 GLN A N 1
ATOM 2727 C CA . GLN A 1 374 ? -2.076 -3.546 15.140 1.00 74.19 374 GLN A CA 1
ATOM 2728 C C . GLN A 1 374 ? -2.644 -2.172 15.472 1.00 74.19 374 GLN A C 1
ATOM 2730 O O . GLN A 1 374 ? -1.975 -1.151 15.306 1.00 74.19 374 GLN A O 1
ATOM 2735 N N . LEU A 1 375 ? -3.853 -2.174 16.031 1.00 76.00 375 LEU A N 1
ATOM 2736 C CA . LEU A 1 375 ? -4.502 -1.012 16.621 1.00 76.00 375 LEU A CA 1
ATOM 2737 C C . LEU A 1 375 ? -4.540 -1.197 18.141 1.00 76.00 375 LEU A C 1
ATOM 2739 O O . LEU A 1 375 ? -5.225 -2.063 18.678 1.00 76.00 375 LEU A O 1
ATOM 2743 N N . ARG A 1 376 ? -3.827 -0.356 18.878 1.00 79.25 376 ARG A N 1
ATOM 2744 C CA . ARG A 1 376 ? -3.863 -0.359 20.343 1.00 79.25 376 ARG A CA 1
ATOM 2745 C C . ARG A 1 376 ? -4.579 0.886 20.807 1.00 79.25 376 ARG A C 1
ATOM 2747 O O . ARG A 1 376 ? -4.185 1.985 20.445 1.00 79.25 376 ARG A O 1
ATOM 2754 N N . LEU A 1 377 ? -5.624 0.714 21.604 1.00 79.38 377 LEU A N 1
ATOM 2755 C CA . LEU A 1 377 ? -6.418 1.802 22.150 1.00 79.38 377 LEU A CA 1
ATOM 2756 C C . LEU A 1 377 ? -6.542 1.632 23.660 1.00 79.38 377 LEU A C 1
ATOM 2758 O O . LEU A 1 377 ? -6.835 0.563 24.177 1.00 79.38 377 LEU A O 1
ATOM 2762 N N . ALA A 1 378 ? -6.348 2.707 24.396 1.00 78.69 378 ALA A N 1
ATOM 2763 C CA . ALA A 1 378 ? -6.526 2.760 25.829 1.00 78.69 378 ALA A CA 1
ATOM 2764 C C . ALA A 1 378 ? -7.269 4.040 26.189 1.00 78.69 378 ALA A C 1
ATOM 2766 O O . ALA A 1 378 ? -7.079 5.094 25.599 1.00 78.69 378 ALA A O 1
ATOM 2767 N N . GLN A 1 379 ? -8.154 3.934 27.158 1.00 78.06 379 GLN A N 1
ATOM 2768 C CA . GLN A 1 379 ? -8.827 5.046 27.782 1.00 78.06 379 GLN A CA 1
ATOM 2769 C C . GLN A 1 379 ? -8.187 5.270 29.140 1.00 78.06 379 GLN A C 1
ATOM 2771 O O . GLN A 1 379 ? -8.125 4.351 29.968 1.00 78.06 379 GLN A O 1
ATOM 2776 N N . ASP A 1 380 ? -7.781 6.510 29.376 1.00 74.00 380 ASP A N 1
ATOM 2777 C CA . ASP A 1 380 ? -7.387 6.948 30.704 1.00 74.00 380 ASP A CA 1
ATOM 2778 C C . ASP A 1 380 ? -8.514 6.711 31.718 1.00 74.00 380 ASP A C 1
ATOM 2780 O O . ASP A 1 380 ? -9.696 6.646 31.353 1.00 74.00 380 ASP A O 1
ATOM 2784 N N . PRO A 1 381 ? -8.188 6.585 33.013 1.00 72.56 381 PRO A N 1
ATOM 2785 C CA . PRO A 1 381 ? -9.204 6.414 34.029 1.00 72.56 381 PRO A CA 1
ATOM 2786 C C . PRO A 1 381 ? -10.302 7.490 33.951 1.00 72.56 381 PRO A C 1
ATOM 2788 O O . PRO A 1 381 ? -10.024 8.686 33.928 1.00 72.56 381 PRO A O 1
ATOM 2791 N N . PHE A 1 382 ? -11.564 7.067 33.931 1.00 69.88 382 PHE A N 1
ATOM 2792 C CA . PHE A 1 382 ? -12.743 7.918 33.855 1.00 69.88 382 PHE A CA 1
ATOM 2793 C C . PHE A 1 382 ? -13.745 7.580 34.963 1.00 69.88 382 PHE A C 1
ATOM 2795 O O . PHE A 1 382 ? -13.783 6.483 35.538 1.00 69.88 382 PHE A O 1
ATOM 2802 N N . ARG A 1 383 ? -14.603 8.554 35.261 1.00 72.69 383 ARG A N 1
ATOM 2803 C CA . ARG A 1 383 ? -15.661 8.417 36.257 1.00 72.69 383 ARG A CA 1
ATOM 2804 C C . ARG A 1 383 ? -16.982 8.120 35.563 1.00 72.69 383 ARG A C 1
ATOM 2806 O O . ARG A 1 383 ? -17.434 8.909 34.738 1.00 72.69 383 ARG A O 1
ATOM 2813 N N . ILE A 1 384 ? -17.612 7.006 35.922 1.00 74.44 384 ILE A N 1
ATOM 2814 C CA . ILE A 1 384 ? -18.990 6.728 35.512 1.00 74.44 384 ILE A CA 1
ATOM 2815 C C . ILE A 1 384 ? -19.912 7.660 36.317 1.00 74.44 384 ILE A C 1
ATOM 2817 O O . ILE A 1 384 ? -19.796 7.688 37.550 1.00 74.44 384 ILE A O 1
ATOM 2821 N N . PRO A 1 385 ? -20.786 8.448 35.663 1.00 76.62 385 PRO A N 1
ATOM 2822 C CA . PRO A 1 385 ? -21.763 9.281 36.356 1.00 76.62 385 PRO A CA 1
ATOM 2823 C C . PRO A 1 385 ? -22.689 8.447 37.248 1.00 76.62 385 PRO A C 1
ATOM 2825 O O . PRO A 1 385 ? -22.898 7.257 37.018 1.00 76.62 385 PRO A O 1
ATOM 2828 N N . SER A 1 386 ? -23.280 9.071 38.265 1.00 74.50 386 SER A N 1
ATOM 2829 C CA . SER A 1 386 ? -24.334 8.423 39.048 1.00 74.50 386 SER A CA 1
ATOM 2830 C C . SER A 1 386 ? -25.553 8.148 38.170 1.00 74.50 386 SER A C 1
ATOM 2832 O O . SER A 1 386 ? -25.975 9.023 37.410 1.00 74.50 386 SER A O 1
ATOM 2834 N N . PHE A 1 387 ? -26.154 6.970 38.322 1.00 72.75 387 PHE A N 1
ATOM 2835 C CA . PHE A 1 387 ? -27.439 6.681 37.698 1.00 72.75 387 PHE A CA 1
ATOM 2836 C C . PHE A 1 387 ? -28.528 7.566 38.324 1.00 72.75 387 PHE A C 1
ATOM 2838 O O . PHE A 1 387 ? -28.452 7.884 39.517 1.00 72.75 387 PHE A O 1
ATOM 2845 N N . PRO A 1 388 ? -29.550 7.973 37.552 1.00 69.69 388 PRO A N 1
ATOM 2846 C CA . PRO A 1 388 ? -30.636 8.799 38.064 1.00 69.69 388 PRO A CA 1
ATOM 2847 C C . PRO A 1 388 ? -31.335 8.101 39.240 1.00 69.69 388 PRO A C 1
ATOM 2849 O O . PRO A 1 388 ? -31.882 7.005 39.111 1.00 69.69 388 PRO A O 1
ATOM 2852 N N . ALA A 1 389 ? -31.289 8.741 40.411 1.00 58.12 389 ALA A N 1
ATOM 2853 C CA . ALA A 1 389 ? -31.677 8.121 41.675 1.00 58.12 389 ALA A CA 1
ATOM 2854 C C . ALA A 1 389 ? -33.204 8.049 41.894 1.00 58.12 389 ALA A C 1
ATOM 2856 O O . ALA A 1 389 ? -33.640 7.348 42.803 1.00 58.12 389 ALA A O 1
ATOM 2857 N N . TRP A 1 390 ? -34.019 8.754 41.097 1.00 50.31 390 TRP A N 1
ATOM 2858 C CA . TRP A 1 390 ? -35.463 8.919 41.324 1.00 50.31 390 TRP A CA 1
ATOM 2859 C C . TRP A 1 390 ? -36.249 8.858 39.996 1.00 50.31 390 TRP A C 1
ATOM 2861 O O . TRP A 1 390 ? -35.839 9.437 38.995 1.00 50.31 390 TRP A O 1
ATOM 2871 N N . GLY A 1 391 ? -37.365 8.115 39.968 1.00 55.12 391 GLY A N 1
ATOM 2872 C CA . GLY A 1 391 ? -38.345 8.070 38.861 1.00 55.12 391 GLY A CA 1
ATOM 2873 C C . GLY A 1 391 ? -38.015 7.201 37.631 1.00 55.12 391 GLY A C 1
ATOM 2874 O O . GLY A 1 391 ? -38.936 6.790 36.925 1.00 55.12 391 GLY A O 1
ATOM 2875 N N . GLY A 1 392 ? -36.740 6.874 37.380 1.00 57.06 392 GLY A N 1
ATOM 2876 C CA . GLY A 1 392 ? -36.312 6.147 36.169 1.00 57.06 392 GLY A CA 1
ATOM 2877 C C . GLY A 1 392 ? -35.883 4.685 36.369 1.00 57.06 392 GLY A C 1
ATOM 2878 O O . GLY A 1 392 ? -36.339 3.809 35.642 1.00 57.06 392 GLY A O 1
ATOM 2879 N N . CYS A 1 393 ? -35.034 4.400 37.364 1.00 61.09 393 CYS A N 1
ATOM 2880 C CA . CYS A 1 393 ? -34.419 3.074 37.581 1.00 61.09 393 CYS A CA 1
ATOM 2881 C C . CYS A 1 393 ? -35.182 2.142 38.547 1.00 61.09 393 CYS A C 1
ATOM 2883 O O . CYS A 1 393 ? -34.734 1.023 38.775 1.00 61.09 393 CYS A O 1
ATOM 2885 N N . GLY A 1 394 ? -36.286 2.589 39.156 1.00 59.28 394 GLY A N 1
ATOM 2886 C CA . GLY A 1 394 ? -36.957 1.889 40.262 1.00 59.28 394 GLY A CA 1
ATOM 2887 C C . GLY A 1 394 ? -36.461 2.335 41.649 1.00 59.28 394 GLY A C 1
ATOM 2888 O O . GLY A 1 394 ? -35.269 2.566 41.860 1.00 59.28 394 GLY A O 1
ATOM 2889 N N . LEU A 1 395 ? -37.403 2.467 42.592 1.00 53.81 395 LEU A N 1
ATOM 2890 C CA . LEU A 1 395 ? -37.290 3.217 43.861 1.00 53.81 395 LEU A CA 1
ATOM 2891 C C . LEU A 1 395 ? -36.194 2.728 44.835 1.00 53.81 395 LEU A C 1
ATOM 2893 O O . LEU A 1 395 ? -35.808 3.467 45.732 1.00 53.81 395 LEU A O 1
ATOM 2897 N N . LEU A 1 396 ? -35.680 1.505 44.657 1.00 59.56 396 LEU A N 1
ATOM 2898 C CA . LEU A 1 396 ? -34.698 0.873 45.555 1.00 59.56 396 LEU A CA 1
ATOM 2899 C C . LEU A 1 396 ? -33.376 0.482 44.870 1.00 59.56 396 LEU A C 1
ATOM 2901 O O . LEU A 1 396 ? -32.439 0.067 45.548 1.00 59.56 396 LEU A O 1
ATOM 2905 N N . LEU A 1 397 ? -33.274 0.604 43.540 1.00 61.72 397 LEU A N 1
ATOM 2906 C CA . LEU A 1 397 ? -32.151 0.043 42.773 1.00 61.72 397 LEU A CA 1
ATOM 2907 C C . LEU A 1 397 ? -31.185 1.097 42.227 1.00 61.72 397 LEU A C 1
ATOM 2909 O O . LEU A 1 397 ? -29.995 0.813 42.124 1.00 61.72 397 LEU A O 1
ATOM 2913 N N . GLY A 1 398 ? -31.640 2.323 41.950 1.00 57.69 398 GLY A N 1
ATOM 2914 C CA . GLY A 1 398 ? -30.784 3.403 41.429 1.00 57.69 398 GLY A CA 1
ATOM 2915 C C . GLY A 1 398 ? -29.559 3.732 42.307 1.00 57.69 398 GLY A C 1
ATOM 2916 O O . GLY A 1 398 ? -28.433 3.737 41.794 1.00 57.69 398 GLY A O 1
ATOM 2917 N N . PRO A 1 399 ? -29.723 3.952 43.628 1.00 61.97 399 PRO A N 1
ATOM 2918 C CA . PRO A 1 399 ? -28.601 4.221 44.533 1.00 61.97 399 PRO A CA 1
ATOM 2919 C C . PRO A 1 399 ? -27.648 3.027 44.672 1.00 61.97 399 PRO A C 1
ATOM 2921 O O . PRO A 1 399 ? -26.431 3.202 44.642 1.00 61.97 399 PRO A O 1
ATOM 2924 N N . GLY A 1 400 ? -28.191 1.806 44.760 1.00 63.41 400 GLY A N 1
ATOM 2925 C CA . GLY A 1 400 ? -27.402 0.574 44.846 1.00 63.41 400 GLY A CA 1
ATOM 2926 C C . GLY A 1 400 ? -26.571 0.320 43.588 1.00 63.41 400 GLY A C 1
ATOM 2927 O O . GLY A 1 400 ? -25.388 0.009 43.687 1.00 63.41 400 GLY A O 1
ATOM 2928 N N . LEU A 1 401 ? -27.151 0.529 42.404 1.00 61.78 401 LEU A N 1
ATOM 2929 C CA . LEU A 1 401 ? -26.444 0.430 41.126 1.00 61.78 401 LEU A CA 1
ATOM 2930 C C . LEU A 1 401 ? -25.370 1.511 40.983 1.00 61.78 401 LEU A C 1
ATOM 2932 O O . LEU A 1 401 ? -24.244 1.207 40.596 1.00 61.78 401 LEU A O 1
ATOM 2936 N N . SER A 1 402 ? -25.671 2.752 41.370 1.00 60.28 402 SER A N 1
ATOM 2937 C CA . SER A 1 402 ? -24.674 3.829 41.383 1.00 60.28 402 SER A CA 1
ATOM 2938 C C . SER A 1 402 ? -23.494 3.479 42.285 1.00 60.28 402 SER A C 1
ATOM 2940 O O . SER A 1 402 ? -22.351 3.619 41.869 1.00 60.28 402 SER A O 1
ATOM 2942 N N . LEU A 1 403 ? -23.733 2.933 43.476 1.00 59.34 403 LEU A N 1
ATOM 2943 C CA . LEU A 1 403 ? -22.662 2.477 44.365 1.00 59.34 403 LEU A CA 1
ATOM 2944 C C . LEU A 1 403 ? -21.805 1.362 43.751 1.00 59.34 403 LEU A C 1
ATOM 2946 O O . LEU A 1 403 ? -20.626 1.277 44.072 1.00 59.34 403 LEU A O 1
ATOM 2950 N N . MET A 1 404 ? -22.367 0.504 42.896 1.00 60.12 404 MET A N 1
ATOM 2951 C CA . MET A 1 404 ? -21.651 -0.632 42.301 1.00 60.12 404 MET A CA 1
ATOM 2952 C C . MET A 1 404 ? -20.789 -0.253 41.102 1.00 60.12 404 MET A C 1
ATOM 2954 O O . MET A 1 404 ? -19.699 -0.801 40.957 1.00 60.12 404 MET A O 1
ATOM 2958 N N . VAL A 1 405 ? -21.280 0.645 40.246 1.00 61.03 405 VAL A N 1
ATOM 2959 C CA . VAL A 1 405 ? -20.651 0.930 38.947 1.00 61.03 405 VAL A CA 1
ATOM 2960 C C . VAL A 1 405 ? -20.045 2.338 38.886 1.00 61.03 405 VAL A C 1
ATOM 2962 O O . VAL A 1 405 ? -19.160 2.579 38.075 1.00 61.03 405 VAL A O 1
ATOM 2965 N N . SER A 1 406 ? -20.455 3.274 39.754 1.00 60.19 406 SER A N 1
ATOM 2966 C CA . SER A 1 406 ? -19.840 4.608 39.823 1.00 60.19 406 SER A CA 1
ATOM 2967 C C . SER A 1 406 ? -18.628 4.609 40.763 1.00 60.19 406 SER A C 1
ATOM 2969 O O . SER A 1 406 ? -18.682 4.174 41.914 1.00 60.19 406 SER A O 1
ATOM 2971 N N . GLY A 1 407 ? -17.495 5.091 40.261 1.00 59.75 407 GLY A N 1
ATOM 2972 C CA . GLY A 1 407 ? -16.231 5.148 40.993 1.00 59.75 407 GLY A CA 1
ATOM 2973 C C . GLY A 1 407 ? -15.193 5.982 40.237 1.00 59.75 407 GLY A C 1
ATOM 2974 O O . GLY A 1 407 ? -15.324 6.136 39.022 1.00 59.75 407 GLY A O 1
ATOM 2975 N N . PRO A 1 408 ? -14.203 6.586 40.920 1.00 56.66 408 PRO A N 1
ATOM 2976 C CA . PRO A 1 408 ? -13.264 7.529 40.305 1.00 56.66 408 PRO A CA 1
ATOM 2977 C C . PRO A 1 408 ? -12.087 6.884 39.547 1.00 56.66 408 PRO A C 1
ATOM 2979 O O . PRO A 1 408 ? -11.157 7.595 39.190 1.00 56.66 408 PRO A O 1
ATOM 2982 N N . ALA A 1 409 ? -12.088 5.572 39.292 1.00 61.78 409 ALA A N 1
ATOM 2983 C CA . ALA A 1 409 ? -10.927 4.892 38.708 1.00 61.78 409 ALA A CA 1
ATOM 2984 C C . ALA A 1 409 ? -11.297 3.798 37.691 1.00 61.78 409 ALA A C 1
ATOM 2986 O O . ALA A 1 409 ? -10.637 2.759 37.636 1.00 61.78 409 ALA A O 1
ATOM 2987 N N . ASN A 1 410 ? -12.362 4.001 36.905 1.00 61.16 410 ASN A N 1
ATOM 2988 C CA . ASN A 1 410 ? -12.698 3.048 35.846 1.00 61.16 410 ASN A CA 1
ATOM 2989 C C . ASN A 1 410 ? -11.748 3.238 34.673 1.00 61.16 410 ASN A C 1
ATOM 2991 O O . ASN A 1 410 ? -11.533 4.371 34.286 1.00 61.16 410 ASN A O 1
ATOM 2995 N N . SER A 1 411 ? -11.219 2.188 34.066 1.00 61.72 411 SER A N 1
ATOM 2996 C CA . SER A 1 411 ? -10.394 2.291 32.860 1.00 61.72 411 SER A CA 1
ATOM 2997 C C . SER A 1 411 ? -10.907 1.346 31.785 1.00 61.72 411 SER A C 1
ATOM 2999 O O . SER A 1 411 ? -11.508 0.319 32.093 1.00 61.72 411 SER A O 1
ATOM 3001 N N . ILE A 1 412 ? -10.668 1.691 30.523 1.00 62.88 412 ILE A N 1
ATOM 3002 C CA . ILE A 1 412 ? -10.907 0.811 29.376 1.00 62.88 412 ILE A CA 1
ATOM 3003 C C . ILE A 1 412 ? -9.571 0.646 28.663 1.00 62.88 412 ILE A C 1
ATOM 3005 O O . ILE A 1 412 ? -8.948 1.627 28.300 1.00 62.88 412 ILE A O 1
ATOM 3009 N N . SER A 1 413 ? -9.109 -0.573 28.447 1.00 62.81 413 SER A N 1
ATOM 3010 C CA . SER A 1 413 ? -7.975 -0.872 27.580 1.00 62.81 413 SER A CA 1
ATOM 3011 C C . SER A 1 413 ? -8.447 -1.862 26.534 1.00 62.81 413 SER A C 1
ATOM 3013 O O . SER A 1 413 ? -9.046 -2.883 26.865 1.00 62.81 413 SER A O 1
ATOM 3015 N N . LEU A 1 414 ? -8.220 -1.526 25.274 1.00 63.88 414 LEU A N 1
ATOM 3016 C CA . LEU A 1 414 ? -8.647 -2.275 24.109 1.00 63.88 414 LEU A CA 1
ATOM 3017 C C . LEU A 1 414 ? -7.416 -2.539 23.238 1.00 63.88 414 LEU A C 1
ATOM 3019 O O . LEU A 1 414 ? -6.954 -1.682 22.486 1.00 63.88 414 LEU A O 1
ATOM 3023 N N . ASN A 1 415 ? -6.864 -3.741 23.349 1.00 61.28 415 ASN A N 1
ATOM 3024 C CA . ASN A 1 415 ? -5.798 -4.180 22.457 1.00 61.28 415 ASN A CA 1
ATOM 3025 C C . ASN A 1 415 ? -6.426 -4.926 21.285 1.00 61.28 415 ASN A C 1
ATOM 3027 O O . ASN A 1 415 ? -6.959 -6.024 21.467 1.00 61.28 415 ASN A O 1
ATOM 3031 N N . TYR A 1 416 ? -6.348 -4.333 20.095 1.00 64.94 416 TYR A N 1
ATOM 3032 C CA . TYR A 1 416 ? -6.789 -4.955 18.859 1.00 64.94 416 TYR A CA 1
ATOM 3033 C C . TYR A 1 416 ? -5.573 -5.462 18.093 1.00 64.94 416 TYR A C 1
ATOM 3035 O O . TYR A 1 416 ? -4.707 -4.707 17.650 1.00 64.94 416 TYR A O 1
ATOM 3043 N N . VAL A 1 417 ? -5.503 -6.778 17.966 1.00 55.72 417 VAL A N 1
ATOM 3044 C CA . VAL A 1 417 ? -4.556 -7.437 17.078 1.00 55.72 417 VAL A CA 1
ATOM 3045 C C . VAL A 1 417 ? -5.395 -7.958 15.932 1.00 55.72 417 VAL A C 1
ATOM 3047 O O . VAL A 1 417 ? -6.279 -8.785 16.173 1.00 55.72 417 VAL A O 1
ATOM 3050 N N . ASP A 1 418 ? -5.166 -7.442 14.725 1.00 50.91 418 ASP A N 1
ATOM 3051 C CA . ASP A 1 418 ? -5.730 -8.085 13.550 1.00 50.91 418 ASP A CA 1
ATOM 3052 C C . ASP A 1 418 ? -5.090 -9.472 13.459 1.00 50.91 418 ASP A C 1
ATOM 3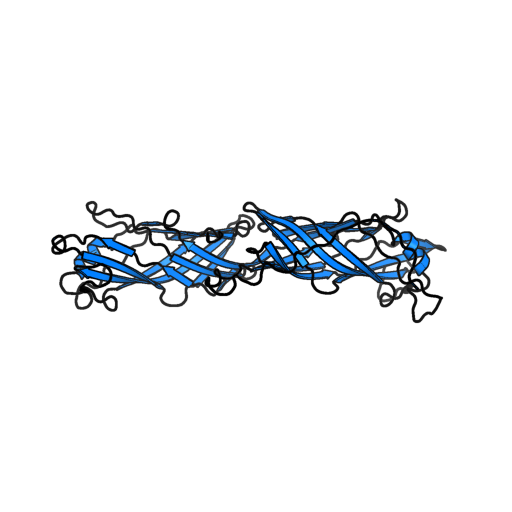054 O O . ASP A 1 418 ? -3.870 -9.645 13.532 1.00 50.91 418 ASP A O 1
ATOM 3058 N N . GLY A 1 419 ? -5.929 -10.490 13.479 1.00 39.91 419 GLY A N 1
ATOM 3059 C CA . GLY A 1 419 ? -5.499 -11.869 13.546 1.00 39.91 419 GLY A CA 1
ATOM 3060 C C . GLY A 1 419 ? -6.617 -12.733 13.000 1.00 39.91 419 GLY A C 1
ATOM 3061 O O . GLY A 1 419 ? -7.781 -12.461 13.317 1.00 39.91 419 GLY A O 1
ATOM 3062 N N . PRO A 1 420 ? -6.294 -13.763 12.197 1.00 32.91 420 PRO A N 1
ATOM 3063 C CA . PRO A 1 420 ? -7.303 -14.628 11.612 1.00 32.91 420 PRO A CA 1
ATOM 3064 C C . PRO A 1 420 ? -8.258 -15.090 12.711 1.00 32.91 420 PRO A C 1
ATOM 3066 O O . PRO A 1 420 ? -7.832 -15.526 13.788 1.00 32.91 420 PRO A O 1
ATOM 3069 N N . VAL A 1 421 ? -9.560 -14.932 12.472 1.00 32.75 421 VAL A N 1
ATOM 3070 C CA . VAL A 1 421 ? -10.589 -15.571 13.291 1.00 32.75 421 VAL A CA 1
ATOM 3071 C C . VAL A 1 421 ? -10.288 -17.070 13.217 1.00 32.75 421 VAL A C 1
ATOM 3073 O O . VAL A 1 421 ? -10.358 -17.620 12.119 1.00 32.75 421 VAL A O 1
ATOM 3076 N N . PRO A 1 422 ? -9.862 -17.736 14.310 1.00 26.56 422 PRO A N 1
ATOM 3077 C CA . PRO A 1 422 ? -9.725 -19.183 14.285 1.00 26.56 422 PRO A CA 1
ATOM 3078 C C . PRO A 1 422 ? -11.103 -19.745 13.949 1.00 26.56 422 PRO A C 1
ATOM 3080 O O . PRO A 1 422 ? -12.083 -19.337 14.578 1.00 26.56 422 PRO A O 1
ATOM 3083 N N . ALA A 1 423 ? -11.154 -20.583 12.914 1.00 27.61 423 ALA A N 1
ATOM 3084 C CA . ALA A 1 423 ? -12.374 -21.239 12.460 1.00 27.61 423 ALA A CA 1
ATOM 3085 C C . ALA A 1 423 ? -13.006 -22.099 13.561 1.00 27.61 423 ALA A C 1
ATOM 3087 O O . ALA A 1 423 ? -12.237 -22.703 14.350 1.00 27.61 423 ALA A O 1
#